Protein AF-A0A087GUI4-F1 (afdb_monomer)

Foldseek 3Di:
DAEEEQEDEPDPQSVVQLLVCCVPVVVVQVVYAYEYEYEQPDPPPDDDPDPPPVDDDDPPPPVDDPDVVNVVVSQVVSVVVRVVRVVVSQVVCVVSVGHHHYDDDPDDVLVVVQVCCVVVVHAEYEYEPPPDPVSVVSCLPDNHWYWYQYDDDDDDDSPDTDTSDDDDDDDDDDDDDDDDDDDDDDDDDDDDDDDDDDDDDDDPDDPPDDDDDDDDDDDDDDPDPDDDDDDDDPDDPDPDPPPDDDDPVPDDDDPPPDDDDQDACDDCVSPRNDLNPQDDDDQSSDDDDGDDPQDDPPPDTPVRVDDDDPCVNVPHDDDDDQADEDELVLVQVLDDAAAEEAAPVVCVVSVSDDDDDPHVPHWHEYEHPDADLGAYEYETQYYDPNNVVRNVVSVHHYDHDDDDDDDDDVVVVVVVVVVVVVVVVVVVVVVVVVVVPDDPPDD

Radius of gyration: 35.2 Å; Cα contacts (8 Å, |Δi|>4): 403; chains: 1; bounding box: 82×106×88 Å

Solvent-accessible surface area (backbone atoms only — not comparable to full-atom values): 29006 Å² total; per-residue (Å²): 121,53,25,36,35,40,51,38,61,96,51,70,64,29,52,56,48,48,54,49,45,60,70,75,40,42,77,52,42,77,67,31,58,33,36,38,35,32,62,55,69,77,64,87,83,57,79,71,78,81,74,80,67,96,67,81,88,80,85,78,80,70,88,68,74,80,50,68,65,59,54,50,53,52,50,52,51,26,50,55,50,27,50,54,53,45,51,54,51,46,52,54,33,52,76,72,74,42,82,65,48,78,48,74,76,93,74,62,67,70,62,50,54,53,51,49,36,63,76,69,57,41,42,36,42,37,38,44,56,87,53,58,71,70,57,57,68,64,51,75,79,49,96,38,42,42,41,47,44,62,91,66,75,78,100,79,55,94,79,63,76,54,77,65,82,86,76,91,83,90,84,90,80,81,90,80,91,83,87,90,84,84,88,85,81,89,82,91,86,83,90,84,89,79,90,83,84,81,86,84,79,92,74,91,68,93,86,85,83,80,86,86,78,88,79,83,81,81,83,80,82,80,83,76,82,81,79,85,78,86,76,85,81,76,88,66,95,66,83,79,77,72,90,72,78,90,45,86,90,75,64,74,79,61,90,79,74,75,73,86,79,85,74,63,60,58,52,60,91,75,72,29,16,81,56,54,81,51,61,67,93,50,80,84,51,49,89,73,87,69,80,61,94,73,66,59,88,83,50,84,29,67,86,70,73,49,81,71,59,84,53,56,71,79,70,48,81,79,91,70,87,76,49,48,78,44,41,35,46,62,51,57,74,64,67,72,55,75,69,39,67,49,31,79,63,50,38,38,75,72,62,78,45,85,69,54,84,74,50,65,79,38,49,44,27,44,37,44,53,66,68,59,88,62,37,34,34,39,50,32,56,44,66,38,70,66,23,49,57,51,36,54,73,40,64,28,49,81,44,72,50,84,71,85,80,79,90,72,59,69,71,59,51,52,54,50,50,54,49,53,51,52,52,51,53,52,51,51,53,50,52,52,54,55,65,69,66,62,75,82,82,82,129

Mean predicted aligned error: 20.37 Å

Sequence (443 aa):
MKNVMVIIDESNSSYDLLIWVLANLKDTIESSKFFIFAKQPQNSFTPTSVLSSSVGSAQMFYPFSSNAELMGLAQAKNMKIALGILDKAKKICLNHGIKAETLTDVGDPKTIIRKTIQEQKIDLLVMSDQQTRTLKKCLNNTNCSLLVARNGLRKDYLRHLYLSSSLSLKLFSSSSMATPLSLSSNPLISRQSHRLSFPSTSFKGNVSVLVSNPCKNLSLKLQSKRRTLIVAATSSSGEAVASERFRLDNLGPQPGSRKRQKRKGRGISAGQGASCGFGMRGQKSRSGPGIMRGFEGGQTALYRRLPKLRGIAGGMRSGLPKYIPINLKDVETAGFEDGDEVSLETLKSKGLINPSGRERRLPLKILGTGELSMKLTFKARAFSTGAKEKLEASGCTLTVLPGRKKWVKPSVAKNLARADEYFAKKRAAAAAAEAASEPPASA

Secondary structure (DSSP, 8-state):
---EEEEE-SSHHHHHHHHHHHHHSHHHHHTS-EEEEEPPPPPTTS-------SS------------HHHHHHHHHHHHHHHHHHHHHHHHHHHHTT---EEE--SS-HHHHHHHHHHHTT--EEEEETTS-HHHHHHHTTSSSEEEEE---SSSS----EEEE--S--------------PPP----------PPPPPPP---S--SS-PPP-PPP------------------------------GGG--PPTTTSPPP---SS-STTSS-SSTT--SSSGGGSSS----TT-BTTB--HHHHSPPPTTGGGTPPPP---SEEEEHHHHHHT-PPTT-EE-HHHHHHTTS----GGGGGSPEEEE--S---S--EEEESEE-HHHHHHHHHTT-EEEEPPPPPPP--HHHHHHHHHHHHHHHHHHHHHHHHHHTTSPP---

Nearest PDB structures (foldseek):
  5mlc-assembly1_N  TM=9.576E-01  e=1.299E-24  Spinacia oleracea
  5h1s-assembly1_N  TM=9.207E-01  e=2.491E-21  Spinacia oleracea
  7p7r-assembly1_O  TM=9.161E-01  e=3.129E-14  Enterococcus faecalis V583
  6z1p-assembly1_Aq  TM=7.055E-01  e=1.259E-08  Tetrahymena thermophila SB210
  4v9f-assembly1_L  TM=6.293E-01  e=1.622E-04  Haloarcula marismortui ATCC 43049

pLDDT: mean 75.27, std 26.17, range [24.17, 98.0]

Organism: Arabis alpina (NCBI:txid50452)

InterPro domains:
  IPR001196 Large ribosomal subunit protein uL15, conserved site [PS00475] (365-395)
  IPR005749 Large ribosomal subunit protein uL15, bacteria [PTHR12934] (118-419)
  IPR005749 Large ribosomal subunit protein uL15, bacteria [TIGR01071] (248-398)
  IPR006016 UspA [PF00582] (1-149)
  IPR014729 Rossmann-like alpha/beta/alpha sandwich fold [G3DSA:3.40.50.620] (1-151)
  IPR021131 Large ribosomal subunit protein uL15/eL18 [PF00828] (326-398)
  IPR030878 Large ribosomal subunit protein uL15 [MF_01341] (248-401)
  IPR036227 Large ribosomal subunit protein uL15/eL18 superfamily [SSF52080] (249-400)

Structure (mmCIF, N/CA/C/O backbone):
data_AF-A0A087GUI4-F1
#
_entry.id   AF-A0A087GUI4-F1
#
loop_
_atom_site.group_PDB
_atom_site.id
_atom_site.type_symbol
_atom_site.label_atom_id
_atom_site.label_alt_id
_atom_site.label_comp_id
_atom_site.label_asym_id
_atom_site.label_entity_id
_atom_site.label_seq_id
_atom_site.pdbx_PDB_ins_code
_atom_site.Cartn_x
_atom_site.Cartn_y
_atom_site.Cartn_z
_atom_site.occupancy
_atom_site.B_iso_or_equiv
_atom_site.auth_seq_id
_atom_site.auth_comp_id
_atom_site.auth_asym_id
_atom_site.auth_atom_id
_atom_site.pdbx_PDB_model_num
ATOM 1 N N . MET A 1 1 ? -22.804 5.204 46.247 1.00 65.38 1 MET A N 1
ATOM 2 C CA . MET A 1 1 ? -21.548 5.971 46.101 1.00 65.38 1 MET A CA 1
ATOM 3 C C . MET A 1 1 ? -21.031 5.685 44.708 1.00 65.38 1 MET A C 1
ATOM 5 O O . MET A 1 1 ? -21.026 4.515 44.353 1.00 65.38 1 MET A O 1
ATOM 9 N N . LYS A 1 2 ? -20.743 6.708 43.898 1.00 82.50 2 LYS A N 1
ATOM 10 C CA . LYS A 1 2 ? -20.294 6.513 42.513 1.00 82.50 2 LYS A CA 1
ATOM 11 C C . LYS A 1 2 ? -18.841 6.928 42.399 1.00 82.50 2 LYS A C 1
ATOM 13 O O . LYS A 1 2 ? -18.573 8.108 42.562 1.00 82.50 2 LYS A O 1
ATOM 18 N N . ASN A 1 3 ? -17.938 6.004 42.097 1.00 91.50 3 ASN A N 1
ATOM 19 C CA . ASN A 1 3 ? -16.536 6.363 41.895 1.00 91.50 3 ASN A CA 1
ATOM 20 C C . ASN A 1 3 ? -16.397 7.158 40.592 1.00 91.50 3 ASN A C 1
ATOM 22 O O . ASN A 1 3 ? -16.812 6.691 39.524 1.00 91.50 3 ASN A O 1
ATOM 26 N N . VAL A 1 4 ? -15.824 8.359 40.680 1.00 92.19 4 VAL A N 1
ATOM 27 C CA . VAL A 1 4 ? -15.686 9.277 39.542 1.00 92.19 4 VAL A CA 1
ATOM 28 C C . VAL A 1 4 ? -14.228 9.332 39.106 1.00 92.19 4 VAL A C 1
ATOM 30 O O . VAL A 1 4 ? -13.343 9.570 39.925 1.00 92.19 4 VAL A O 1
ATOM 33 N N . MET A 1 5 ? -13.979 9.157 37.807 1.00 93.12 5 MET A N 1
ATOM 34 C CA . MET A 1 5 ? -12.657 9.338 37.206 1.00 93.12 5 MET A CA 1
ATOM 35 C C . MET A 1 5 ? -12.668 10.436 36.148 1.00 93.12 5 MET A C 1
ATOM 37 O O . MET A 1 5 ? -13.507 10.431 35.247 1.00 93.12 5 MET A O 1
ATOM 41 N N . VAL A 1 6 ? -11.697 11.348 36.218 1.00 92.88 6 VAL A N 1
ATOM 42 C CA . VAL A 1 6 ? -11.484 12.406 35.220 1.00 92.88 6 VAL A CA 1
ATOM 43 C C . VAL A 1 6 ? -10.200 12.137 34.441 1.00 92.88 6 VAL A C 1
ATOM 45 O O . VAL A 1 6 ? -9.139 11.938 35.033 1.00 92.88 6 VAL A O 1
ATOM 48 N N . ILE A 1 7 ? -10.284 12.157 33.108 1.00 91.50 7 ILE A N 1
ATOM 49 C CA . ILE A 1 7 ? -9.112 12.026 32.232 1.00 91.50 7 ILE A CA 1
ATOM 50 C C . ILE A 1 7 ? -8.542 13.410 31.920 1.00 91.50 7 ILE A C 1
ATOM 52 O O . ILE A 1 7 ? -9.232 14.248 31.336 1.00 91.50 7 ILE A O 1
ATOM 56 N N . ILE A 1 8 ? -7.264 13.621 32.233 1.00 90.62 8 ILE A N 1
ATOM 57 C CA . ILE A 1 8 ? -6.557 14.891 32.036 1.00 90.62 8 ILE A CA 1
ATOM 58 C C . ILE A 1 8 ? -5.400 14.724 31.048 1.00 90.62 8 ILE A C 1
ATOM 60 O O . ILE A 1 8 ? -4.653 13.748 31.095 1.00 90.62 8 ILE A O 1
ATOM 64 N N . ASP A 1 9 ? -5.249 15.719 30.174 1.00 86.94 9 ASP A N 1
ATOM 65 C CA . ASP A 1 9 ? -4.128 15.871 29.247 1.00 86.94 9 ASP A CA 1
ATOM 66 C C . ASP A 1 9 ? -3.457 17.249 29.454 1.00 86.94 9 ASP A C 1
ATOM 68 O O . ASP A 1 9 ? -3.846 18.036 30.319 1.00 86.94 9 ASP A O 1
ATOM 72 N N . GLU A 1 10 ? -2.476 17.598 28.617 1.00 84.62 10 GLU A N 1
ATOM 73 C CA . GLU A 1 10 ? -1.816 18.918 28.628 1.00 84.62 10 GLU A CA 1
ATOM 74 C C . GLU A 1 10 ? -2.743 20.086 28.238 1.00 84.62 10 GLU A C 1
ATOM 76 O O . GLU A 1 10 ? -2.404 21.250 28.448 1.00 84.62 10 GLU A O 1
ATOM 81 N N . SER A 1 11 ? -3.916 19.805 27.660 1.00 83.00 11 SER A N 1
ATOM 82 C CA . SER A 1 11 ? -4.822 20.839 27.153 1.00 83.00 11 SER A CA 1
ATOM 83 C C . SER A 1 11 ? -5.456 21.667 28.278 1.00 83.00 11 SER A C 1
ATOM 85 O O . SER A 1 11 ? -5.848 21.129 29.311 1.00 83.00 11 SER A O 1
ATOM 87 N N . ASN A 1 12 ? -5.680 22.966 28.052 1.00 83.88 12 ASN A N 1
ATOM 88 C CA . ASN A 1 12 ? -6.435 23.795 29.006 1.00 83.88 12 ASN A CA 1
ATOM 89 C C . ASN A 1 12 ? -7.871 23.278 29.204 1.00 83.88 12 ASN A C 1
ATOM 91 O O . ASN A 1 12 ? -8.374 23.273 30.322 1.00 83.88 12 ASN A O 1
ATOM 95 N N . SER A 1 13 ? -8.478 22.719 28.149 1.00 82.25 13 SER A N 1
ATOM 96 C CA . SER A 1 13 ? -9.845 22.188 28.200 1.00 82.25 13 SER A CA 1
ATOM 97 C C . SER A 1 13 ? -10.047 21.066 29.223 1.00 82.25 13 SER A C 1
ATOM 99 O O . SER A 1 13 ? -11.127 20.952 29.794 1.00 82.25 13 SER A O 1
ATOM 101 N N . SER A 1 14 ? -9.023 20.240 29.475 1.00 86.56 14 SER A N 1
ATOM 102 C CA . SER A 1 14 ? -9.097 19.188 30.494 1.00 86.56 14 SER A CA 1
ATOM 103 C C . SER A 1 14 ? -9.055 19.748 31.914 1.00 86.56 14 SER A C 1
ATOM 105 O O . SER A 1 14 ? -9.712 19.200 32.793 1.00 86.56 14 SER A O 1
ATOM 107 N N . TYR A 1 15 ? -8.335 20.851 32.142 1.00 89.38 15 TYR A N 1
ATOM 108 C CA . TYR A 1 15 ? -8.313 21.517 33.447 1.00 89.38 15 TYR A CA 1
ATOM 109 C C . TYR A 1 15 ? -9.598 22.307 33.703 1.00 89.38 15 TYR A C 1
ATOM 111 O O . TYR A 1 15 ? -10.134 22.237 34.804 1.00 89.38 15 TYR A O 1
ATOM 119 N N . ASP A 1 16 ? -10.138 22.987 32.690 1.00 87.75 16 ASP A N 1
ATOM 120 C CA . ASP A 1 16 ? -11.435 23.668 32.797 1.00 87.75 16 ASP A CA 1
ATOM 121 C C . ASP A 1 16 ? -12.556 22.664 33.120 1.00 87.75 16 ASP A C 1
ATOM 123 O O . ASP A 1 16 ? -13.412 22.912 33.969 1.00 87.75 16 ASP A O 1
ATOM 127 N N . LEU A 1 17 ? -12.507 21.484 32.491 1.00 88.88 17 LEU A N 1
ATOM 128 C CA . LEU A 1 17 ? -13.404 20.371 32.785 1.00 88.88 17 LEU A CA 1
ATOM 129 C C . LEU A 1 17 ? -13.223 19.846 34.214 1.00 88.88 17 LEU A C 1
ATOM 131 O O . LEU A 1 17 ? -14.220 19.573 34.877 1.00 88.88 17 LEU A O 1
ATOM 135 N N . LEU A 1 18 ? -11.983 19.724 34.701 1.00 91.56 18 LEU A N 1
ATOM 136 C CA . LEU A 1 18 ? -11.718 19.326 36.084 1.00 91.56 18 LEU A CA 1
ATOM 137 C C . LEU A 1 18 ? -12.356 20.318 37.064 1.00 91.56 18 LEU A C 1
ATOM 139 O O . LEU A 1 18 ? -13.073 19.899 37.965 1.00 91.56 18 LEU A O 1
ATOM 143 N N . ILE A 1 19 ? -12.150 21.621 36.860 1.00 91.25 19 ILE A N 1
ATOM 144 C CA . ILE A 1 19 ? -12.748 22.676 37.693 1.00 91.25 19 ILE A CA 1
ATOM 145 C C . ILE A 1 19 ? -14.277 22.574 37.663 1.00 91.25 19 ILE A C 1
ATOM 147 O O . ILE A 1 19 ? -14.925 22.631 38.706 1.00 91.25 19 ILE A O 1
ATOM 151 N N . TRP A 1 20 ? -14.861 22.354 36.483 1.00 89.12 20 TRP A N 1
ATOM 152 C CA . TRP A 1 20 ? -16.303 22.173 36.346 1.00 89.12 20 TRP A CA 1
ATOM 153 C C . TRP A 1 20 ? -16.817 20.936 37.098 1.00 89.12 20 TRP A C 1
ATOM 155 O O . TRP A 1 20 ? -17.852 21.015 37.759 1.00 89.12 20 TRP A O 1
ATOM 165 N N . VAL A 1 21 ? -16.101 19.809 37.039 1.00 91.25 21 VAL A N 1
ATOM 166 C CA . VAL A 1 21 ? -16.446 18.590 37.788 1.00 91.25 21 VAL A CA 1
ATOM 167 C C . VAL A 1 21 ? -16.410 18.856 39.290 1.00 91.25 21 VAL A C 1
ATOM 169 O O . VAL A 1 21 ? -17.364 18.518 39.982 1.00 91.25 21 VAL A O 1
ATOM 172 N N . LEU A 1 22 ? -15.363 19.516 39.788 1.00 90.94 22 LEU A N 1
ATOM 173 C CA . LEU A 1 22 ? -15.242 19.849 41.210 1.00 90.94 22 LEU A CA 1
ATOM 174 C C . LEU A 1 22 ? -16.355 20.801 41.678 1.00 90.94 22 LEU A C 1
ATOM 176 O O . LEU A 1 22 ? -16.807 20.690 42.812 1.00 90.94 22 LEU A O 1
ATOM 180 N N . ALA A 1 23 ? -16.828 21.701 40.811 1.00 88.69 23 ALA A N 1
ATOM 181 C CA . ALA A 1 23 ? -17.910 22.628 41.133 1.00 88.69 23 ALA A CA 1
ATOM 182 C C . ALA A 1 23 ? -19.306 21.976 41.125 1.00 88.69 23 ALA A C 1
ATOM 184 O O . ALA A 1 23 ? -20.126 22.297 41.977 1.00 88.69 23 ALA A O 1
ATOM 185 N N . ASN A 1 24 ? -19.591 21.077 40.174 1.00 88.50 24 ASN A N 1
ATOM 186 C CA . ASN A 1 24 ? -20.950 20.553 39.952 1.00 88.50 24 ASN A CA 1
ATOM 187 C C . ASN A 1 24 ? -21.192 19.156 40.530 1.00 88.50 24 ASN A C 1
ATOM 189 O O . ASN A 1 24 ? -22.338 18.759 40.708 1.00 88.50 24 ASN A O 1
ATOM 193 N N . LEU A 1 25 ? -20.132 18.386 40.781 1.00 87.44 25 LEU A N 1
ATOM 194 C CA . LEU A 1 25 ? -20.215 17.018 41.298 1.00 87.44 25 LEU A CA 1
ATOM 195 C C . LEU A 1 25 ? -19.666 16.900 42.725 1.00 87.44 25 LEU A C 1
ATOM 197 O O . LEU A 1 25 ? -19.401 15.786 43.179 1.00 87.44 25 LEU A O 1
ATOM 201 N N . LYS A 1 26 ? -19.526 18.022 43.440 1.00 85.56 26 LYS A N 1
ATOM 202 C CA . LYS A 1 26 ? -18.936 18.092 44.783 1.00 85.56 26 LYS A CA 1
ATOM 203 C C . LYS A 1 26 ? -19.547 17.070 45.751 1.00 85.56 26 LYS A C 1
ATOM 205 O O . LYS A 1 26 ? -18.813 16.249 46.288 1.00 85.56 26 LYS A O 1
ATOM 210 N N . ASP A 1 27 ? -20.875 17.005 45.840 1.00 86.44 27 ASP A N 1
ATOM 211 C CA . ASP A 1 27 ? -21.594 16.092 46.747 1.00 86.44 27 ASP A CA 1
ATOM 212 C C . ASP A 1 27 ? -21.314 14.605 46.447 1.00 86.44 27 ASP A C 1
ATOM 214 O O . ASP A 1 27 ? -21.201 13.756 47.336 1.00 86.44 27 ASP A O 1
ATOM 218 N N . THR A 1 28 ? -21.169 14.267 45.161 1.00 85.31 28 THR A N 1
ATOM 219 C CA . THR A 1 28 ? -20.848 12.894 44.740 1.00 85.31 28 THR A CA 1
ATOM 220 C C . THR A 1 28 ? -19.389 12.541 44.995 1.00 85.31 28 THR A C 1
ATOM 222 O O . THR A 1 28 ? -19.084 11.385 45.276 1.00 85.31 28 THR A O 1
ATOM 225 N N . ILE A 1 29 ? -18.500 13.529 44.911 1.00 87.25 29 ILE A N 1
ATOM 226 C CA . ILE A 1 29 ? -17.059 13.367 45.085 1.00 87.25 29 ILE A CA 1
ATOM 227 C C . ILE A 1 29 ? -16.701 13.276 46.568 1.00 87.25 29 ILE A C 1
ATOM 229 O O . ILE A 1 29 ? -15.887 12.442 46.932 1.00 87.25 29 ILE A O 1
ATOM 233 N N . GLU A 1 30 ? -17.329 14.067 47.437 1.00 85.94 30 GLU A N 1
ATOM 234 C CA . GLU A 1 30 ? -17.088 13.999 48.886 1.00 85.94 30 GLU A CA 1
ATOM 235 C C . GLU A 1 30 ? -17.546 12.666 49.490 1.00 85.94 30 GLU A C 1
ATOM 237 O O . GLU A 1 30 ? -16.928 12.150 50.418 1.00 85.94 30 GLU A O 1
ATOM 242 N N . SER A 1 31 ? -18.602 12.072 48.930 1.00 85.25 31 SER A N 1
ATOM 243 C CA . SER A 1 31 ? -19.139 10.784 49.378 1.00 85.25 31 SER A CA 1
ATOM 244 C C . SER A 1 31 ? -18.445 9.557 48.767 1.00 85.25 31 SER A C 1
ATOM 246 O O . SER A 1 31 ? -18.799 8.429 49.115 1.00 85.25 31 SER A O 1
ATOM 248 N N . SER A 1 32 ? -17.495 9.726 47.840 1.00 87.12 32 SER A N 1
ATOM 249 C CA . SER A 1 32 ? -16.876 8.618 47.099 1.00 87.12 32 SER A CA 1
ATOM 250 C C . SER A 1 32 ? -15.391 8.844 46.805 1.00 87.12 32 SER A C 1
ATOM 252 O O . SER A 1 32 ? -14.798 9.840 47.207 1.00 87.12 32 SER A O 1
ATOM 254 N N . LYS A 1 33 ? -14.749 7.889 46.123 1.00 90.94 33 LYS A N 1
ATOM 255 C CA . LYS A 1 33 ? -13.359 8.049 45.690 1.00 90.94 33 LYS A CA 1
ATOM 256 C C . LYS A 1 33 ? -13.294 8.795 44.363 1.00 90.94 33 LYS A C 1
ATOM 258 O O . LYS A 1 33 ? -13.982 8.443 43.400 1.00 90.94 33 LYS A O 1
ATOM 263 N N . PHE A 1 34 ? -12.417 9.793 44.313 1.00 94.00 34 PHE A N 1
ATOM 264 C CA . PHE A 1 34 ? -12.180 10.608 43.132 1.00 94.00 34 PHE A CA 1
ATOM 265 C C . PHE A 1 34 ? -10.814 10.312 42.524 1.00 94.00 34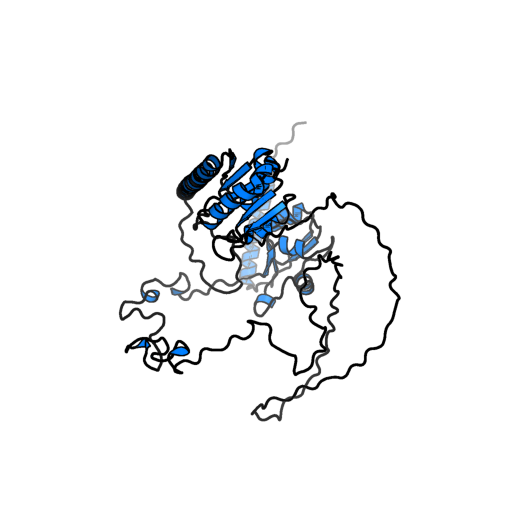 PHE A C 1
ATOM 267 O O . PHE A 1 34 ? -9.778 10.497 43.167 1.00 94.00 34 PHE A O 1
ATOM 274 N N . PHE A 1 35 ? -10.826 9.875 41.267 1.00 94.31 35 PHE A N 1
ATOM 275 C CA . PHE A 1 35 ? -9.639 9.460 40.535 1.00 94.31 35 PHE A CA 1
ATOM 276 C C . PHE A 1 35 ? -9.299 10.447 39.421 1.00 94.31 35 PHE A C 1
ATOM 278 O O . PHE A 1 35 ? -10.157 10.886 38.652 1.00 94.31 35 PHE A O 1
ATOM 285 N N . ILE A 1 36 ? -8.014 10.744 39.276 1.00 94.44 36 ILE A N 1
ATOM 286 C CA . ILE A 1 36 ? -7.479 11.530 38.170 1.00 94.44 36 ILE A CA 1
ATOM 287 C C . ILE A 1 36 ? -6.539 10.645 37.373 1.00 94.44 36 ILE A C 1
ATOM 289 O O . ILE A 1 36 ? -5.540 10.150 37.894 1.00 94.44 36 ILE A O 1
ATOM 293 N N . PHE A 1 37 ? -6.842 10.480 36.092 1.00 93.38 37 PHE A N 1
ATOM 294 C CA . PHE A 1 37 ? -6.019 9.707 35.177 1.00 93.38 37 PHE A CA 1
ATOM 295 C C . PHE A 1 37 ? -5.335 10.634 34.177 1.00 93.38 37 PHE A C 1
ATOM 297 O O . PHE A 1 37 ? -6.010 11.350 33.433 1.00 93.38 37 PHE A O 1
ATOM 304 N N . ALA A 1 38 ? -4.003 10.602 34.127 1.00 90.88 38 ALA A N 1
ATOM 305 C CA . ALA A 1 38 ? -3.240 11.304 33.102 1.00 90.88 38 ALA A CA 1
ATOM 306 C C . ALA A 1 38 ? -2.753 10.317 32.046 1.00 90.88 38 ALA A C 1
ATOM 308 O O . ALA A 1 38 ? -2.105 9.310 32.340 1.00 90.88 38 ALA A O 1
ATOM 309 N N . LYS A 1 39 ? -3.039 10.624 30.784 1.00 81.31 39 LYS A N 1
ATOM 310 C CA . LYS A 1 39 ? -2.530 9.837 29.668 1.00 81.31 39 LYS A CA 1
ATOM 311 C C . LYS A 1 39 ? -1.052 10.164 29.443 1.00 81.31 39 LYS A C 1
ATOM 313 O O . LYS A 1 39 ? -0.693 11.327 29.278 1.00 81.31 39 LYS A O 1
ATOM 318 N N . GLN A 1 40 ? -0.203 9.142 29.323 1.00 77.88 40 GLN A N 1
ATOM 319 C CA . GLN A 1 40 ? 1.161 9.362 28.842 1.00 77.88 40 GLN A CA 1
ATOM 320 C C . GLN A 1 40 ? 1.131 9.868 27.384 1.00 77.88 40 GLN A C 1
ATOM 322 O O . GLN A 1 40 ? 0.459 9.255 26.534 1.00 77.88 40 GLN A O 1
ATOM 327 N N . PRO A 1 41 ? 1.836 10.971 27.061 1.00 68.12 41 PRO A N 1
ATOM 328 C CA . PRO A 1 41 ? 1.940 11.438 25.686 1.00 68.12 41 PRO A CA 1
ATOM 329 C C . PRO A 1 41 ? 2.508 10.317 24.808 1.00 68.12 41 PRO A C 1
ATOM 331 O O . PRO A 1 41 ? 3.388 9.559 25.211 1.00 68.12 41 PRO A O 1
ATOM 334 N N . GLN A 1 42 ? 1.934 10.145 23.618 1.00 61.38 42 GLN A N 1
ATOM 335 C CA . GLN A 1 42 ? 2.342 9.070 22.717 1.00 61.38 42 GLN A CA 1
ATOM 336 C C . GLN A 1 42 ? 3.705 9.419 22.116 1.00 61.38 42 GLN A C 1
ATOM 338 O O . GLN A 1 42 ? 3.867 10.507 21.563 1.00 61.38 42 GLN A O 1
ATOM 343 N N . ASN A 1 43 ? 4.665 8.496 22.184 1.00 56.34 43 ASN A N 1
ATOM 344 C CA . ASN A 1 43 ? 5.925 8.650 21.465 1.00 56.34 43 ASN A CA 1
ATOM 345 C C . ASN A 1 43 ? 5.648 8.644 19.962 1.00 56.34 43 ASN A C 1
ATOM 347 O O . ASN A 1 43 ? 5.170 7.653 19.421 1.00 56.34 43 ASN A O 1
ATOM 351 N N . SER A 1 44 ? 6.012 9.721 19.271 1.00 46.41 44 SER A N 1
ATOM 352 C CA . SER A 1 44 ? 5.939 9.832 17.806 1.00 46.41 44 SER A CA 1
ATOM 353 C C . SER A 1 44 ? 6.822 8.821 17.056 1.00 46.41 44 SER A C 1
ATOM 355 O O . SER A 1 44 ? 6.779 8.768 15.830 1.00 46.41 44 SER A O 1
ATOM 357 N N . PHE A 1 45 ? 7.606 8.013 17.775 1.00 46.81 45 PHE A N 1
ATOM 358 C CA . PHE A 1 45 ? 8.432 6.937 17.228 1.00 46.81 45 PHE A CA 1
ATOM 359 C C . PHE A 1 45 ? 7.688 5.615 17.027 1.00 46.81 45 PHE A C 1
ATOM 361 O O . PHE A 1 45 ? 8.177 4.766 16.283 1.00 46.81 45 PHE A O 1
ATOM 368 N N . THR A 1 46 ? 6.509 5.421 17.628 1.00 40.97 46 THR A N 1
ATOM 369 C CA . THR A 1 46 ? 5.658 4.288 17.261 1.00 40.97 46 THR A CA 1
ATOM 370 C C . THR A 1 46 ? 4.772 4.714 16.090 1.00 40.97 46 THR A C 1
ATOM 372 O O . THR A 1 46 ? 3.999 5.670 16.218 1.00 40.97 46 THR A O 1
ATOM 375 N N . PRO A 1 47 ? 4.856 4.053 14.918 1.00 32.00 47 PRO A N 1
ATOM 376 C CA . PRO A 1 47 ? 3.899 4.307 13.860 1.00 32.00 47 PRO A CA 1
ATOM 377 C C . PRO A 1 47 ? 2.536 3.941 14.432 1.00 32.00 47 PRO A C 1
ATOM 379 O O . PRO A 1 47 ? 2.266 2.784 14.759 1.00 32.00 47 PRO A O 1
ATOM 382 N N . THR A 1 48 ? 1.692 4.956 14.613 1.00 34.09 48 THR A N 1
ATOM 383 C CA . THR A 1 48 ? 0.296 4.756 14.972 1.00 34.09 48 THR A CA 1
ATOM 384 C C . THR A 1 48 ? -0.243 3.728 13.997 1.00 34.09 48 THR A C 1
ATOM 386 O O . THR A 1 48 ? -0.133 3.955 12.794 1.00 34.09 48 THR A O 1
ATOM 389 N N . SER A 1 49 ? -0.713 2.595 14.532 1.00 34.81 49 SER A N 1
ATOM 390 C CA . SER A 1 49 ? -1.491 1.563 13.840 1.00 34.81 49 SER A CA 1
ATOM 391 C C . SER A 1 49 ? -1.786 1.936 12.392 1.00 34.81 49 SER A C 1
ATOM 393 O O . SER A 1 49 ? -2.613 2.809 12.128 1.00 34.81 49 SER A O 1
ATOM 395 N N . VAL A 1 50 ? -1.040 1.306 11.482 1.00 29.11 50 VAL A N 1
ATOM 396 C CA . VAL A 1 50 ? -1.165 1.444 10.035 1.00 29.11 50 VAL A CA 1
ATOM 397 C C . VAL A 1 50 ? -2.639 1.294 9.669 1.00 29.11 50 VAL A C 1
ATOM 399 O O . VAL A 1 50 ? -3.166 0.196 9.506 1.00 29.11 50 VAL A O 1
ATOM 402 N N . LEU A 1 51 ? -3.313 2.435 9.532 1.00 29.27 51 LEU A N 1
ATOM 403 C CA . LEU A 1 51 ? -4.372 2.595 8.564 1.00 29.27 51 LEU A CA 1
ATOM 404 C C . LEU A 1 51 ? -3.697 2.308 7.233 1.00 29.27 51 LEU A C 1
ATOM 406 O O . LEU A 1 51 ? -2.959 3.130 6.697 1.00 29.27 51 LEU A O 1
ATOM 410 N N . SER A 1 52 ? -3.912 1.091 6.753 1.00 27.86 52 SER A N 1
ATOM 411 C CA . SER A 1 52 ? -3.689 0.714 5.371 1.00 27.86 52 SER A CA 1
ATOM 412 C C . SER A 1 52 ? -4.531 1.646 4.496 1.00 27.86 52 SER A C 1
ATOM 414 O O . SER A 1 52 ? -5.681 1.348 4.179 1.00 27.86 52 SER A O 1
ATOM 416 N N . SER A 1 53 ? -3.980 2.801 4.121 1.00 28.92 53 SER A N 1
ATOM 417 C CA . SER A 1 53 ? -4.439 3.533 2.950 1.00 28.92 53 SER A CA 1
ATOM 418 C C . SER A 1 53 ? -4.018 2.723 1.730 1.00 28.92 53 SER A C 1
ATOM 420 O O . SER A 1 53 ? -2.833 2.545 1.459 1.00 28.92 53 SER A O 1
ATOM 422 N N . SER A 1 54 ? -5.002 2.219 0.989 1.00 35.59 54 SER A N 1
ATOM 423 C CA . SER A 1 54 ? -4.854 1.391 -0.215 1.00 35.59 54 SER A CA 1
ATOM 424 C C . SER A 1 54 ? -4.289 2.138 -1.434 1.00 35.59 54 SER A C 1
ATOM 426 O O . SER A 1 54 ? -4.489 1.724 -2.572 1.00 35.59 54 SER A O 1
ATOM 428 N N . VAL A 1 55 ? -3.558 3.233 -1.231 1.00 35.31 55 VAL A N 1
ATOM 429 C CA . VAL A 1 55 ? -2.995 4.051 -2.305 1.00 35.31 55 VAL A CA 1
ATOM 430 C C . VAL A 1 55 ? -1.636 4.615 -1.896 1.00 35.31 55 VAL A C 1
ATOM 432 O O . VAL A 1 55 ? -1.553 5.567 -1.133 1.00 35.31 55 VAL A O 1
ATOM 435 N N . GLY A 1 56 ? -0.583 4.028 -2.470 1.00 30.23 56 GLY A N 1
ATOM 436 C CA . GLY A 1 56 ? 0.564 4.775 -2.993 1.00 30.23 56 GLY A CA 1
ATOM 437 C C . GLY A 1 56 ? 1.686 5.204 -2.037 1.00 30.23 56 GLY A C 1
ATOM 438 O O . GLY A 1 56 ? 1.579 6.208 -1.350 1.00 30.23 56 GLY A O 1
ATOM 439 N N . SER A 1 57 ? 2.832 4.531 -2.207 1.00 32.38 57 SER A N 1
ATOM 440 C CA . SER A 1 57 ? 4.222 5.035 -2.146 1.00 32.38 57 SER A CA 1
ATOM 441 C C . SER A 1 57 ? 4.813 5.617 -0.845 1.00 32.38 57 SER A C 1
ATOM 443 O O . SER A 1 57 ? 4.378 6.643 -0.342 1.00 32.38 57 SER A O 1
ATOM 445 N N . ALA A 1 58 ? 5.965 5.025 -0.485 1.00 30.97 58 ALA A N 1
ATOM 446 C CA . ALA A 1 58 ? 7.026 5.484 0.423 1.00 30.97 58 ALA A CA 1
ATOM 447 C C . ALA A 1 58 ? 6.916 5.090 1.910 1.00 30.97 58 ALA A C 1
ATOM 449 O O . ALA A 1 58 ? 6.741 5.924 2.790 1.00 30.97 58 ALA A O 1
ATOM 450 N N . GLN A 1 59 ? 7.191 3.814 2.209 1.00 29.16 59 GLN A N 1
ATOM 451 C CA . GLN A 1 59 ? 7.939 3.493 3.428 1.00 29.16 59 GLN A CA 1
ATOM 452 C C . GLN A 1 59 ? 9.398 3.914 3.204 1.00 29.16 59 GLN A C 1
ATOM 454 O O . GLN A 1 59 ? 10.164 3.201 2.554 1.00 29.16 59 GLN A O 1
ATOM 459 N N . MET A 1 60 ? 9.787 5.081 3.721 1.00 28.59 60 MET A N 1
ATOM 460 C CA . MET A 1 60 ? 11.192 5.313 4.048 1.00 28.59 60 MET A CA 1
ATOM 461 C C . MET A 1 60 ? 11.532 4.371 5.205 1.00 28.59 60 MET A C 1
ATOM 463 O O . MET A 1 60 ? 11.199 4.638 6.355 1.00 28.59 60 MET A O 1
ATOM 467 N N . PHE A 1 61 ? 12.145 3.233 4.885 1.00 31.62 61 PHE A N 1
ATOM 468 C CA . PHE A 1 61 ? 12.854 2.423 5.867 1.00 31.62 61 PHE A CA 1
ATOM 469 C C . PHE A 1 61 ? 14.037 3.253 6.381 1.00 31.62 61 PHE A C 1
ATOM 471 O O . PHE A 1 61 ? 15.075 3.331 5.727 1.00 31.62 61 PHE A O 1
ATOM 478 N N . TYR A 1 62 ? 13.879 3.896 7.536 1.00 30.41 62 TYR A N 1
ATOM 479 C CA . TYR A 1 62 ? 15.030 4.231 8.369 1.00 30.41 62 TYR A CA 1
ATOM 480 C C . TYR A 1 62 ? 15.563 2.916 8.962 1.00 30.41 62 TYR A C 1
ATOM 482 O O . TYR A 1 62 ? 14.779 2.177 9.554 1.00 30.41 62 TYR A O 1
ATOM 490 N N . PRO A 1 63 ? 16.863 2.593 8.829 1.00 32.56 63 PRO A N 1
ATOM 491 C CA . PRO A 1 63 ? 17.448 1.376 9.384 1.00 32.56 63 PRO A CA 1
ATOM 492 C C . PRO A 1 63 ? 17.878 1.557 10.848 1.00 32.56 63 PRO A C 1
ATOM 494 O O . PRO A 1 63 ? 18.758 0.845 11.318 1.00 32.56 63 PRO A O 1
ATOM 497 N N . PHE A 1 64 ? 17.283 2.497 11.586 1.00 35.19 64 PHE A N 1
ATOM 498 C CA . PHE A 1 64 ? 17.441 2.521 13.033 1.00 35.19 64 PHE A CA 1
ATOM 499 C C . PHE A 1 64 ? 16.389 1.593 13.628 1.00 35.19 64 PHE A C 1
ATOM 501 O O . PHE A 1 64 ? 15.236 1.970 13.822 1.00 35.19 64 PHE A O 1
ATOM 508 N N . SER A 1 65 ? 16.812 0.356 13.891 1.00 43.72 65 SER A N 1
ATOM 509 C CA . SER A 1 65 ? 16.282 -0.422 15.010 1.00 43.72 65 SER A CA 1
ATOM 510 C C . SER A 1 65 ? 16.005 0.534 16.176 1.00 43.72 65 SER A C 1
ATOM 512 O O . SER A 1 65 ? 16.887 1.304 16.564 1.00 43.72 65 SER A O 1
ATOM 514 N N . SER A 1 66 ? 14.780 0.552 16.697 1.00 49.94 66 SER A N 1
ATOM 515 C CA . SER A 1 66 ? 14.470 1.295 17.915 1.00 49.94 66 SER A CA 1
ATOM 516 C C . SER A 1 66 ? 15.281 0.678 19.053 1.00 49.94 66 SER A C 1
ATOM 518 O O . SER A 1 66 ? 14.885 -0.357 19.587 1.00 49.94 66 SER A O 1
ATOM 520 N N . ASN A 1 67 ? 16.424 1.282 19.394 1.00 61.84 67 ASN A N 1
ATOM 521 C CA . ASN A 1 67 ? 17.209 0.893 20.563 1.00 61.84 67 ASN A CA 1
ATOM 522 C C . ASN A 1 67 ? 16.267 0.834 21.773 1.00 61.84 67 ASN A C 1
ATOM 524 O O . ASN A 1 67 ? 15.555 1.808 22.041 1.00 61.84 67 ASN A O 1
ATOM 528 N N . ALA A 1 68 ? 16.253 -0.291 22.493 1.00 75.31 68 ALA A N 1
ATOM 529 C CA . ALA A 1 68 ? 15.435 -0.457 23.696 1.00 75.31 68 ALA A CA 1
ATOM 530 C C . ALA A 1 68 ? 15.703 0.674 24.708 1.00 75.31 68 ALA A C 1
ATOM 532 O O . ALA A 1 68 ? 14.778 1.179 25.339 1.00 75.31 68 ALA A O 1
ATOM 533 N N . GLU A 1 69 ? 16.947 1.155 24.756 1.00 75.25 69 GLU A N 1
ATOM 534 C CA . GLU A 1 69 ? 17.376 2.309 25.547 1.00 75.25 69 GLU A CA 1
ATOM 535 C C . GLU A 1 69 ? 16.668 3.612 25.154 1.00 75.25 69 GLU A C 1
ATOM 537 O O . GLU A 1 69 ? 16.177 4.329 26.020 1.00 75.25 69 GLU A O 1
ATOM 542 N N . LEU A 1 70 ? 16.541 3.916 23.856 1.00 75.06 70 LEU A N 1
ATOM 543 C CA . LEU A 1 70 ? 15.844 5.123 23.395 1.00 75.06 70 LEU A CA 1
ATOM 544 C C . LEU A 1 70 ? 14.345 5.053 23.703 1.00 75.06 70 LEU A C 1
ATOM 546 O O . LEU A 1 70 ? 13.742 6.061 24.074 1.00 75.06 70 LEU A O 1
ATOM 550 N N . MET A 1 71 ? 13.750 3.863 23.589 1.00 75.88 71 MET A N 1
ATOM 551 C CA . MET A 1 71 ? 12.357 3.638 23.978 1.00 75.88 71 MET A CA 1
ATOM 552 C C . MET A 1 71 ? 12.166 3.812 25.487 1.00 75.88 71 MET A C 1
ATOM 554 O O . MET A 1 71 ? 11.212 4.478 25.891 1.00 75.88 71 MET A O 1
ATOM 558 N N . GLY A 1 72 ? 13.095 3.301 26.300 1.00 80.31 72 GLY A N 1
ATOM 559 C CA . GLY A 1 72 ? 13.112 3.489 27.751 1.00 80.31 72 GLY A CA 1
ATOM 560 C C . GLY A 1 72 ? 13.269 4.957 28.155 1.00 80.31 72 GLY A C 1
ATOM 561 O O . GLY A 1 72 ? 12.491 5.457 28.965 1.00 80.31 72 GLY A O 1
ATOM 562 N N . LEU A 1 73 ? 14.193 5.694 27.529 1.00 83.44 73 LEU A N 1
ATOM 563 C CA . LEU A 1 73 ? 14.382 7.131 27.768 1.00 83.44 73 LEU A CA 1
ATOM 564 C C . LEU A 1 73 ? 13.135 7.945 27.407 1.00 83.44 73 LEU A C 1
ATOM 566 O O . LEU A 1 73 ? 12.724 8.838 28.151 1.00 83.44 73 LEU A O 1
ATOM 570 N N . ALA A 1 74 ? 12.506 7.632 26.275 1.00 81.50 74 ALA A N 1
ATOM 571 C CA . ALA A 1 74 ? 11.294 8.310 25.845 1.00 81.50 74 ALA A CA 1
ATOM 572 C C . ALA A 1 74 ? 10.101 7.986 26.766 1.00 81.50 74 ALA A C 1
ATOM 574 O O . ALA A 1 74 ? 9.336 8.883 27.117 1.00 81.50 74 ALA A O 1
ATOM 575 N N . GLN A 1 75 ? 9.967 6.734 27.220 1.00 84.44 75 GLN A N 1
ATOM 576 C CA . GLN A 1 75 ? 8.979 6.345 28.235 1.00 84.44 75 GLN A CA 1
ATOM 577 C C . GLN A 1 75 ? 9.212 7.072 29.566 1.00 84.44 75 GLN A C 1
ATOM 579 O O . GLN A 1 75 ? 8.270 7.644 30.111 1.00 84.44 75 GLN A O 1
ATOM 584 N N . ALA A 1 76 ? 10.456 7.136 30.049 1.00 86.12 76 ALA A N 1
ATOM 585 C CA . ALA A 1 76 ? 10.809 7.844 31.279 1.00 86.12 76 ALA A CA 1
ATOM 586 C C . ALA A 1 76 ? 10.473 9.342 31.195 1.00 86.12 76 ALA A C 1
ATOM 588 O O . ALA A 1 76 ? 9.893 9.915 32.121 1.00 86.12 76 ALA A O 1
ATOM 589 N N . LYS A 1 77 ? 10.760 9.979 30.052 1.00 87.75 77 LYS A N 1
ATOM 590 C CA . LYS A 1 77 ? 10.392 11.379 29.801 1.00 87.75 77 LYS A CA 1
ATOM 591 C C . LYS A 1 77 ? 8.875 11.581 29.825 1.00 87.75 77 LYS A C 1
ATOM 593 O O . LYS A 1 77 ? 8.399 12.512 30.473 1.00 87.75 77 LYS A O 1
ATOM 598 N N . ASN A 1 78 ? 8.116 10.713 29.162 1.00 86.62 78 ASN A N 1
ATOM 599 C CA . ASN A 1 78 ? 6.655 10.809 29.124 1.00 86.62 78 ASN A CA 1
ATOM 600 C C . ASN A 1 78 ? 6.025 10.561 30.494 1.00 86.62 78 ASN A C 1
ATOM 602 O O . ASN A 1 78 ? 5.057 11.231 30.848 1.00 86.62 78 ASN A O 1
ATOM 606 N N . MET A 1 79 ? 6.597 9.649 31.281 1.00 88.94 79 MET A N 1
ATOM 607 C CA . MET A 1 79 ? 6.188 9.418 32.661 1.00 88.94 79 MET A CA 1
ATOM 608 C C . MET A 1 79 ? 6.416 10.667 33.518 1.00 88.94 79 MET A C 1
ATOM 610 O O . MET A 1 79 ? 5.510 11.083 34.233 1.00 88.94 79 MET A O 1
ATOM 614 N N . LYS A 1 80 ? 7.567 11.341 33.374 1.00 91.31 80 LYS A N 1
ATOM 615 C CA . LYS A 1 80 ? 7.847 12.613 34.063 1.00 91.31 80 LYS A CA 1
ATOM 616 C C . LYS A 1 80 ? 6.841 13.712 33.698 1.00 91.31 80 LYS A C 1
ATOM 618 O O . LYS A 1 80 ? 6.397 14.448 34.574 1.00 91.31 80 LYS A O 1
ATOM 623 N N . ILE A 1 81 ? 6.461 13.810 32.423 1.00 90.00 81 ILE A N 1
ATOM 624 C CA . ILE A 1 81 ? 5.440 14.763 31.957 1.00 90.00 81 ILE A CA 1
ATOM 625 C C . ILE A 1 81 ? 4.072 14.432 32.571 1.00 90.00 81 ILE A C 1
ATOM 627 O O . ILE A 1 81 ? 3.413 15.319 33.110 1.00 90.00 81 ILE A O 1
ATOM 631 N N . ALA A 1 82 ? 3.665 13.160 32.541 1.00 91.00 82 ALA A N 1
ATOM 632 C CA . ALA A 1 82 ? 2.391 12.716 33.101 1.00 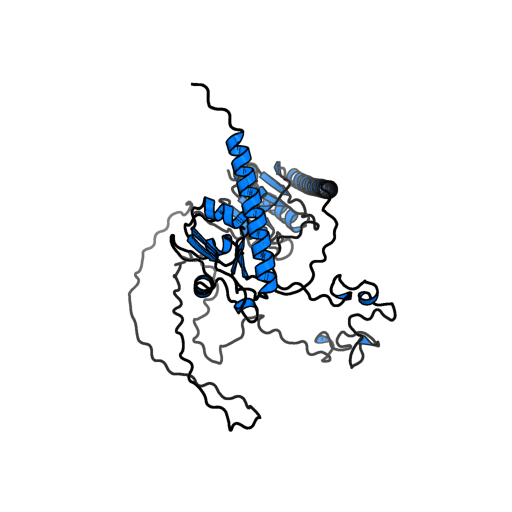91.00 82 ALA A CA 1
ATOM 633 C C . ALA A 1 82 ? 2.301 12.977 34.615 1.00 91.00 82 ALA A C 1
ATOM 635 O O . ALA A 1 82 ? 1.281 13.479 35.084 1.00 91.00 82 ALA A O 1
ATOM 636 N N . LEU A 1 83 ? 3.380 12.729 35.364 1.00 93.12 83 LEU A N 1
ATOM 637 C CA . LEU A 1 83 ? 3.463 13.076 36.785 1.00 93.12 83 LEU A CA 1
ATOM 638 C C . LEU A 1 83 ? 3.310 14.587 37.012 1.00 93.12 83 LEU A C 1
ATOM 640 O O . LEU A 1 83 ? 2.528 14.995 37.863 1.00 93.12 83 LEU A O 1
ATOM 644 N N . GLY A 1 84 ? 3.951 15.427 36.192 1.00 93.62 84 GLY A N 1
ATOM 645 C CA . GLY A 1 84 ? 3.782 16.883 36.272 1.00 93.62 84 GLY A CA 1
ATOM 646 C C . GLY A 1 84 ? 2.340 17.356 36.021 1.00 93.62 84 GLY A C 1
ATOM 647 O O . GLY A 1 84 ? 1.860 18.272 36.691 1.00 93.62 84 GLY A O 1
ATOM 648 N N . ILE A 1 85 ? 1.624 16.711 35.092 1.00 93.62 85 ILE A N 1
ATOM 649 C CA . ILE A 1 85 ? 0.193 16.956 34.831 1.00 93.62 85 ILE A CA 1
ATOM 650 C C . ILE A 1 85 ? -0.649 16.562 36.051 1.00 93.62 85 ILE A C 1
ATOM 652 O O . ILE A 1 85 ? -1.507 17.334 36.486 1.00 93.62 85 ILE A O 1
ATOM 656 N N . LEU A 1 86 ? -0.386 15.385 36.627 1.00 94.50 86 LEU A N 1
ATOM 657 C CA . LEU A 1 86 ? -1.084 14.900 37.817 1.00 94.50 86 LEU A CA 1
ATOM 658 C C . LEU A 1 86 ? -0.845 15.791 39.036 1.00 94.50 86 LEU A C 1
ATOM 660 O O . LEU A 1 86 ? -1.794 16.081 39.757 1.00 94.50 86 LEU A O 1
ATOM 664 N N . ASP A 1 87 ? 0.381 16.259 39.258 1.00 95.06 87 ASP A N 1
ATOM 665 C CA . ASP A 1 87 ? 0.708 17.145 40.377 1.00 95.06 87 ASP A CA 1
ATOM 666 C C . ASP A 1 87 ? -0.002 18.492 40.248 1.00 95.06 87 ASP A C 1
ATOM 668 O O . ASP A 1 87 ? -0.529 19.028 41.226 1.00 95.06 87 ASP A O 1
ATOM 672 N N . LYS A 1 88 ? -0.081 19.032 39.027 1.00 94.38 88 LYS A N 1
ATOM 673 C CA . LYS A 1 88 ? -0.862 20.241 38.752 1.00 94.38 88 LYS A CA 1
ATOM 674 C C . LYS A 1 88 ? -2.350 20.017 39.031 1.00 94.38 88 LYS A C 1
ATOM 676 O O . LYS A 1 88 ? -2.979 20.862 39.663 1.00 94.38 88 LYS A O 1
ATOM 681 N N . ALA A 1 89 ? -2.906 18.887 38.599 1.00 95.12 89 ALA A N 1
ATOM 682 C CA . ALA A 1 89 ? -4.303 18.546 38.851 1.00 95.12 89 ALA A CA 1
ATOM 683 C C . ALA A 1 89 ? -4.593 18.329 40.347 1.00 95.12 89 ALA A C 1
ATOM 685 O O . ALA A 1 89 ? -5.568 18.868 40.862 1.00 95.12 89 ALA A O 1
ATOM 686 N N . LYS A 1 90 ? -3.701 17.639 41.070 1.00 95.62 90 LYS A N 1
ATOM 687 C CA . LYS A 1 90 ? -3.755 17.479 42.532 1.00 95.62 90 LYS A CA 1
ATOM 688 C C . LYS A 1 90 ? -3.803 18.824 43.244 1.00 95.62 90 LYS A C 1
ATOM 690 O O . LYS A 1 90 ? -4.643 19.004 44.115 1.00 95.62 90 LYS A O 1
ATOM 695 N N . LYS A 1 91 ? -2.954 19.784 42.855 1.00 96.12 91 LYS A N 1
ATOM 696 C CA . LYS A 1 91 ? -2.975 21.146 43.419 1.00 96.12 91 LYS A CA 1
ATOM 697 C C . LYS A 1 91 ? -4.332 21.827 43.224 1.00 96.12 91 LYS A C 1
ATOM 699 O O . LYS A 1 91 ? -4.837 22.440 44.155 1.00 96.12 91 LYS A O 1
ATOM 704 N N . ILE A 1 92 ? -4.946 21.680 42.048 1.00 94.81 92 ILE A N 1
ATOM 705 C CA . ILE A 1 92 ? -6.289 22.221 41.780 1.00 94.81 92 ILE A CA 1
ATOM 706 C C . ILE A 1 92 ? -7.326 21.558 42.695 1.00 94.81 92 ILE A C 1
ATOM 708 O O . ILE A 1 92 ? -8.123 22.256 43.313 1.00 94.81 92 ILE A O 1
ATOM 712 N N . CYS A 1 93 ? -7.293 20.235 42.848 1.00 94.19 93 CYS A N 1
ATOM 713 C CA . CYS A 1 93 ? -8.213 19.527 43.741 1.00 94.19 93 CYS A CA 1
ATOM 714 C C . CYS A 1 93 ? -8.035 19.921 45.212 1.00 94.19 93 CYS A C 1
ATOM 716 O O . CYS A 1 93 ? -9.032 20.151 45.894 1.00 94.19 93 CYS A O 1
ATOM 718 N N . LEU A 1 94 ? -6.790 20.085 45.673 1.00 94.50 94 LEU A N 1
ATOM 719 C CA . LEU A 1 94 ? -6.484 20.557 47.025 1.00 94.50 94 LEU A CA 1
ATOM 720 C C . LEU A 1 94 ? -7.045 21.961 47.277 1.00 94.50 94 LEU A C 1
ATOM 722 O O . LEU A 1 94 ? -7.638 22.188 48.327 1.00 94.50 94 LEU A O 1
ATOM 726 N N . ASN A 1 95 ? -6.945 22.869 46.301 1.00 94.19 95 ASN A N 1
ATOM 727 C CA . ASN A 1 95 ? -7.538 24.208 46.400 1.00 94.19 95 ASN A CA 1
ATOM 728 C C . ASN A 1 95 ? -9.071 24.171 46.526 1.00 94.19 95 ASN A C 1
ATOM 730 O O . ASN A 1 95 ? -9.661 25.076 47.106 1.00 94.19 95 ASN A O 1
ATOM 734 N N . HIS A 1 96 ? -9.714 23.124 46.002 1.00 91.56 96 HIS A N 1
ATOM 735 C CA . HIS A 1 96 ? -11.152 22.884 46.137 1.00 91.56 96 HIS A CA 1
ATOM 736 C C . HIS A 1 96 ? -11.519 21.992 47.341 1.00 91.56 96 HIS A C 1
ATOM 738 O O . HIS A 1 96 ? -12.690 21.660 47.508 1.00 91.56 96 HIS A O 1
ATOM 744 N N . GLY A 1 97 ? -10.548 21.615 48.183 1.00 90.31 97 GLY A N 1
ATOM 745 C CA . GLY A 1 97 ? -10.760 20.809 49.392 1.00 90.31 97 GLY A CA 1
ATOM 746 C C . GLY A 1 97 ? -10.943 19.306 49.152 1.00 90.31 97 GLY A C 1
ATOM 747 O O . GLY A 1 97 ? -11.309 18.584 50.074 1.00 90.31 97 GLY A O 1
ATOM 748 N N . ILE A 1 98 ? -10.681 18.811 47.939 1.00 90.88 98 ILE A N 1
ATOM 749 C CA . ILE A 1 98 ? -10.922 17.416 47.547 1.00 90.88 98 ILE A CA 1
ATOM 750 C C . ILE A 1 98 ? -9.590 16.664 47.433 1.00 90.88 98 ILE A C 1
ATOM 752 O O . ILE A 1 98 ? -8.684 17.071 46.701 1.00 90.88 98 ILE A O 1
ATOM 756 N N . LYS A 1 99 ? -9.476 15.522 48.122 1.00 91.56 99 LYS A N 1
ATOM 757 C CA . LYS A 1 99 ? -8.334 14.604 47.982 1.00 91.56 99 LYS A CA 1
ATOM 758 C C . LYS A 1 99 ? -8.564 13.674 46.788 1.00 91.56 99 LYS A C 1
ATOM 760 O O . LYS A 1 99 ? -9.518 12.906 46.782 1.00 91.56 99 LYS A O 1
ATOM 765 N N . ALA A 1 100 ? -7.683 13.750 45.791 1.00 92.38 100 ALA A N 1
ATOM 766 C CA . ALA A 1 100 ? -7.763 12.955 44.567 1.00 92.38 100 ALA A CA 1
ATOM 767 C C . ALA A 1 100 ? -6.673 11.873 44.512 1.00 92.38 100 ALA A C 1
ATOM 769 O O . ALA A 1 100 ? -5.493 12.164 44.736 1.00 92.38 100 ALA A O 1
ATOM 770 N N . GLU A 1 101 ? -7.051 10.649 44.145 1.00 93.06 101 GLU A N 1
ATOM 771 C CA . GLU A 1 101 ? -6.117 9.564 43.836 1.00 93.06 101 GLU A CA 1
ATOM 772 C C . GLU A 1 101 ? -5.656 9.684 42.375 1.00 93.06 101 GLU A C 1
ATOM 774 O O . GLU A 1 101 ? -6.458 9.896 41.467 1.00 93.06 101 GLU A O 1
ATOM 779 N N . THR A 1 102 ? -4.350 9.584 42.124 1.00 93.69 102 THR A N 1
ATOM 780 C CA . THR A 1 102 ? -3.783 9.782 40.780 1.00 93.69 102 THR A CA 1
ATOM 781 C C . THR A 1 102 ? -3.287 8.488 40.174 1.00 93.69 102 THR A C 1
ATOM 783 O O . THR A 1 102 ? -2.529 7.768 40.819 1.00 93.69 102 THR A O 1
ATOM 786 N N . LEU A 1 103 ? -3.646 8.250 38.915 1.00 91.25 103 LEU A N 1
ATOM 787 C CA . LEU A 1 103 ? -3.332 7.033 38.178 1.00 91.25 103 LEU A CA 1
ATOM 788 C C . LEU A 1 103 ? -2.572 7.362 36.886 1.00 91.25 103 LEU A C 1
ATOM 790 O O . LEU A 1 103 ? -3.009 8.198 36.090 1.00 91.25 103 LEU A O 1
ATOM 794 N N . THR A 1 104 ? -1.458 6.664 36.668 1.00 88.12 104 THR A N 1
ATOM 795 C CA . THR A 1 104 ? -0.671 6.671 35.426 1.00 88.12 104 THR A CA 1
ATO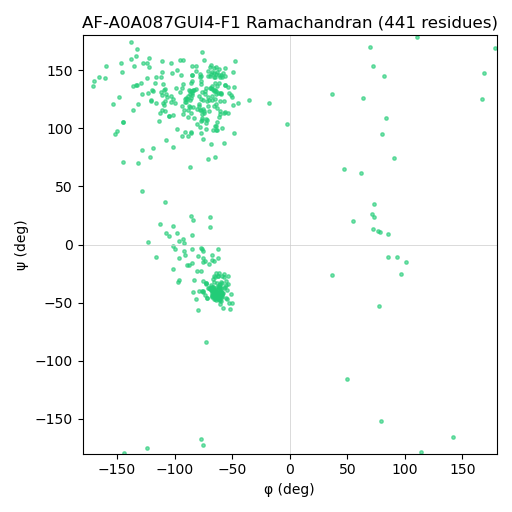M 796 C C . THR A 1 104 ? -0.025 5.311 35.231 1.00 88.12 104 THR A C 1
ATOM 798 O O . THR A 1 104 ? 0.731 4.892 36.101 1.00 88.12 104 THR A O 1
ATOM 801 N N . ASP A 1 105 ? -0.224 4.699 34.065 1.00 83.88 105 ASP A N 1
ATOM 802 C CA . ASP A 1 105 ? 0.441 3.449 33.687 1.00 83.88 105 ASP A CA 1
ATOM 803 C C . ASP A 1 105 ? 1.129 3.568 32.322 1.00 83.88 105 ASP A C 1
ATOM 805 O O . ASP A 1 105 ? 0.753 4.388 31.475 1.00 83.88 105 ASP A O 1
ATOM 809 N N . VAL A 1 106 ? 2.139 2.721 32.108 1.00 80.75 106 VAL A N 1
ATOM 810 C CA . VAL A 1 106 ? 2.865 2.584 30.838 1.00 80.75 106 VAL A CA 1
ATOM 811 C C . VAL A 1 106 ? 2.130 1.587 29.939 1.00 80.75 106 VAL A C 1
ATOM 813 O O . VAL A 1 106 ? 1.918 0.439 30.322 1.00 80.75 106 VAL A O 1
ATOM 816 N N . GLY A 1 107 ? 1.766 2.003 28.722 1.00 78.06 107 GLY A N 1
ATOM 817 C CA . GLY A 1 107 ? 1.137 1.126 27.729 1.00 78.06 107 GLY A CA 1
ATOM 818 C C . GLY A 1 107 ? 0.042 1.799 26.903 1.00 78.06 107 GLY A C 1
ATOM 819 O O . GLY A 1 107 ? -0.093 3.025 26.873 1.00 78.06 107 GLY A O 1
ATOM 820 N N . ASP A 1 108 ? -0.748 0.981 26.207 1.00 79.19 108 ASP A N 1
ATOM 821 C CA . ASP A 1 108 ? -1.853 1.482 25.397 1.00 79.19 108 ASP A CA 1
ATOM 822 C C . ASP A 1 108 ? -2.954 2.077 26.292 1.00 79.19 108 ASP A C 1
ATOM 824 O O . ASP A 1 108 ? -3.538 1.382 27.125 1.00 79.19 108 ASP A O 1
ATOM 828 N N . PRO A 1 109 ? -3.349 3.346 26.088 1.00 80.00 109 PRO A N 1
ATOM 829 C CA . PRO A 1 109 ? -4.287 4.025 26.982 1.00 80.00 109 PRO A CA 1
ATOM 830 C C . PRO A 1 109 ? -5.659 3.338 27.020 1.00 80.00 109 PRO A C 1
ATOM 832 O O . PRO A 1 109 ? -6.372 3.411 28.010 1.00 80.00 109 PRO A O 1
ATOM 835 N N . LYS A 1 110 ? -6.041 2.638 25.947 1.00 81.19 110 LYS A N 1
ATOM 836 C CA . LYS A 1 110 ? -7.321 1.922 25.860 1.00 81.19 110 LYS A CA 1
ATOM 837 C C . LYS A 1 110 ? -7.391 0.734 26.813 1.00 81.19 110 LYS A C 1
ATOM 839 O O . LYS A 1 110 ? -8.438 0.507 27.409 1.00 81.19 110 LYS A O 1
ATOM 844 N N . THR A 1 111 ? -6.322 -0.056 26.880 1.00 85.00 111 THR A N 1
ATOM 845 C CA . THR A 1 111 ? -6.272 -1.256 27.720 1.00 85.00 111 THR A CA 1
ATOM 846 C C . THR A 1 111 ? -6.107 -0.850 29.173 1.00 85.00 111 THR A C 1
ATOM 848 O O . THR A 1 111 ? -6.833 -1.365 30.015 1.00 85.00 111 THR A O 1
ATOM 851 N N . ILE A 1 112 ? -5.265 0.154 29.433 1.00 87.69 112 ILE A N 1
ATOM 852 C CA . ILE A 1 112 ? -5.065 0.737 30.761 1.00 87.69 112 ILE A CA 1
ATOM 853 C C . ILE A 1 112 ? -6.377 1.277 31.321 1.00 87.69 112 ILE A C 1
ATOM 855 O O . ILE A 1 112 ? -6.789 0.840 32.383 1.00 87.69 112 ILE A O 1
ATOM 859 N N . ILE A 1 113 ? -7.085 2.155 30.597 1.00 88.44 113 ILE A N 1
ATOM 860 C CA . ILE A 1 113 ? -8.333 2.743 31.112 1.00 88.44 113 ILE A CA 1
ATOM 861 C C . ILE A 1 113 ? -9.381 1.656 31.396 1.00 88.44 113 ILE A C 1
ATOM 863 O O . ILE A 1 113 ? -10.125 1.743 32.364 1.00 88.44 113 ILE A O 1
ATOM 867 N N . ARG A 1 114 ? -9.453 0.601 30.576 1.00 88.25 114 ARG A N 1
ATOM 868 C CA . ARG A 1 114 ? -10.371 -0.519 30.840 1.00 88.25 114 ARG A CA 1
ATOM 869 C C . ARG A 1 114 ? -9.976 -1.304 32.086 1.00 88.25 114 ARG A C 1
ATOM 871 O O . ARG A 1 114 ? -10.850 -1.631 32.882 1.00 88.25 114 ARG A O 1
ATOM 878 N N . LYS A 1 115 ? -8.681 -1.579 32.241 1.00 89.81 115 LYS A N 1
ATOM 879 C CA . LYS A 1 115 ? -8.117 -2.255 33.409 1.00 89.81 115 LYS A CA 1
ATOM 880 C C . LYS A 1 115 ? -8.392 -1.446 34.680 1.00 89.81 115 LYS A C 1
ATOM 882 O O . LYS A 1 115 ? -8.953 -1.989 35.622 1.00 89.81 115 LYS A O 1
ATOM 887 N N . THR A 1 116 ? -8.142 -0.136 34.666 1.00 89.75 116 THR A N 1
ATOM 888 C CA . THR A 1 116 ? -8.386 0.737 35.823 1.00 89.75 116 THR A CA 1
ATOM 889 C C . THR A 1 116 ? -9.870 0.870 36.163 1.00 89.75 116 THR A C 1
ATOM 891 O O . THR A 1 116 ? -10.217 0.842 37.340 1.00 89.75 116 THR A O 1
ATOM 894 N N . ILE A 1 117 ? -10.765 0.943 35.166 1.00 90.19 117 ILE A N 1
ATOM 895 C CA . ILE A 1 117 ? -12.223 0.932 35.396 1.00 90.19 117 ILE A CA 1
ATOM 896 C C . ILE A 1 117 ? -12.657 -0.340 36.130 1.00 90.19 117 ILE A C 1
ATOM 898 O O . ILE A 1 117 ? -13.489 -0.264 37.033 1.00 90.19 117 ILE A O 1
ATOM 902 N N . GLN A 1 118 ? -12.103 -1.495 35.752 1.00 88.94 118 GLN A N 1
ATOM 903 C CA . GLN A 1 118 ? -12.420 -2.777 36.382 1.00 88.94 118 GLN A CA 1
ATOM 904 C C . GLN A 1 118 ? -11.827 -2.891 37.793 1.00 88.94 118 GLN A C 1
ATOM 906 O O . GLN A 1 118 ? -12.539 -3.280 38.715 1.00 88.94 118 GLN A O 1
ATOM 911 N N . GLU A 1 119 ? -10.557 -2.521 37.971 1.00 90.50 119 GLU A N 1
ATOM 912 C CA . GLU A 1 119 ? -9.841 -2.631 39.249 1.00 90.50 119 GLU A CA 1
ATOM 913 C C . GLU A 1 119 ? -10.391 -1.677 40.311 1.00 90.50 119 GLU A C 1
ATOM 915 O O . GLU A 1 119 ? -10.639 -2.085 41.444 1.00 90.50 119 GLU A O 1
ATOM 920 N N . GLN A 1 120 ? -10.638 -0.420 39.939 1.00 90.19 120 GLN A N 1
ATOM 921 C CA . GLN A 1 120 ? -11.105 0.620 40.862 1.00 90.19 120 GLN A CA 1
ATOM 922 C C . GLN A 1 120 ? -12.636 0.735 40.921 1.00 90.19 120 GLN A C 1
ATOM 924 O O . GLN A 1 120 ? -13.161 1.587 41.638 1.00 90.19 120 GLN A O 1
ATOM 929 N N . LYS A 1 121 ? -13.362 -0.117 40.177 1.00 90.00 121 LYS A N 1
ATOM 930 C CA . LYS A 1 121 ? -14.834 -0.118 40.064 1.00 90.00 121 LYS A CA 1
ATOM 931 C C . LYS A 1 121 ? -15.381 1.293 39.816 1.00 90.00 121 LYS A C 1
ATOM 933 O O . LYS A 1 121 ? -16.037 1.879 40.673 1.00 90.00 121 LYS A O 1
ATOM 938 N N . ILE A 1 122 ? -15.032 1.866 38.666 1.00 91.06 122 ILE A N 1
ATOM 939 C CA . ILE A 1 122 ? -15.359 3.256 38.311 1.00 91.06 122 ILE A CA 1
ATOM 940 C C . ILE A 1 122 ? -16.751 3.322 37.675 1.00 91.06 122 ILE A C 1
ATOM 942 O O . ILE A 1 122 ? -17.004 2.656 36.670 1.00 91.06 122 ILE A O 1
ATOM 946 N N . ASP A 1 123 ? -17.628 4.172 38.213 1.00 88.75 123 ASP A N 1
ATOM 947 C CA . ASP A 1 123 ? -19.033 4.276 37.789 1.00 88.75 123 ASP A CA 1
ATOM 948 C C . ASP A 1 123 ? -19.278 5.405 36.781 1.00 88.75 123 ASP A C 1
ATOM 950 O O . ASP A 1 123 ? -20.164 5.303 35.923 1.00 88.75 123 ASP A O 1
ATOM 954 N N . LEU A 1 124 ? -18.510 6.495 36.890 1.00 89.88 124 LEU A N 1
ATOM 955 C CA . LEU A 1 124 ? -18.617 7.676 36.036 1.00 89.88 124 LEU A CA 1
ATOM 956 C C . LEU A 1 124 ? -17.237 8.096 35.526 1.00 89.88 124 LEU A C 1
ATOM 958 O O . LEU A 1 124 ? -16.350 8.448 36.301 1.00 89.88 124 LEU A O 1
ATOM 962 N N . LEU A 1 125 ? -17.083 8.112 34.205 1.00 90.81 125 LEU A N 1
ATOM 963 C CA . LEU A 1 125 ? -15.887 8.571 33.515 1.00 90.81 125 LEU A CA 1
ATOM 964 C C . LEU A 1 125 ? -16.153 9.904 32.821 1.00 90.81 125 LEU A C 1
ATOM 966 O O . LEU A 1 125 ? -17.037 9.999 31.968 1.00 90.81 125 LEU A O 1
ATOM 970 N N . VAL A 1 126 ? -15.350 10.917 33.138 1.00 89.56 126 VAL A N 1
ATOM 971 C CA . VAL A 1 126 ? -15.468 12.260 32.567 1.00 89.56 126 VAL A CA 1
ATOM 972 C C . VAL A 1 126 ? -14.278 12.581 31.664 1.00 89.56 126 VAL A C 1
ATOM 974 O O . VAL A 1 126 ? -13.119 12.407 32.047 1.00 89.56 126 VAL A O 1
ATOM 977 N N . MET A 1 127 ? -14.561 13.076 30.457 1.00 88.00 127 MET A N 1
ATOM 978 C CA . MET A 1 127 ? -13.542 13.433 29.466 1.00 88.00 127 MET A CA 1
ATOM 979 C C . MET A 1 127 ? -13.921 14.634 28.598 1.00 88.00 127 MET A C 1
ATOM 981 O O . MET A 1 127 ? -15.099 14.931 28.389 1.00 88.00 127 MET A O 1
ATOM 985 N N . SER A 1 128 ? -12.913 15.309 28.038 1.00 81.81 128 SER A N 1
ATOM 986 C CA . SER A 1 128 ? -13.131 16.430 27.120 1.00 81.81 128 SER A CA 1
ATOM 987 C C . SER A 1 128 ? -13.347 15.959 25.677 1.00 81.81 128 SER A C 1
ATOM 989 O O . SER A 1 128 ? -12.861 14.911 25.239 1.00 81.81 128 SER A O 1
ATOM 991 N N . ASP A 1 129 ? -14.064 16.753 24.880 1.00 75.81 129 ASP A N 1
ATOM 992 C CA . ASP A 1 129 ? -14.306 16.435 23.471 1.00 75.81 129 ASP A CA 1
ATOM 993 C C . ASP A 1 129 ? -13.040 16.549 22.602 1.00 75.81 129 ASP A C 1
ATOM 995 O O . ASP A 1 129 ? -12.976 15.963 21.522 1.00 75.81 129 ASP A O 1
ATOM 999 N N . GLN A 1 130 ? -11.995 17.226 23.076 1.00 68.69 130 GLN A N 1
ATOM 1000 C CA . GLN A 1 130 ? -10.716 17.285 22.364 1.00 68.69 130 GLN A CA 1
ATOM 1001 C C . GLN A 1 130 ? -9.913 15.981 22.473 1.00 68.69 130 GLN A C 1
ATOM 1003 O O . GLN A 1 130 ? -9.016 15.744 21.661 1.00 68.69 130 GLN A O 1
ATOM 1008 N N . GLN A 1 131 ? -10.266 15.091 23.406 1.00 68.75 131 GLN A N 1
ATOM 1009 C CA . GLN A 1 131 ? -9.620 13.789 23.511 1.00 68.75 131 GLN A CA 1
ATOM 1010 C C . GLN A 1 131 ? -9.909 12.908 22.296 1.00 68.75 131 GLN A C 1
ATOM 1012 O O . GLN A 1 131 ? -10.974 12.962 21.668 1.00 68.75 131 GLN A O 1
ATOM 1017 N N . THR A 1 132 ? -8.924 12.071 21.954 1.00 62.03 132 THR A N 1
ATOM 1018 C CA . THR A 1 132 ? -8.905 11.318 20.695 1.00 62.03 132 THR A CA 1
ATOM 1019 C C . THR A 1 132 ? -10.214 10.560 20.457 1.00 62.03 132 THR A C 1
ATOM 1021 O O . THR A 1 132 ? -10.664 9.772 21.290 1.00 62.03 132 THR A O 1
ATOM 1024 N N . ARG A 1 133 ? -10.807 10.740 19.269 1.00 65.12 133 ARG A N 1
ATOM 1025 C CA . ARG A 1 133 ? -12.039 10.048 18.838 1.00 65.12 133 ARG A CA 1
ATOM 1026 C C . ARG A 1 133 ? -11.937 8.521 18.964 1.00 65.12 133 ARG A C 1
ATOM 1028 O O . ARG A 1 133 ? -12.944 7.840 19.134 1.00 65.12 133 ARG A O 1
ATOM 1035 N N . THR A 1 134 ? -10.719 7.991 18.875 1.00 62.56 134 THR A N 1
ATOM 1036 C CA . THR A 1 134 ? -10.390 6.577 19.071 1.00 62.56 134 THR A CA 1
ATOM 1037 C C . THR A 1 134 ? -10.586 6.115 20.513 1.00 62.56 134 THR A C 1
ATOM 1039 O O . THR A 1 134 ? -11.092 5.011 20.690 1.00 62.56 134 THR A O 1
ATOM 1042 N N . LEU A 1 135 ? -10.244 6.924 21.523 1.00 71.44 135 LEU A N 1
ATOM 1043 C CA . LEU A 1 135 ? -10.518 6.609 22.931 1.00 71.44 135 LEU A CA 1
ATOM 1044 C C . LEU A 1 135 ? -12.023 6.590 23.203 1.00 71.44 135 LEU A C 1
ATOM 1046 O O . LEU A 1 135 ? -12.522 5.590 23.709 1.00 71.44 135 LEU A O 1
ATOM 1050 N N . LYS A 1 136 ? -12.760 7.608 22.740 1.00 71.88 136 LYS A N 1
ATOM 1051 C CA . LYS A 1 136 ? -14.228 7.677 22.882 1.00 71.88 136 LYS A CA 1
ATOM 1052 C C . LYS A 1 136 ? -14.928 6.423 22.363 1.00 71.88 136 LYS A C 1
ATOM 1054 O O . LYS A 1 136 ? -15.690 5.792 23.079 1.00 71.88 136 LYS A O 1
ATOM 1059 N N . LYS A 1 137 ? -14.599 5.994 21.137 1.00 67.12 137 LYS A N 1
ATOM 1060 C CA . LYS A 1 137 ? -15.173 4.771 20.548 1.00 67.12 137 LYS A CA 1
ATOM 1061 C C . LYS A 1 137 ? -14.894 3.510 21.372 1.00 67.12 137 LYS A C 1
ATOM 1063 O O . LYS A 1 137 ? -15.707 2.597 21.353 1.00 67.12 137 LYS A O 1
ATOM 1068 N N . CYS A 1 138 ? -13.743 3.431 22.039 1.00 64.62 138 CYS A N 1
ATOM 1069 C CA . CYS A 1 138 ? -13.352 2.235 22.788 1.00 64.62 138 CYS A CA 1
ATOM 1070 C C . CYS A 1 138 ? -14.022 2.148 24.164 1.00 64.62 138 CYS A C 1
ATOM 1072 O O . CYS A 1 138 ? -14.126 1.044 24.700 1.00 64.62 138 CYS A O 1
ATOM 1074 N N . LEU A 1 139 ? -14.457 3.280 24.716 1.00 69.25 139 LEU A N 1
ATOM 1075 C CA . LEU A 1 139 ? -15.086 3.373 26.034 1.00 69.25 139 LEU A CA 1
ATOM 1076 C C . LEU A 1 139 ? -16.603 3.161 25.985 1.00 69.25 139 LEU A C 1
ATOM 1078 O O . LEU A 1 139 ? -17.195 2.777 26.980 1.00 69.25 139 LEU A O 1
ATOM 1082 N N . ASN A 1 140 ? -17.227 3.275 24.811 1.00 64.06 140 ASN A N 1
ATOM 1083 C CA . ASN A 1 140 ? -18.663 3.014 24.645 1.00 64.06 140 ASN A CA 1
ATOM 1084 C C . ASN A 1 140 ? -19.097 1.563 24.953 1.00 64.06 140 ASN A C 1
ATOM 1086 O O . ASN A 1 140 ? -20.290 1.305 25.034 1.00 64.06 140 ASN A O 1
ATOM 1090 N N . ASN A 1 141 ? -18.157 0.623 25.101 1.00 64.69 141 ASN A N 1
ATOM 1091 C CA . ASN A 1 141 ? -18.445 -0.789 25.384 1.00 64.69 141 ASN A CA 1
ATOM 1092 C C . ASN A 1 141 ? -18.165 -1.182 26.850 1.00 64.69 141 ASN A C 1
ATOM 1094 O O . ASN A 1 141 ? -18.155 -2.370 27.159 1.00 64.69 141 ASN A O 1
ATOM 1098 N N . THR A 1 142 ? -17.853 -0.230 27.736 1.00 67.31 142 THR A N 1
ATOM 1099 C CA . THR A 1 142 ? -17.608 -0.507 29.165 1.00 67.31 142 THR A CA 1
ATOM 1100 C C . THR A 1 142 ? -18.854 -0.231 30.003 1.00 67.31 142 THR A C 1
ATOM 1102 O O . THR A 1 142 ? -19.592 0.695 29.690 1.00 67.31 142 THR A O 1
ATOM 1105 N N . ASN A 1 143 ? -19.037 -0.956 31.110 1.00 73.81 143 ASN A N 1
ATOM 1106 C CA . ASN A 1 143 ? -20.171 -0.803 32.039 1.00 73.81 143 ASN A CA 1
ATOM 1107 C C . ASN A 1 143 ? -20.171 0.521 32.849 1.00 73.81 143 ASN A C 1
ATOM 1109 O O . ASN A 1 143 ? -20.883 0.615 33.842 1.00 73.81 143 ASN A O 1
ATOM 1113 N N . CYS A 1 144 ? -19.374 1.530 32.467 1.00 82.44 144 CYS A N 1
ATOM 1114 C CA . CYS A 1 144 ? -19.299 2.823 33.155 1.00 82.44 144 CYS A CA 1
ATOM 1115 C C . CYS A 1 144 ? -20.082 3.902 32.395 1.00 82.44 144 CYS A C 1
ATOM 1117 O O . CYS A 1 144 ? -20.125 3.914 31.161 1.00 82.44 144 CYS A O 1
ATOM 1119 N N . SER A 1 145 ? -20.647 4.851 33.135 1.00 85.75 145 SER A N 1
ATOM 1120 C CA . SER A 1 145 ? -21.319 6.023 32.572 1.00 85.75 145 SER A CA 1
ATOM 1121 C C . SER A 1 145 ? -20.267 6.965 31.980 1.00 85.75 145 SER A C 1
ATOM 1123 O O . SER A 1 145 ? -19.366 7.391 32.696 1.00 85.75 145 SER A O 1
ATOM 1125 N N . LEU A 1 146 ? -20.366 7.323 30.697 1.00 86.25 146 LEU A N 1
ATOM 1126 C CA . LEU A 1 146 ? -19.427 8.253 30.058 1.00 86.25 146 LEU A CA 1
ATOM 1127 C C . LEU A 1 146 ? -20.042 9.652 29.935 1.00 86.25 146 LEU A C 1
ATOM 1129 O O . LEU A 1 146 ? -21.095 9.818 29.316 1.00 86.25 146 LEU A O 1
ATOM 1133 N N . LEU A 1 147 ? -19.348 10.660 30.465 1.00 85.56 147 LEU A N 1
ATOM 1134 C CA . LEU A 1 147 ? -19.688 12.073 30.329 1.00 85.56 147 LEU A CA 1
ATOM 1135 C C . LEU A 1 147 ? -18.618 12.771 29.482 1.00 85.56 147 LEU A C 1
ATOM 1137 O O . LEU A 1 147 ? -17.460 12.898 29.880 1.00 85.56 147 LEU A O 1
ATOM 1141 N N . VAL A 1 148 ? -19.013 13.215 28.287 1.00 81.44 148 VAL A N 1
ATOM 1142 C CA . VAL A 1 148 ? -18.126 13.924 27.353 1.00 81.44 148 VAL A CA 1
ATOM 1143 C C . VAL A 1 148 ? -18.524 15.393 27.287 1.00 81.44 148 VAL A C 1
ATOM 1145 O O . VAL A 1 148 ? -19.602 15.718 26.789 1.00 81.44 148 VAL A O 1
ATOM 1148 N N . ALA A 1 149 ? -17.645 16.286 27.737 1.00 72.81 149 ALA A N 1
ATOM 1149 C CA . ALA A 1 149 ? -17.875 17.726 27.665 1.00 72.81 149 ALA A CA 1
ATOM 1150 C C . ALA A 1 149 ? -17.402 18.285 26.312 1.00 72.81 149 ALA A C 1
ATOM 1152 O O . ALA A 1 149 ? -16.215 18.209 25.979 1.00 72.81 149 ALA A O 1
ATOM 1153 N N . ARG A 1 150 ? -18.324 18.849 25.518 1.00 64.50 150 ARG A N 1
ATOM 1154 C CA . ARG A 1 150 ? -17.990 19.543 24.264 1.00 64.50 150 ARG A CA 1
ATOM 1155 C C . ARG A 1 150 ? -17.576 20.983 24.520 1.00 64.50 150 ARG A C 1
ATOM 1157 O O . ARG A 1 150 ? -18.291 21.724 25.183 1.00 64.50 150 ARG A O 1
ATOM 1164 N N . ASN A 1 151 ? -16.473 21.395 23.899 1.00 57.66 151 ASN A N 1
ATOM 1165 C CA . ASN A 1 151 ? -16.110 22.804 23.851 1.00 57.66 151 ASN A CA 1
ATOM 1166 C C . ASN A 1 151 ? -17.021 23.537 22.864 1.00 57.66 151 ASN A C 1
ATOM 1168 O O . ASN A 1 151 ? -16.945 23.325 21.654 1.00 57.66 151 ASN A O 1
ATOM 1172 N N . GLY A 1 152 ? -17.848 24.427 23.405 1.00 44.12 152 GLY A N 1
ATOM 1173 C CA . GLY A 1 152 ? -18.650 25.387 22.666 1.00 44.12 152 GLY A CA 1
ATOM 1174 C C . GLY A 1 152 ? -18.887 26.625 23.523 1.00 44.12 152 GLY A C 1
ATOM 1175 O O . GLY A 1 152 ? -19.847 26.656 24.275 1.00 44.12 152 GLY A O 1
ATOM 1176 N N . LEU A 1 153 ? -18.025 27.630 23.329 1.00 32.69 153 LEU A N 1
ATOM 1177 C CA . LEU A 1 153 ? -18.118 29.024 23.800 1.00 32.69 153 LEU A CA 1
ATOM 1178 C C . LEU A 1 153 ? -17.674 29.319 25.250 1.00 32.69 153 LEU A C 1
ATOM 1180 O O . LEU A 1 153 ? -17.762 28.498 26.152 1.00 32.69 153 LEU A O 1
ATOM 1184 N N . ARG A 1 154 ? -17.084 30.516 25.398 1.00 37.56 154 ARG A N 1
ATOM 1185 C CA . ARG A 1 154 ? -16.393 31.072 26.576 1.00 37.56 154 ARG A CA 1
ATOM 1186 C C . ARG A 1 154 ? -17.195 30.952 27.879 1.00 37.56 154 ARG A C 1
ATOM 1188 O O . ARG A 1 154 ? -18.407 31.098 27.833 1.00 37.56 154 ARG A O 1
ATOM 1195 N N . LYS A 1 155 ? -16.442 30.805 28.984 1.00 35.75 155 LYS A N 1
ATOM 1196 C CA . LYS A 1 155 ? -16.680 31.030 30.435 1.00 35.75 155 LYS A CA 1
ATOM 1197 C C . LYS A 1 155 ? -18.045 30.737 31.088 1.00 35.75 155 LYS A C 1
ATOM 1199 O O . LYS A 1 155 ? -18.015 30.374 32.256 1.00 35.75 155 LYS A O 1
ATOM 1204 N N . ASP A 1 156 ? -19.177 30.767 30.389 1.00 39.03 156 ASP A N 1
ATOM 1205 C CA . ASP A 1 156 ? -20.481 30.829 31.060 1.00 39.03 156 ASP A CA 1
ATOM 1206 C C . ASP A 1 156 ? -21.402 29.617 30.856 1.00 39.03 156 ASP A C 1
ATOM 1208 O O . ASP A 1 156 ? -22.377 29.500 31.588 1.00 39.03 156 ASP A O 1
ATOM 1212 N N . TYR A 1 157 ? -21.136 28.657 29.956 1.00 40.38 157 TYR A N 1
ATOM 1213 C CA . TYR A 1 157 ? -22.095 27.555 29.746 1.00 40.38 157 TYR A CA 1
ATOM 1214 C C . TYR A 1 157 ? -21.478 26.218 29.301 1.00 40.38 157 TYR A C 1
ATOM 1216 O O . TYR A 1 157 ? -21.349 25.939 28.113 1.00 40.38 157 TYR A O 1
ATOM 1224 N N . LEU A 1 158 ? -21.247 25.299 30.247 1.00 39.53 158 LEU A N 1
ATOM 1225 C CA . LEU A 1 158 ? -21.206 23.852 29.974 1.00 39.53 158 LEU A CA 1
ATOM 1226 C C . LEU A 1 158 ? -22.633 23.274 30.059 1.00 39.53 158 LEU A C 1
ATOM 1228 O O . LEU A 1 158 ? -22.967 22.521 30.967 1.00 39.53 158 LEU A O 1
ATOM 1232 N N . ARG A 1 159 ? -23.512 23.667 29.123 1.00 37.22 159 ARG A N 1
ATOM 1233 C CA . ARG A 1 159 ? -24.929 23.228 29.078 1.00 37.22 159 ARG A CA 1
ATOM 1234 C C . ARG A 1 159 ? -25.223 22.048 28.144 1.00 37.22 159 ARG A C 1
ATOM 1236 O O . ARG A 1 159 ? -26.371 21.630 28.044 1.00 37.22 159 ARG A O 1
ATOM 1243 N N . HIS A 1 160 ? -24.221 21.461 27.490 1.00 37.03 160 HIS A N 1
ATOM 1244 C CA . HIS A 1 160 ? -24.425 20.278 26.645 1.00 37.03 160 HIS A CA 1
ATOM 1245 C C . HIS A 1 160 ? -23.627 19.076 27.147 1.00 37.03 160 HIS A C 1
ATOM 1247 O O . HIS A 1 160 ? -22.541 18.769 26.655 1.00 37.03 160 HIS A O 1
ATOM 1253 N N . LEU A 1 161 ? -24.217 18.392 28.126 1.00 40.19 161 LEU A N 1
ATOM 1254 C CA . LEU A 1 161 ? -23.832 17.060 28.576 1.00 40.19 161 LEU A CA 1
ATOM 1255 C C . LEU A 1 161 ? -24.716 16.038 27.859 1.00 40.19 161 LEU A C 1
ATOM 1257 O O . LEU A 1 161 ? -25.934 16.186 27.837 1.00 40.19 161 LEU A O 1
ATOM 1261 N N . TYR A 1 162 ? -24.119 14.997 27.286 1.00 41.50 162 TYR A N 1
ATOM 1262 C CA . TYR A 1 162 ? -24.860 13.831 26.805 1.00 41.50 162 TYR A CA 1
ATOM 1263 C C . TYR A 1 162 ? -24.351 12.597 27.544 1.00 41.50 162 TYR A C 1
ATOM 1265 O O . TYR A 1 162 ? -23.156 12.302 27.495 1.00 41.50 162 TYR A O 1
ATOM 1273 N N . LEU A 1 163 ? -25.260 11.882 28.212 1.00 38.53 163 LEU A N 1
ATOM 1274 C CA . LEU A 1 163 ? -25.023 10.522 28.692 1.00 38.53 163 LEU A CA 1
ATOM 1275 C C . LEU A 1 163 ? -25.127 9.567 27.499 1.00 38.53 163 LEU A C 1
ATOM 1277 O O . LEU A 1 163 ? -26.157 9.528 26.827 1.00 38.53 163 LEU A O 1
ATOM 1281 N N . SER A 1 164 ? -24.100 8.756 27.254 1.00 36.41 164 SER A N 1
ATOM 1282 C CA . SER A 1 164 ? -24.263 7.546 26.441 1.00 36.41 164 SER A CA 1
ATOM 1283 C C . SER A 1 164 ? -24.675 6.394 27.362 1.00 36.41 164 SER A C 1
ATOM 1285 O O . SER A 1 164 ? -23.817 5.771 27.981 1.00 36.41 164 SER A O 1
ATOM 1287 N N . SER A 1 165 ? -25.975 6.139 27.518 1.00 31.33 165 SER A N 1
ATOM 1288 C CA . SER A 1 165 ? -26.465 5.037 28.352 1.00 31.33 165 SER A CA 1
ATOM 1289 C C . SER A 1 165 ? -26.615 3.738 27.553 1.00 31.33 165 SER A C 1
ATOM 1291 O O . SER A 1 165 ? -27.366 3.648 26.585 1.00 31.33 165 SER A O 1
ATOM 1293 N N . SER A 1 166 ? -25.927 2.699 28.020 1.00 31.19 166 SER A N 1
ATOM 1294 C CA . SER A 1 166 ? -26.285 1.297 27.809 1.00 31.19 166 SER A CA 1
ATOM 1295 C C . SER A 1 166 ? -26.291 0.614 29.172 1.00 31.19 166 SER A C 1
ATOM 1297 O O . SER A 1 166 ? -25.281 0.039 29.554 1.00 31.19 166 SER A O 1
ATOM 1299 N N . LEU A 1 167 ? -27.386 0.779 29.922 1.00 27.31 167 LEU A N 1
ATOM 1300 C CA . LEU A 1 167 ? -27.921 -0.121 30.959 1.00 27.31 167 LEU A CA 1
ATOM 1301 C C . LEU A 1 167 ? -29.001 0.627 31.759 1.00 27.31 167 LEU A C 1
ATOM 1303 O O . LEU A 1 167 ? -28.787 1.735 32.246 1.00 27.31 167 LEU A O 1
ATOM 1307 N N . SER A 1 168 ? -30.185 0.018 31.825 1.00 30.50 168 SER A N 1
ATOM 1308 C CA . SER A 1 168 ? -31.356 0.467 32.581 1.00 30.50 168 SER A CA 1
ATOM 1309 C C . SER A 1 168 ? -31.067 0.565 34.076 1.00 30.50 168 SER A C 1
ATOM 1311 O O . SER A 1 168 ? -30.406 -0.323 34.601 1.00 30.50 168 SER A O 1
ATOM 1313 N N . LEU A 1 169 ? -31.676 1.536 34.769 1.00 24.17 169 LEU A N 1
ATOM 1314 C CA . LEU A 1 169 ? -32.300 1.316 36.079 1.00 24.17 169 LEU A CA 1
ATOM 1315 C C . LEU A 1 169 ? -33.223 2.476 36.488 1.00 24.17 169 LEU A C 1
ATOM 1317 O O . LEU A 1 169 ? -32.989 3.643 36.188 1.00 24.17 169 LEU A O 1
ATOM 1321 N N . LYS A 1 170 ? -34.295 2.055 37.160 1.00 29.03 170 LYS A N 1
ATOM 1322 C CA . LYS A 1 170 ? -35.413 2.793 37.751 1.00 29.03 170 LYS A CA 1
ATOM 1323 C C . LYS A 1 170 ? -34.941 3.780 38.825 1.00 29.03 170 LYS A C 1
ATOM 1325 O O . LYS A 1 170 ? -34.077 3.409 39.612 1.00 29.03 170 LYS A O 1
ATOM 1330 N N . LEU A 1 171 ? -35.590 4.946 38.911 1.00 24.56 171 LEU A N 1
ATOM 1331 C CA . LEU A 1 171 ? -36.225 5.521 40.117 1.00 24.56 171 LEU A CA 1
ATOM 1332 C C . LEU A 1 171 ? -36.627 6.992 39.875 1.00 24.56 171 LEU A C 1
ATOM 1334 O O . LEU A 1 171 ? -35.935 7.713 39.167 1.00 24.56 171 LEU A O 1
ATOM 1338 N N . PHE A 1 172 ? -37.723 7.390 40.532 1.00 24.92 172 PHE A N 1
ATOM 1339 C CA . PHE A 1 172 ? -38.391 8.702 40.581 1.00 24.92 172 PHE A CA 1
ATOM 1340 C C . PHE A 1 172 ? -39.319 9.093 39.418 1.00 24.92 172 PHE A C 1
ATOM 1342 O O . PHE A 1 172 ? -38.916 9.737 38.457 1.00 24.92 172 PHE A O 1
ATOM 1349 N N . SER A 1 173 ? -40.618 8.838 39.607 1.00 25.69 173 SER A N 1
ATOM 1350 C CA . SER A 1 173 ? -41.647 9.850 39.333 1.00 25.69 173 SER A CA 1
ATOM 1351 C C . SER A 1 173 ? -42.883 9.597 40.196 1.00 25.69 173 SER A C 1
ATOM 1353 O O . SER A 1 173 ? -43.492 8.529 40.146 1.00 25.69 173 SER A O 1
ATOM 1355 N N . SER A 1 174 ? -43.210 10.603 40.996 1.00 25.73 174 SER A N 1
ATOM 1356 C CA . SER A 1 174 ? -44.455 10.797 41.728 1.00 25.73 174 SER A CA 1
ATOM 1357 C C . SER A 1 174 ? -45.678 10.829 40.804 1.00 25.73 174 SER A C 1
ATOM 1359 O O . SER A 1 174 ? -45.614 11.310 39.677 1.00 25.73 174 SER A O 1
ATOM 1361 N N . SER A 1 175 ? -46.781 10.327 41.349 1.00 28.50 175 SER A N 1
ATOM 1362 C CA . SER A 1 175 ? -48.185 10.463 40.944 1.00 28.50 175 SER A CA 1
ATOM 1363 C C . SER A 1 175 ? -48.552 11.620 39.996 1.00 28.50 175 SER A C 1
ATOM 1365 O O . SER A 1 175 ? -48.490 12.781 40.396 1.00 28.50 175 SER A O 1
ATOM 1367 N N . SER A 1 176 ? -49.127 11.300 38.832 1.00 26.70 176 SER A N 1
ATOM 1368 C CA . SER A 1 176 ? -50.433 11.840 38.421 1.00 26.70 176 SER A CA 1
ATOM 1369 C C . SER A 1 176 ? -51.066 10.966 37.327 1.00 26.70 176 SER A C 1
ATOM 1371 O O . SER A 1 176 ? -50.387 10.361 36.500 1.00 26.70 176 SER A O 1
ATOM 1373 N N . MET A 1 177 ? -52.387 10.832 37.411 1.00 28.77 177 MET A N 1
ATOM 1374 C CA . MET A 1 177 ? -53.254 10.026 36.552 1.00 28.77 177 MET A CA 1
ATOM 1375 C C . MET A 1 177 ? -53.506 10.715 35.203 1.00 28.77 177 MET A C 1
ATOM 1377 O O . MET A 1 177 ? -53.787 11.910 35.207 1.00 28.77 177 MET A O 1
ATOM 1381 N N . ALA A 1 178 ? -53.531 9.963 34.093 1.00 26.16 178 ALA A N 1
ATOM 1382 C CA . ALA A 1 178 ? -54.504 10.153 33.003 1.00 26.16 178 ALA A CA 1
ATOM 1383 C C . ALA A 1 178 ? -54.466 9.016 31.951 1.00 26.16 178 ALA A C 1
ATOM 1385 O O . ALA A 1 178 ? -53.414 8.556 31.520 1.00 26.16 178 ALA A O 1
ATOM 1386 N N . THR A 1 179 ? -55.677 8.611 31.577 1.00 28.09 179 THR A N 1
ATOM 1387 C CA . THR A 1 179 ? -56.230 7.568 30.683 1.00 28.09 179 THR A CA 1
ATOM 1388 C C . THR A 1 179 ? -55.663 7.393 29.252 1.00 28.09 179 THR A C 1
ATOM 1390 O O . THR A 1 179 ? -55.174 8.361 28.671 1.00 28.09 179 THR A O 1
ATOM 1393 N N . PRO A 1 180 ? -55.829 6.202 28.618 1.00 28.42 180 PRO A N 1
ATOM 1394 C CA . PRO A 1 180 ? -55.382 5.910 27.252 1.00 28.42 180 PRO A CA 1
ATOM 1395 C C . PRO A 1 180 ? -56.485 6.138 26.197 1.00 28.42 180 PRO A C 1
ATOM 1397 O O . PRO A 1 180 ? -57.649 5.825 26.435 1.00 28.42 180 PRO A O 1
ATOM 1400 N N . LEU A 1 181 ? -56.114 6.594 24.996 1.00 26.23 181 LEU A N 1
ATOM 1401 C CA . LEU A 1 181 ? -56.961 6.512 23.798 1.00 26.23 181 LEU A CA 1
ATOM 1402 C C . LEU A 1 181 ? -56.235 5.780 22.663 1.00 26.23 181 LEU A C 1
ATOM 1404 O O . LEU A 1 181 ? -55.017 5.846 22.509 1.00 26.23 181 LEU A O 1
ATOM 1408 N N . SER A 1 182 ? -57.038 5.010 21.941 1.00 26.27 182 SER A N 1
ATOM 1409 C CA . SER A 1 182 ? -56.730 3.866 21.093 1.00 26.27 182 SER A CA 1
ATOM 1410 C C . SER A 1 182 ? -56.238 4.225 19.686 1.00 26.27 182 SER A C 1
ATOM 1412 O O . SER A 1 182 ? -56.640 5.218 19.088 1.00 26.27 182 SER A O 1
ATOM 1414 N N . LEU A 1 183 ? -55.389 3.355 19.128 1.00 26.08 183 LEU A N 1
ATOM 1415 C CA . LEU A 1 183 ? -55.024 3.318 17.709 1.00 26.08 183 LEU A CA 1
ATOM 1416 C C . LEU A 1 183 ? -56.063 2.504 16.926 1.00 26.08 183 LEU A C 1
ATOM 1418 O O . LEU A 1 183 ? -56.324 1.354 17.277 1.00 26.08 183 LEU A O 1
ATOM 1422 N N . SER A 1 184 ? -56.592 3.066 15.837 1.00 26.30 184 SER A N 1
ATOM 1423 C CA . SER A 1 184 ? -57.311 2.316 14.803 1.00 26.30 184 SER A CA 1
ATOM 1424 C C . SER A 1 184 ? -56.440 2.092 13.561 1.00 26.30 184 SER A C 1
ATOM 1426 O O . SER A 1 184 ? -55.434 2.759 13.318 1.00 26.30 184 SER A O 1
ATOM 1428 N N . SER A 1 185 ? -56.807 1.049 12.828 1.00 30.28 185 SER A N 1
ATOM 1429 C CA . SER A 1 185 ? -55.975 0.216 11.967 1.00 30.28 185 SER A CA 1
ATOM 1430 C C . SER A 1 185 ? -56.278 0.352 10.467 1.00 30.28 185 SER A C 1
ATOM 1432 O O . SER A 1 185 ? -57.447 0.298 10.099 1.00 30.28 185 SER A O 1
ATOM 1434 N N . ASN A 1 186 ? -55.213 0.268 9.644 1.00 27.38 186 ASN A N 1
ATOM 1435 C CA . ASN A 1 186 ? -55.149 -0.339 8.287 1.00 27.38 186 ASN A CA 1
ATOM 1436 C C . ASN A 1 186 ? -55.880 0.359 7.102 1.00 27.38 186 ASN A C 1
ATOM 1438 O O . ASN A 1 186 ? -56.743 1.194 7.334 1.00 27.38 186 ASN A O 1
ATOM 1442 N N . PRO A 1 187 ? -55.677 -0.051 5.818 1.00 41.19 187 PRO A N 1
ATOM 1443 C CA . PRO A 1 187 ? -54.483 -0.578 5.118 1.00 41.19 187 PRO A CA 1
ATOM 1444 C C . PRO A 1 187 ? -54.266 -0.021 3.667 1.00 41.19 187 PRO A C 1
ATOM 1446 O O . PRO A 1 187 ? -55.098 0.683 3.118 1.00 41.19 187 PRO A O 1
ATOM 1449 N N . LEU A 1 188 ? -53.122 -0.402 3.060 1.00 31.52 188 LEU A N 1
ATOM 1450 C CA . LEU A 1 188 ? -52.844 -0.751 1.637 1.00 31.52 188 LEU A CA 1
ATOM 1451 C C . LEU A 1 188 ? -53.540 0.007 0.478 1.00 31.52 188 LEU A C 1
ATOM 1453 O O . LEU A 1 188 ? -54.750 -0.060 0.366 1.00 31.52 188 LEU A O 1
ATOM 1457 N N . ILE A 1 189 ? -52.763 0.497 -0.511 1.00 25.70 189 ILE A N 1
ATOM 1458 C CA . ILE A 1 189 ? -53.081 0.396 -1.960 1.00 25.70 189 ILE A CA 1
ATOM 1459 C C . ILE A 1 189 ? -51.823 0.579 -2.842 1.00 25.70 189 ILE A C 1
ATOM 1461 O O . ILE A 1 189 ? -50.807 1.152 -2.456 1.00 25.70 189 ILE A O 1
ATOM 1465 N N . SER A 1 190 ? -51.933 -0.039 -4.014 1.00 26.84 190 SER A N 1
ATOM 1466 C CA . SER A 1 190 ? -50.999 -0.532 -5.027 1.00 26.84 190 SER A CA 1
ATOM 1467 C C . SER A 1 190 ? -49.967 0.401 -5.673 1.00 26.84 190 SER A C 1
ATOM 1469 O O . SER A 1 190 ? -50.199 1.574 -5.948 1.00 26.84 190 SER A O 1
ATOM 1471 N N . ARG A 1 191 ? -48.864 -0.242 -6.084 1.00 28.17 191 ARG A N 1
ATOM 1472 C CA . ARG A 1 191 ? -47.887 0.200 -7.089 1.00 28.17 191 ARG A CA 1
ATOM 1473 C C . ARG A 1 191 ? -48.521 0.373 -8.476 1.00 28.17 191 ARG A C 1
ATOM 1475 O O . ARG A 1 191 ? -49.167 -0.554 -8.950 1.00 28.17 191 ARG A O 1
ATOM 1482 N N . GLN A 1 192 ? -48.134 1.431 -9.189 1.00 27.05 192 GLN A N 1
ATOM 1483 C CA . GLN A 1 192 ? -47.944 1.392 -10.643 1.00 27.05 192 GLN A CA 1
ATOM 1484 C C . GLN A 1 192 ? -46.646 2.115 -11.020 1.00 27.05 192 GLN A C 1
ATOM 1486 O O . GLN A 1 192 ? -46.283 3.147 -10.459 1.00 27.05 192 GLN A O 1
ATOM 1491 N N . SER A 1 193 ? -45.902 1.488 -11.923 1.00 31.66 193 SER A N 1
ATOM 1492 C CA . SER A 1 193 ? -44.572 1.859 -12.389 1.00 31.66 193 SER A CA 1
ATOM 1493 C C . SER A 1 193 ? -44.652 2.587 -13.727 1.00 31.66 193 SER A C 1
ATOM 1495 O O . SER A 1 193 ? -45.071 1.977 -14.709 1.00 31.66 193 SER A O 1
ATOM 1497 N N . HIS A 1 194 ? -44.144 3.818 -13.806 1.00 24.70 194 HIS A N 1
ATOM 1498 C CA . HIS A 1 194 ? -43.847 4.466 -15.084 1.00 24.70 194 HIS A CA 1
ATOM 1499 C C . HIS A 1 194 ? -42.359 4.823 -15.169 1.00 24.70 194 HIS A C 1
ATOM 1501 O O . HIS A 1 194 ? -41.786 5.446 -14.277 1.00 24.70 194 HIS A O 1
ATOM 1507 N N . ARG A 1 195 ? -41.733 4.319 -16.239 1.00 29.88 195 ARG A N 1
ATOM 1508 C CA . ARG A 1 195 ? -40.329 4.508 -16.620 1.00 29.88 195 ARG A CA 1
ATOM 1509 C C . ARG A 1 195 ? -40.085 5.978 -16.956 1.00 29.88 195 ARG A C 1
ATOM 1511 O O . ARG A 1 195 ? -40.836 6.538 -17.747 1.00 29.88 195 ARG A O 1
ATOM 1518 N N . LEU A 1 196 ? -39.009 6.563 -16.432 1.00 25.81 196 LEU A N 1
ATOM 1519 C CA . LEU A 1 196 ? -38.533 7.873 -16.873 1.00 25.81 196 LEU A CA 1
ATOM 1520 C C . LEU A 1 196 ? -37.317 7.718 -17.789 1.00 25.81 196 LEU A C 1
ATOM 1522 O O . LEU A 1 196 ? -36.305 7.115 -17.433 1.00 25.81 196 LEU A O 1
ATOM 1526 N N . SER A 1 197 ? -37.489 8.262 -18.988 1.00 27.14 197 SER A N 1
ATOM 1527 C CA . SER A 1 197 ? -36.518 8.503 -20.049 1.00 27.14 197 SER A CA 1
ATOM 1528 C C . SER A 1 197 ? -35.501 9.576 -19.648 1.00 27.14 197 SER A C 1
ATOM 1530 O O . SER A 1 197 ? -35.883 10.628 -19.136 1.00 27.14 197 SER A O 1
ATOM 1532 N N . PHE A 1 198 ? -34.218 9.345 -19.932 1.00 29.42 198 PHE A N 1
ATOM 1533 C CA . PHE A 1 198 ? -33.161 10.353 -19.795 1.00 29.42 198 PHE A CA 1
ATOM 1534 C C . PHE A 1 198 ? -32.954 11.103 -21.125 1.00 29.42 198 PHE A C 1
ATOM 1536 O O . PHE A 1 198 ? -32.926 10.447 -22.168 1.00 29.42 198 PHE A O 1
ATOM 1543 N N . PRO A 1 199 ? -32.773 12.439 -21.122 1.00 31.39 199 PRO A N 1
ATOM 1544 C CA . PRO A 1 199 ? -32.455 13.190 -22.331 1.00 31.39 199 PRO A CA 1
ATOM 1545 C C . PRO A 1 199 ? -30.974 13.046 -22.720 1.00 31.39 199 PRO A C 1
ATOM 1547 O O . PRO A 1 199 ? -30.080 12.975 -21.876 1.00 31.39 199 PRO A O 1
ATOM 1550 N N . SER A 1 200 ? -30.746 13.002 -24.032 1.00 35.19 200 SER A N 1
ATOM 1551 C CA . SER A 1 200 ? -29.470 12.821 -24.726 1.00 35.19 200 SER A CA 1
ATOM 1552 C C . SER A 1 200 ? -28.518 14.011 -24.571 1.00 35.19 200 SER A C 1
ATOM 1554 O O . SER A 1 200 ? -28.908 15.157 -24.796 1.00 35.19 200 SER A O 1
ATOM 1556 N N . THR A 1 201 ? -27.246 13.739 -24.279 1.00 36.06 201 THR A N 1
ATOM 1557 C CA . THR A 1 201 ? -26.153 14.709 -24.431 1.00 36.06 201 THR A CA 1
ATOM 1558 C C . THR A 1 201 ? -25.620 14.695 -25.868 1.00 36.06 201 THR A C 1
ATOM 1560 O O . THR A 1 201 ? -25.597 13.661 -26.536 1.00 36.06 201 THR A O 1
ATOM 1563 N N . SER A 1 202 ? -25.200 15.860 -26.362 1.00 37.94 202 SER A N 1
ATOM 1564 C CA . SER A 1 202 ? -24.720 16.081 -27.728 1.00 37.94 202 SER A CA 1
ATOM 1565 C C . SER A 1 202 ? -23.303 15.534 -27.939 1.00 37.94 202 SER A C 1
ATOM 1567 O O . SER A 1 202 ? -22.298 16.217 -27.740 1.00 37.94 202 SER A O 1
ATOM 1569 N N . PHE A 1 203 ? -23.221 14.278 -28.370 1.00 36.94 203 PHE A N 1
ATOM 1570 C CA . PHE A 1 203 ? -21.999 13.661 -28.878 1.00 36.94 203 PHE A CA 1
ATOM 1571 C C . PHE A 1 203 ? -21.755 14.103 -30.332 1.00 36.94 203 PHE A C 1
ATOM 1573 O O . PHE A 1 203 ? -22.578 13.848 -31.207 1.00 36.94 203 PHE A O 1
ATOM 1580 N N . LYS A 1 204 ? -20.628 14.776 -30.604 1.00 46.81 204 LYS A N 1
ATOM 1581 C CA . LYS A 1 204 ? -20.154 15.073 -31.968 1.00 46.81 204 LYS A CA 1
ATOM 1582 C C . LYS A 1 204 ? -19.178 13.979 -32.412 1.00 46.81 204 LYS A C 1
ATOM 1584 O O . LYS A 1 204 ? -17.986 14.062 -32.140 1.00 46.81 204 LYS A O 1
ATOM 1589 N N . GLY A 1 205 ? -19.706 12.968 -33.091 1.00 43.75 205 GLY A N 1
ATOM 1590 C CA . GLY A 1 205 ? -18.960 11.917 -33.786 1.00 43.75 205 GLY A CA 1
ATOM 1591 C C . GLY A 1 205 ? -19.922 11.098 -34.648 1.00 43.75 205 GLY A C 1
ATOM 1592 O O . GLY A 1 205 ? -21.053 10.874 -34.230 1.00 43.75 205 GLY A O 1
ATOM 1593 N N . ASN A 1 206 ? -19.508 10.707 -35.857 1.00 47.47 206 ASN A N 1
ATOM 1594 C CA . ASN A 1 206 ? -20.356 10.001 -36.825 1.00 47.47 206 ASN A CA 1
ATOM 1595 C C . ASN A 1 206 ? -20.806 8.631 -36.284 1.00 47.47 206 ASN A C 1
ATOM 1597 O O . ASN A 1 206 ? -19.980 7.758 -36.024 1.00 47.47 206 ASN A O 1
ATOM 1601 N N . VAL A 1 207 ? -22.121 8.452 -36.121 1.00 46.03 207 VAL A N 1
ATOM 1602 C CA . VAL A 1 207 ? -22.762 7.233 -35.605 1.00 46.03 207 VAL A CA 1
ATOM 1603 C C . VAL A 1 207 ? -23.322 6.434 -36.780 1.00 46.03 207 VAL A C 1
ATOM 1605 O O . VAL A 1 207 ? -24.494 6.555 -37.113 1.00 46.03 207 VAL A O 1
ATOM 1608 N N . SER A 1 208 ? -22.494 5.620 -37.431 1.00 43.81 208 SER A N 1
ATOM 1609 C CA . SER A 1 208 ? -22.985 4.613 -38.389 1.00 43.81 208 SER A CA 1
ATOM 1610 C C . SER A 1 208 ? -22.564 3.184 -38.050 1.00 43.81 208 SER A C 1
ATOM 1612 O O . SER A 1 208 ? -22.938 2.259 -38.760 1.00 43.81 208 SER A O 1
ATOM 1614 N N . VAL A 1 209 ? -21.854 2.956 -36.936 1.00 46.28 209 VAL A N 1
ATOM 1615 C CA . VAL A 1 209 ? -21.447 1.602 -36.523 1.00 46.28 209 VAL A CA 1
ATOM 1616 C C . VAL A 1 209 ? -21.461 1.462 -34.998 1.00 46.28 209 VAL A C 1
ATOM 1618 O O . VAL A 1 209 ? -20.409 1.383 -34.378 1.00 46.28 209 VAL A O 1
ATOM 1621 N N . LEU A 1 210 ? -22.636 1.443 -34.359 1.00 39.03 210 LEU A N 1
ATOM 1622 C CA . LEU A 1 210 ? -22.779 0.931 -32.986 1.00 39.03 210 LEU A CA 1
ATOM 1623 C C . LEU A 1 210 ? -24.134 0.225 -32.824 1.00 39.03 210 LEU A C 1
ATOM 1625 O O . LEU A 1 210 ? -25.177 0.865 -32.730 1.00 39.03 210 LEU A O 1
ATOM 1629 N N . VAL A 1 211 ? -24.098 -1.108 -32.780 1.00 38.78 211 VAL A N 1
ATOM 1630 C CA . VAL A 1 211 ? -25.235 -1.978 -32.441 1.00 38.78 211 VAL A CA 1
ATOM 1631 C C . VAL A 1 211 ? -25.311 -2.113 -30.916 1.00 38.78 211 VAL A C 1
ATOM 1633 O O . VAL A 1 211 ? -24.301 -2.391 -30.267 1.00 38.78 211 VAL A O 1
ATOM 1636 N N . SER A 1 212 ? -26.491 -1.906 -30.324 1.00 37.34 212 SER A N 1
ATOM 1637 C CA . SER A 1 212 ? -26.719 -2.053 -28.883 1.00 37.34 212 SER A CA 1
ATOM 1638 C C . SER A 1 212 ? -27.069 -3.502 -28.518 1.00 37.34 212 SER A C 1
ATOM 1640 O O . SER A 1 212 ? -27.970 -4.103 -29.095 1.00 37.34 212 SER A O 1
ATOM 1642 N N . ASN A 1 213 ? -26.374 -4.065 -27.524 1.00 33.00 213 ASN A N 1
ATOM 1643 C CA . ASN A 1 213 ? -26.752 -5.333 -26.893 1.00 33.00 213 ASN A CA 1
ATOM 1644 C C . ASN A 1 213 ? -27.512 -5.062 -25.579 1.00 33.00 213 ASN A C 1
ATOM 1646 O O . ASN A 1 213 ? -27.056 -4.240 -24.779 1.00 33.00 213 ASN A O 1
ATOM 1650 N N . PRO A 1 214 ? -28.636 -5.750 -25.303 1.00 31.27 214 PRO A N 1
ATOM 1651 C CA . PRO A 1 214 ? -29.405 -5.552 -24.079 1.00 31.27 214 PRO A CA 1
ATOM 1652 C C . PRO A 1 214 ? -28.751 -6.264 -22.882 1.00 31.27 214 PRO A C 1
ATOM 1654 O O . PRO A 1 214 ? -28.685 -7.492 -22.816 1.00 31.27 214 PRO A O 1
ATOM 1657 N N . CYS A 1 215 ? -28.297 -5.495 -21.891 1.00 31.02 215 CYS A N 1
ATOM 1658 C CA . CYS A 1 215 ? -27.837 -6.036 -20.612 1.00 31.02 215 CYS A CA 1
ATOM 1659 C C . CYS A 1 215 ? -29.032 -6.472 -19.745 1.00 31.02 215 CYS A C 1
ATOM 1661 O O . CYS A 1 215 ? -29.919 -5.676 -19.438 1.00 31.02 215 CYS A O 1
ATOM 1663 N N . LYS A 1 216 ? -29.032 -7.739 -19.312 1.00 32.03 216 LYS A N 1
ATOM 1664 C CA . LYS A 1 216 ? -29.959 -8.291 -18.313 1.00 32.03 216 LYS A CA 1
ATOM 1665 C C . LYS A 1 216 ? -29.704 -7.626 -16.952 1.00 32.03 216 LYS A C 1
ATOM 1667 O O . LYS A 1 216 ? -28.609 -7.736 -16.405 1.00 32.03 216 LYS A O 1
ATOM 1672 N N . ASN A 1 217 ? -30.712 -6.950 -16.402 1.00 28.59 217 ASN A N 1
ATOM 1673 C CA . ASN A 1 217 ? -30.655 -6.351 -15.067 1.00 28.59 217 ASN A CA 1
ATOM 1674 C C . ASN A 1 217 ? -30.669 -7.439 -13.979 1.00 28.59 217 ASN A C 1
ATOM 1676 O O . ASN A 1 217 ? -31.640 -8.180 -13.849 1.00 28.59 217 ASN A O 1
ATOM 1680 N N . LEU A 1 218 ? -29.611 -7.496 -13.167 1.00 30.08 218 LEU A N 1
ATOM 1681 C CA . LEU A 1 218 ? -29.573 -8.233 -11.903 1.00 30.08 218 LEU A CA 1
ATOM 1682 C C . LEU A 1 218 ? -30.321 -7.432 -10.828 1.00 30.08 218 LEU A C 1
ATOM 1684 O O . LEU A 1 218 ? -29.908 -6.335 -10.454 1.00 30.08 218 LEU A O 1
ATOM 1688 N N . SER A 1 219 ? -31.423 -7.979 -10.317 1.00 30.12 219 SER A N 1
ATOM 1689 C CA . SER A 1 219 ? -32.151 -7.421 -9.178 1.00 30.12 219 SER A CA 1
ATOM 1690 C C . SER A 1 219 ? -31.418 -7.738 -7.870 1.00 30.12 219 SER A C 1
ATOM 1692 O O . SER A 1 219 ? -31.465 -8.869 -7.386 1.00 30.12 219 SER A O 1
ATOM 1694 N N . LEU A 1 220 ? -30.766 -6.746 -7.264 1.00 28.55 220 LEU A N 1
ATOM 1695 C CA . LEU A 1 220 ? -30.248 -6.859 -5.898 1.00 28.55 220 LEU A CA 1
ATOM 1696 C C . LEU A 1 220 ? -31.409 -6.728 -4.896 1.00 28.55 220 LEU A C 1
ATOM 1698 O O . LEU A 1 220 ? -31.948 -5.641 -4.690 1.00 28.55 220 LEU A O 1
ATOM 1702 N N . LYS A 1 221 ? -31.800 -7.840 -4.258 1.00 27.31 221 LYS A N 1
ATOM 1703 C CA . LYS A 1 221 ? -32.668 -7.834 -3.069 1.00 27.31 221 LYS A CA 1
ATOM 1704 C C . LYS A 1 221 ? -31.855 -7.330 -1.875 1.00 27.31 221 LYS A C 1
ATOM 1706 O O . LYS A 1 221 ? -31.043 -8.061 -1.318 1.00 27.31 221 LYS A O 1
ATOM 1711 N N . LEU A 1 222 ? -32.092 -6.087 -1.465 1.00 29.31 222 LEU A N 1
ATOM 1712 C CA . LEU A 1 222 ? -31.579 -5.557 -0.204 1.00 29.31 222 LEU A CA 1
ATOM 1713 C C . LEU A 1 222 ? -32.457 -6.095 0.942 1.00 29.31 222 LEU A C 1
ATOM 1715 O O . LEU A 1 222 ? -33.566 -5.609 1.159 1.00 29.31 222 LEU A O 1
ATOM 1719 N N . GLN A 1 223 ? -31.992 -7.113 1.670 1.00 31.92 223 GLN A N 1
ATOM 1720 C CA . GLN A 1 223 ? -32.623 -7.498 2.935 1.00 31.92 223 GLN A CA 1
ATOM 1721 C C . GLN A 1 223 ? -32.205 -6.506 4.025 1.00 31.92 223 GLN A C 1
ATOM 1723 O O . GLN A 1 223 ? -31.141 -6.615 4.628 1.00 31.92 223 GLN A O 1
ATOM 1728 N N . SER A 1 224 ? -33.049 -5.508 4.277 1.00 34.19 224 SER A N 1
ATOM 1729 C CA . SER A 1 224 ? -32.925 -4.663 5.463 1.00 34.19 224 SER A CA 1
ATOM 1730 C C . SER A 1 224 ? -33.528 -5.402 6.662 1.00 34.19 224 SER A C 1
ATOM 1732 O O . SER A 1 224 ? -34.748 -5.479 6.802 1.00 34.19 224 SER A O 1
ATOM 1734 N N . LYS A 1 225 ? -32.682 -5.950 7.544 1.00 31.50 225 LYS A N 1
ATOM 1735 C CA . LYS A 1 225 ? -33.093 -6.307 8.911 1.00 31.50 225 LYS A CA 1
ATOM 1736 C C . LYS A 1 225 ? -33.452 -5.005 9.636 1.00 31.50 225 LYS A C 1
ATOM 1738 O O . LYS A 1 225 ? -32.567 -4.254 10.047 1.00 31.50 225 LYS A O 1
ATOM 1743 N N . ARG A 1 226 ? -34.750 -4.720 9.766 1.00 30.20 226 ARG A N 1
ATOM 1744 C CA . ARG A 1 226 ? -35.264 -3.607 10.575 1.00 30.20 226 ARG A CA 1
ATOM 1745 C C . ARG A 1 226 ? -34.894 -3.844 12.042 1.00 30.20 226 ARG A C 1
ATOM 1747 O O . ARG A 1 226 ? -35.502 -4.672 12.708 1.00 30.20 226 ARG A O 1
ATOM 1754 N N . ARG A 1 227 ? -33.904 -3.107 12.550 1.00 32.75 227 ARG A N 1
ATOM 1755 C CA . ARG A 1 227 ? -33.753 -2.877 13.993 1.00 32.75 227 ARG A CA 1
ATOM 1756 C C . ARG A 1 227 ? -34.802 -1.845 14.394 1.00 32.75 227 ARG A C 1
ATOM 1758 O O . ARG A 1 227 ? -34.729 -0.700 13.959 1.00 32.75 227 ARG A O 1
ATOM 1765 N N . THR A 1 228 ? -35.791 -2.257 15.175 1.00 31.19 228 THR A N 1
ATOM 1766 C CA . THR A 1 228 ? -36.766 -1.359 15.800 1.00 31.19 228 THR A CA 1
ATOM 1767 C C . THR A 1 228 ? -36.071 -0.583 16.915 1.00 31.19 228 THR A C 1
ATOM 1769 O O . THR A 1 228 ? -35.729 -1.149 17.951 1.00 31.19 228 THR A O 1
ATOM 1772 N N . LEU A 1 229 ? -35.812 0.704 16.685 1.00 29.11 229 LEU A N 1
ATOM 1773 C CA . LEU A 1 229 ? -35.383 1.639 17.722 1.00 29.11 229 LEU A CA 1
ATOM 1774 C C . LEU A 1 229 ? -36.638 2.231 18.368 1.00 29.11 229 LEU A C 1
ATOM 1776 O O . LEU A 1 229 ? -37.402 2.916 17.693 1.00 29.11 229 LEU A O 1
ATOM 1780 N N . ILE A 1 230 ? -36.848 1.966 19.657 1.00 29.69 230 ILE A N 1
ATOM 1781 C CA . ILE A 1 230 ? -37.816 2.711 20.467 1.00 29.69 230 ILE A CA 1
ATOM 1782 C C . ILE A 1 230 ? -37.095 3.974 20.938 1.00 29.69 230 ILE A C 1
ATOM 1784 O O . ILE A 1 230 ? -36.169 3.905 21.744 1.00 29.69 230 ILE A O 1
ATOM 1788 N N . VAL A 1 231 ? -37.480 5.119 20.380 1.00 30.73 231 VAL A N 1
ATOM 1789 C CA . VAL A 1 231 ? -37.029 6.440 20.823 1.00 30.73 231 VAL A CA 1
ATOM 1790 C C . VAL A 1 231 ? -38.050 6.940 21.839 1.00 30.73 231 VAL A C 1
ATOM 1792 O O . VAL A 1 231 ? -39.192 7.209 21.479 1.00 30.73 231 VAL A O 1
ATOM 1795 N N . ALA A 1 232 ? -37.652 7.049 23.107 1.00 31.53 232 ALA A N 1
ATOM 1796 C CA . ALA A 1 232 ? -38.417 7.802 24.093 1.00 31.53 232 ALA A CA 1
ATOM 1797 C C . ALA A 1 232 ? -38.233 9.295 23.784 1.00 31.53 232 ALA A C 1
ATOM 1799 O O . ALA A 1 232 ? -37.139 9.838 23.942 1.00 31.53 232 ALA A O 1
ATOM 1800 N N . ALA A 1 233 ? -39.284 9.932 23.271 1.00 30.22 233 ALA A N 1
ATOM 1801 C CA . ALA A 1 233 ? -39.298 11.357 22.986 1.00 30.22 233 ALA A CA 1
ATOM 1802 C C . ALA A 1 233 ? -39.456 12.138 24.297 1.00 30.22 233 ALA A C 1
ATOM 1804 O O . ALA A 1 233 ? -40.529 12.153 24.894 1.00 30.22 233 ALA A O 1
ATOM 1805 N N . THR A 1 234 ? -38.396 12.812 24.736 1.00 33.47 234 THR A N 1
ATOM 1806 C CA . THR A 1 234 ? -38.547 14.017 25.549 1.00 33.47 234 THR A CA 1
ATOM 1807 C C . THR A 1 234 ? -38.847 15.162 24.589 1.00 33.47 234 THR A C 1
ATOM 1809 O O . THR A 1 234 ? -38.057 15.469 23.697 1.00 33.47 234 THR A O 1
ATOM 1812 N N . SER A 1 235 ? -40.034 15.748 24.718 1.00 34.97 235 SER A N 1
ATOM 1813 C CA . SER A 1 235 ? -40.507 16.856 23.894 1.00 34.97 235 SER A CA 1
ATOM 1814 C C . SER A 1 235 ? -39.710 18.126 24.195 1.00 34.97 235 SER A C 1
ATOM 1816 O O . SER A 1 235 ? -40.108 18.945 25.020 1.00 34.97 235 SER A O 1
ATOM 1818 N N . SER A 1 236 ? -38.573 18.296 23.524 1.00 34.31 236 SER A N 1
ATOM 1819 C CA . SER A 1 236 ? -38.080 19.624 23.179 1.00 34.31 236 SER A CA 1
ATOM 1820 C C . SER A 1 236 ? -38.720 20.024 21.852 1.00 34.31 236 SER A C 1
ATOM 1822 O O . SER A 1 236 ? -38.788 19.234 20.911 1.00 34.31 236 SER A O 1
ATOM 1824 N N . SER A 1 237 ? -39.250 21.240 21.803 1.00 35.94 237 SER A N 1
ATOM 1825 C CA . SER A 1 237 ? -39.892 21.863 20.648 1.00 35.94 237 SER A CA 1
ATOM 1826 C C . SER A 1 237 ? -38.896 22.077 19.500 1.00 35.94 237 SER A C 1
ATOM 1828 O O . SER A 1 237 ? -38.423 23.182 19.253 1.00 35.94 237 SER A O 1
ATOM 1830 N N . GLY A 1 238 ? -38.538 20.998 18.806 1.00 36.31 238 GLY A N 1
ATOM 1831 C CA . GLY A 1 238 ? -37.945 21.037 17.476 1.00 36.31 238 GLY A CA 1
ATOM 1832 C C . GLY A 1 238 ? -39.070 20.953 16.455 1.00 36.31 238 GLY A C 1
ATOM 1833 O O . GLY A 1 238 ? -39.782 19.952 16.424 1.00 36.31 238 GLY A O 1
ATOM 1834 N N . GLU A 1 239 ? -39.253 22.012 15.668 1.00 39.72 239 GLU A N 1
ATOM 1835 C CA . GLU A 1 239 ? -40.269 22.106 14.617 1.00 39.72 239 GLU A CA 1
ATOM 1836 C C . GLU A 1 239 ? -40.321 20.823 13.776 1.00 39.72 239 GLU A C 1
ATOM 1838 O O . GLU A 1 239 ? -39.327 20.386 13.187 1.00 39.72 239 GLU A O 1
ATOM 1843 N N . ALA A 1 240 ? -41.499 20.202 13.742 1.00 42.75 240 ALA A N 1
ATOM 1844 C CA . ALA A 1 240 ? -41.776 19.061 12.893 1.00 42.75 240 ALA A CA 1
ATOM 1845 C C . ALA A 1 240 ? -41.678 19.510 11.429 1.00 42.75 240 ALA A C 1
ATOM 1847 O O . ALA A 1 240 ? -42.590 20.146 10.905 1.00 42.75 240 ALA A O 1
ATOM 1848 N N . VAL A 1 241 ? -40.561 19.198 10.766 1.00 55.88 241 VAL A N 1
ATOM 1849 C CA . VAL A 1 241 ? -40.425 19.403 9.321 1.00 55.88 241 VAL A CA 1
ATOM 1850 C C . VAL A 1 241 ? -41.493 18.546 8.651 1.00 55.88 241 VAL A C 1
ATOM 1852 O O . VAL A 1 241 ? -41.426 17.314 8.692 1.00 55.88 241 VAL A O 1
ATOM 1855 N N . ALA A 1 242 ? -42.501 19.210 8.087 1.00 60.78 242 ALA A N 1
ATOM 1856 C CA . ALA A 1 242 ? -43.565 18.581 7.328 1.00 60.78 242 ALA A CA 1
ATOM 1857 C C . ALA A 1 242 ? -42.953 17.609 6.312 1.00 60.78 242 ALA A C 1
ATOM 1859 O O . ALA A 1 242 ? -41.960 17.923 5.652 1.00 60.78 242 ALA A O 1
ATOM 1860 N N . SER A 1 243 ? -43.521 16.408 6.193 1.00 66.38 243 SER A N 1
ATOM 1861 C CA . SER A 1 243 ? -43.107 15.425 5.193 1.00 66.38 243 SER A CA 1
ATOM 1862 C C . SER A 1 243 ? -43.534 15.903 3.802 1.00 66.38 243 SER A C 1
ATOM 1864 O O . SER A 1 243 ? -44.517 15.425 3.234 1.00 66.38 243 SER A O 1
ATOM 1866 N N . GLU A 1 244 ? -42.837 16.907 3.279 1.00 80.62 244 GLU A N 1
ATOM 1867 C CA . GLU A 1 244 ? -43.108 17.473 1.969 1.00 80.62 244 GLU A CA 1
ATOM 1868 C C . GLU A 1 244 ? -42.773 16.460 0.872 1.00 80.62 244 GLU A C 1
ATOM 1870 O O . GLU A 1 244 ? -41.727 15.805 0.866 1.00 80.62 244 GLU A O 1
ATOM 1875 N N . ARG A 1 245 ? -43.687 16.322 -0.092 1.00 90.56 245 ARG A N 1
ATOM 1876 C CA . ARG A 1 245 ? -43.496 15.470 -1.267 1.00 90.56 245 ARG A CA 1
ATOM 1877 C C . ARG A 1 245 ? -42.386 16.054 -2.141 1.00 90.56 245 ARG A C 1
ATOM 1879 O O . ARG A 1 245 ? -42.492 17.201 -2.563 1.00 90.56 245 ARG A O 1
ATOM 1886 N N . PHE A 1 246 ? -41.383 15.246 -2.497 1.00 93.62 246 PHE A N 1
ATOM 1887 C CA . PHE A 1 246 ? -40.319 15.672 -3.411 1.00 93.62 246 PHE A CA 1
ATOM 1888 C C . PHE A 1 246 ? -40.894 16.158 -4.752 1.00 93.62 246 PHE A C 1
ATOM 1890 O O . PHE A 1 246 ? -41.468 15.383 -5.522 1.00 93.62 246 PHE A O 1
ATOM 1897 N N . ARG A 1 247 ? -40.715 17.453 -5.018 1.00 93.88 247 ARG A N 1
ATOM 1898 C CA . ARG A 1 247 ? -40.924 18.128 -6.305 1.00 93.88 247 ARG A CA 1
ATOM 1899 C C . ARG A 1 247 ? -39.622 18.801 -6.716 1.00 93.88 247 ARG A C 1
ATOM 1901 O O . ARG A 1 247 ? -38.772 19.029 -5.861 1.00 93.88 247 ARG A O 1
ATOM 1908 N N . LEU A 1 248 ? -39.466 19.122 -8.000 1.00 95.69 248 LEU A N 1
ATOM 1909 C CA . LEU A 1 248 ? -38.242 19.751 -8.517 1.00 95.69 248 LEU A CA 1
ATOM 1910 C C . LEU A 1 248 ? -37.887 21.051 -7.776 1.00 95.69 248 LEU A C 1
ATOM 1912 O O . LEU A 1 248 ? -36.708 21.329 -7.582 1.00 95.69 248 LEU A O 1
ATOM 1916 N N . ASP A 1 249 ? -38.898 21.769 -7.293 1.00 94.50 249 ASP A N 1
ATOM 1917 C CA . ASP A 1 249 ? -38.764 23.077 -6.643 1.00 94.50 249 ASP A CA 1
ATOM 1918 C C . ASP A 1 249 ? -38.248 22.980 -5.194 1.00 94.50 249 ASP A C 1
ATOM 1920 O O . ASP A 1 249 ? -37.639 23.918 -4.687 1.00 94.50 249 ASP A O 1
ATOM 1924 N N . ASN A 1 250 ? -38.419 21.817 -4.548 1.00 92.19 250 ASN A N 1
ATOM 1925 C CA . ASN A 1 250 ? -38.054 21.586 -3.142 1.00 92.19 250 ASN A CA 1
ATOM 1926 C C . ASN A 1 250 ? -36.809 20.684 -3.009 1.00 92.19 250 ASN A C 1
ATOM 1928 O O . ASN A 1 250 ? -36.472 20.223 -1.917 1.00 92.19 250 ASN A O 1
ATOM 1932 N N . LEU A 1 251 ? -36.116 20.396 -4.118 1.00 92.38 251 LEU A N 1
ATOM 1933 C CA . LEU A 1 251 ? -34.855 19.657 -4.107 1.00 92.38 251 LEU A CA 1
ATOM 1934 C C . LEU A 1 251 ? -33.676 20.616 -3.927 1.00 92.38 251 LEU A C 1
ATOM 1936 O O . LEU A 1 251 ? -33.473 21.549 -4.698 1.00 92.38 251 LEU A O 1
ATOM 1940 N N . GLY A 1 252 ? -32.829 20.323 -2.947 1.00 92.56 252 GLY A N 1
ATOM 1941 C CA . GLY A 1 252 ? -31.577 21.033 -2.719 1.00 92.56 252 GLY A CA 1
ATOM 1942 C C . GLY A 1 252 ? -30.431 20.063 -2.439 1.00 92.56 252 GLY A C 1
ATOM 1943 O O . GLY A 1 252 ? -30.658 18.946 -1.968 1.00 92.56 252 GLY A O 1
ATOM 1944 N N . PRO A 1 253 ? -29.174 20.445 -2.723 1.00 95.75 253 PRO A N 1
ATOM 1945 C CA . PRO A 1 253 ? -28.032 19.661 -2.277 1.00 95.75 253 PRO A CA 1
ATOM 1946 C C . PRO A 1 253 ? -27.913 19.718 -0.748 1.00 95.75 253 PRO A C 1
ATOM 1948 O O . PRO A 1 253 ? -28.178 20.753 -0.138 1.00 95.75 253 PRO A O 1
ATOM 1951 N N . GLN A 1 254 ? -27.414 18.640 -0.135 1.00 95.94 254 GLN A N 1
ATOM 1952 C CA . GLN A 1 254 ? -27.106 18.621 1.298 1.00 95.94 254 GLN A CA 1
ATOM 1953 C C . GLN A 1 254 ? -26.169 19.793 1.663 1.00 95.94 254 GLN A C 1
ATOM 1955 O O . GLN A 1 254 ? -25.181 20.019 0.944 1.00 95.94 254 GLN A O 1
ATOM 1960 N N . PRO A 1 255 ? -26.415 20.529 2.767 1.00 94.75 255 PRO A N 1
ATOM 1961 C CA . PRO A 1 255 ? -25.568 21.644 3.173 1.00 94.75 255 PRO A CA 1
ATOM 1962 C C . PRO A 1 255 ? -24.099 21.220 3.265 1.00 94.75 255 PRO A C 1
ATOM 1964 O O . PRO A 1 255 ? -23.749 20.196 3.849 1.00 94.75 255 PRO A O 1
ATOM 1967 N N . GLY A 1 256 ? -23.226 22.004 2.630 1.00 95.25 256 GLY A N 1
ATOM 1968 C CA . GLY A 1 256 ? -21.788 21.734 2.568 1.00 95.25 256 GLY A CA 1
ATOM 1969 C C . GLY A 1 256 ? -21.333 20.784 1.451 1.00 95.25 256 GLY A C 1
ATOM 1970 O O . GLY A 1 256 ? -20.132 20.746 1.183 1.00 95.25 256 GLY A O 1
ATOM 1971 N N . SER A 1 257 ? -22.247 20.092 0.754 1.00 96.62 257 SER A N 1
ATOM 1972 C CA . SER A 1 257 ? -21.924 19.252 -0.414 1.00 96.62 257 SER A CA 1
ATOM 1973 C C . SER A 1 257 ? -21.330 20.082 -1.558 1.00 96.62 257 SER A C 1
ATOM 1975 O O . SER A 1 257 ? -20.285 19.742 -2.115 1.00 96.62 257 SER A O 1
ATOM 1977 N N . ARG A 1 258 ? -21.952 21.227 -1.867 1.00 96.12 258 ARG A N 1
ATOM 1978 C CA . ARG A 1 258 ? -21.484 22.165 -2.896 1.00 96.12 258 ARG A CA 1
ATOM 1979 C C . ARG A 1 258 ? -21.048 23.471 -2.248 1.00 96.12 258 ARG A C 1
ATOM 1981 O O . ARG A 1 258 ? -21.873 24.274 -1.822 1.00 96.12 258 ARG A O 1
ATOM 1988 N N . LYS A 1 259 ? -19.737 23.702 -2.190 1.00 95.31 259 LYS A N 1
ATOM 1989 C CA . LYS A 1 259 ? -19.167 24.978 -1.734 1.00 95.31 259 LYS A CA 1
ATOM 1990 C C . LYS A 1 259 ? -19.049 25.937 -2.916 1.00 95.31 259 LYS A C 1
ATOM 1992 O O . LYS A 1 259 ? -18.548 25.555 -3.973 1.00 95.31 259 LYS A O 1
ATOM 1997 N N . ARG A 1 260 ? -19.490 27.188 -2.743 1.00 94.25 260 ARG A N 1
ATOM 1998 C CA . ARG A 1 260 ? -19.329 28.231 -3.771 1.00 94.25 260 ARG A CA 1
ATOM 1999 C C . ARG A 1 260 ? -17.834 28.478 -4.010 1.00 94.25 260 ARG A C 1
ATOM 2001 O O . ARG A 1 260 ? -17.071 28.649 -3.060 1.00 94.25 260 ARG A O 1
ATOM 2008 N N . GLN A 1 261 ? -17.409 28.479 -5.274 1.00 94.94 261 GLN A N 1
ATOM 2009 C CA . GLN A 1 261 ? -16.019 28.762 -5.639 1.00 94.94 261 GLN A CA 1
ATOM 2010 C C . GLN A 1 261 ? -15.692 30.244 -5.430 1.00 94.94 261 GLN A C 1
ATOM 2012 O O . GLN A 1 261 ? -16.526 31.121 -5.663 1.00 94.94 261 GLN A O 1
ATOM 2017 N N . LYS A 1 262 ? -14.453 30.535 -5.026 1.00 93.62 262 LYS A N 1
ATOM 2018 C CA . LYS A 1 262 ? -13.972 31.914 -4.888 1.00 93.62 262 LYS A CA 1
ATOM 2019 C C . LYS A 1 262 ? -13.705 32.502 -6.273 1.00 93.62 262 LYS A C 1
ATOM 2021 O O . LYS A 1 262 ? -12.790 32.060 -6.965 1.00 93.62 262 LYS A O 1
ATOM 2026 N N . ARG A 1 263 ? -14.466 33.526 -6.658 1.00 95.25 263 ARG A N 1
ATOM 2027 C CA . ARG A 1 263 ? -14.225 34.309 -7.879 1.00 95.25 263 ARG A CA 1
ATOM 2028 C C . ARG A 1 263 ? -13.219 35.415 -7.556 1.00 95.25 263 ARG A C 1
ATOM 2030 O O . ARG A 1 263 ? -13.584 36.434 -6.982 1.00 95.25 263 ARG A O 1
ATOM 2037 N N . LYS A 1 264 ? -11.942 35.168 -7.853 1.00 96.19 264 LYS A N 1
ATOM 2038 C CA . LYS A 1 264 ? -10.847 36.115 -7.588 1.00 96.19 264 LYS A CA 1
ATOM 2039 C C . LYS A 1 264 ? -10.949 37.350 -8.501 1.00 96.19 264 LYS A C 1
ATOM 2041 O O . LYS A 1 264 ? -11.505 37.257 -9.594 1.00 96.19 264 LYS A O 1
ATOM 2046 N N . GLY A 1 265 ? -10.425 38.494 -8.058 1.00 94.69 265 GLY A N 1
ATOM 2047 C CA . GLY A 1 265 ? -10.390 39.725 -8.859 1.00 94.69 265 GLY A CA 1
ATOM 2048 C C . GLY A 1 265 ? -11.750 40.413 -9.005 1.00 94.69 265 GLY A C 1
ATOM 2049 O O . GLY A 1 265 ? -12.078 40.903 -10.083 1.00 94.69 265 GLY A O 1
ATOM 2050 N N . ARG A 1 266 ? -12.597 40.365 -7.969 1.00 95.88 266 ARG A N 1
ATOM 2051 C CA . ARG A 1 266 ? -13.945 40.966 -7.948 1.00 95.88 266 ARG A CA 1
ATOM 2052 C C . ARG A 1 266 ? -14.151 41.788 -6.673 1.00 95.88 266 ARG A C 1
ATOM 2054 O O . ARG A 1 266 ? -14.889 41.378 -5.785 1.00 95.88 266 ARG A O 1
ATOM 2061 N N . GLY A 1 267 ? -13.458 42.922 -6.585 1.00 94.88 267 GLY A N 1
ATOM 2062 C CA . GLY A 1 267 ? -13.537 43.834 -5.440 1.00 94.88 267 GLY A CA 1
ATOM 2063 C C . GLY A 1 267 ? -12.852 43.305 -4.174 1.00 94.88 267 GLY A C 1
ATOM 2064 O O . GLY A 1 267 ? -12.684 42.100 -3.975 1.00 94.88 267 GLY A O 1
ATOM 2065 N N . ILE A 1 268 ? -12.410 44.223 -3.312 1.00 93.94 268 ILE A N 1
ATOM 2066 C CA . ILE A 1 268 ? -11.618 43.893 -2.115 1.00 93.94 268 ILE A CA 1
ATOM 2067 C C . ILE A 1 268 ? -12.482 43.194 -1.058 1.00 93.94 268 ILE A C 1
ATOM 2069 O O . ILE A 1 268 ? -12.032 42.219 -0.461 1.00 93.94 268 ILE A O 1
ATOM 2073 N N . SER A 1 269 ? -13.743 43.606 -0.905 1.00 94.56 269 SER A N 1
ATOM 2074 C CA . SER A 1 269 ? -14.679 43.073 0.095 1.00 94.56 269 SER A CA 1
ATOM 2075 C C . SER A 1 269 ? -14.973 41.575 -0.063 1.00 94.56 269 SER A C 1
ATOM 2077 O O . SER A 1 269 ? -15.280 40.900 0.912 1.00 94.56 269 SER A O 1
ATOM 2079 N N . ALA A 1 270 ? -14.816 41.013 -1.270 1.00 89.75 270 ALA A N 1
ATOM 2080 C CA . ALA A 1 270 ? -14.934 39.572 -1.517 1.00 89.75 270 ALA A CA 1
ATOM 2081 C C . ALA A 1 270 ? -13.706 38.757 -1.034 1.00 89.75 270 ALA A C 1
ATOM 2083 O O . ALA A 1 270 ? -13.694 37.526 -1.114 1.00 89.75 270 ALA A O 1
ATOM 2084 N N . GLY A 1 271 ? -12.648 39.429 -0.565 1.00 92.81 271 GLY A N 1
ATOM 2085 C CA . GLY A 1 271 ? -11.478 38.863 0.112 1.00 92.81 271 GLY A CA 1
ATOM 2086 C C . GLY A 1 271 ? -10.248 38.611 -0.767 1.00 92.81 271 GLY A C 1
ATOM 2087 O O . GLY A 1 271 ? -9.134 38.591 -0.257 1.00 92.81 271 GLY A O 1
ATOM 2088 N N . GLN A 1 272 ? -10.398 38.412 -2.080 1.00 93.06 272 GLN A N 1
ATOM 2089 C CA . GLN A 1 272 ? -9.277 38.167 -3.015 1.00 93.06 272 GLN A CA 1
ATOM 2090 C C . GLN A 1 272 ? -9.348 39.118 -4.220 1.00 93.06 272 GLN A C 1
ATOM 2092 O O . GLN A 1 272 ? -9.262 38.686 -5.371 1.00 93.06 272 GLN A O 1
ATOM 2097 N N . GLY A 1 273 ? -9.579 40.404 -3.942 1.00 92.31 273 GLY A N 1
ATOM 2098 C CA . GLY A 1 273 ? -9.851 41.442 -4.939 1.00 92.31 273 GLY A CA 1
ATOM 2099 C C . GLY A 1 273 ? -8.625 42.001 -5.652 1.00 92.31 273 GLY A C 1
ATOM 2100 O O . GLY A 1 273 ? -8.579 41.954 -6.871 1.00 92.31 273 GLY A O 1
ATOM 2101 N N . ALA A 1 274 ? -7.646 42.516 -4.906 1.00 92.44 274 ALA A N 1
ATOM 2102 C CA . ALA A 1 274 ? -6.509 43.245 -5.474 1.00 92.44 274 ALA A CA 1
ATOM 2103 C C . ALA A 1 274 ? -5.511 42.313 -6.191 1.00 92.44 274 ALA A C 1
ATOM 2105 O O . ALA A 1 274 ? -5.601 42.085 -7.391 1.00 92.44 274 ALA A O 1
ATOM 2106 N N . SER A 1 275 ? -4.588 41.692 -5.454 1.00 94.38 275 SER A N 1
ATOM 2107 C CA . SER A 1 275 ? -3.575 40.787 -6.023 1.00 94.38 275 SER A CA 1
ATOM 2108 C C . SER A 1 275 ? -4.060 39.347 -6.203 1.00 94.38 275 SER A C 1
ATOM 2110 O O . SER A 1 275 ? -3.261 38.452 -6.468 1.00 94.38 275 SER A O 1
ATOM 2112 N N . CYS A 1 276 ? -5.356 39.076 -5.996 1.00 95.19 276 CYS A N 1
ATOM 2113 C CA . CYS A 1 276 ? -5.934 37.727 -6.067 1.00 95.19 276 CYS A CA 1
ATOM 2114 C C . CYS A 1 276 ? -5.244 36.677 -5.154 1.00 95.19 276 CYS A C 1
ATOM 2116 O O . CYS A 1 276 ? -5.372 35.464 -5.385 1.00 95.19 276 CYS A O 1
ATOM 2118 N N . GLY A 1 277 ? -4.515 37.145 -4.131 1.00 94.75 277 GLY A N 1
ATOM 2119 C CA . GLY A 1 277 ? -3.735 36.328 -3.197 1.00 94.75 277 GLY A CA 1
ATOM 2120 C C . GLY A 1 277 ? -2.324 35.974 -3.669 1.00 94.75 277 GLY A C 1
ATOM 2121 O O . GLY A 1 277 ? -1.679 35.148 -3.035 1.00 94.75 277 GLY A O 1
ATOM 2122 N N . PHE A 1 278 ? -1.846 36.560 -4.771 1.00 95.69 278 PHE A N 1
ATOM 2123 C CA . PHE A 1 278 ? -0.505 36.306 -5.311 1.00 95.69 278 PHE A CA 1
ATOM 2124 C C . PHE A 1 278 ? 0.571 37.266 -4.779 1.00 95.69 278 PHE A C 1
ATOM 2126 O O . PHE A 1 278 ? 1.755 37.027 -4.999 1.00 95.69 278 PHE A O 1
ATOM 2133 N N . GLY A 1 279 ? 0.178 38.319 -4.055 1.00 95.31 279 GLY A N 1
ATOM 2134 C CA . GLY A 1 279 ? 1.104 39.314 -3.507 1.00 95.31 279 GLY A CA 1
ATOM 2135 C C . GLY A 1 279 ? 1.564 40.342 -4.545 1.00 95.31 279 GLY A C 1
ATOM 2136 O O . GLY A 1 279 ? 0.823 40.675 -5.469 1.00 95.31 279 GLY A O 1
ATOM 2137 N N . MET A 1 280 ? 2.770 40.881 -4.358 1.00 96.81 280 MET A N 1
ATOM 2138 C CA . MET A 1 280 ? 3.373 41.873 -5.255 1.00 96.81 280 MET A CA 1
ATOM 2139 C C . MET A 1 280 ? 3.929 41.207 -6.535 1.00 96.81 280 MET A C 1
ATOM 2141 O O . MET A 1 280 ? 3.662 40.045 -6.857 1.00 96.81 280 MET A O 1
ATOM 2145 N N . ARG A 1 281 ? 4.719 41.953 -7.303 1.00 95.88 281 ARG A N 1
ATOM 2146 C CA . ARG A 1 281 ? 5.379 41.502 -8.530 1.00 95.88 281 ARG A CA 1
ATOM 2147 C C . ARG A 1 281 ? 6.424 40.427 -8.204 1.00 95.88 281 ARG A C 1
ATOM 2149 O O . ARG A 1 281 ? 7.235 40.598 -7.305 1.00 95.88 281 ARG A O 1
ATOM 2156 N N . GLY A 1 282 ? 6.420 39.337 -8.960 1.00 95.69 282 GLY A N 1
ATOM 2157 C CA . GLY A 1 282 ? 7.397 38.259 -8.853 1.00 95.69 282 GLY A CA 1
ATOM 2158 C C . GLY A 1 282 ? 7.067 37.147 -9.839 1.00 95.69 282 GLY A C 1
ATOM 2159 O O . GLY A 1 282 ? 5.990 37.137 -10.428 1.00 95.69 282 GLY A O 1
ATOM 2160 N N . GLN A 1 283 ? 7.971 36.187 -10.025 1.00 96.25 283 GLN A N 1
ATOM 2161 C CA . GLN A 1 283 ? 7.765 35.112 -11.003 1.00 96.25 283 GLN A CA 1
ATOM 2162 C C . GLN A 1 283 ? 6.471 34.314 -10.744 1.00 96.25 283 GLN A C 1
ATOM 2164 O O . GLN A 1 283 ? 5.761 33.974 -11.682 1.00 96.25 283 GLN A O 1
ATOM 2169 N N . LYS A 1 284 ? 6.114 34.075 -9.471 1.00 95.75 284 LYS A N 1
ATOM 2170 C CA . LYS A 1 284 ? 4.897 33.338 -9.068 1.00 95.75 284 LYS A CA 1
ATOM 2171 C C . LYS A 1 284 ? 3.586 34.119 -9.247 1.00 95.75 284 LYS A C 1
ATOM 2173 O O . LYS A 1 284 ? 2.526 33.509 -9.151 1.00 95.75 284 LYS A O 1
ATOM 2178 N N . SER A 1 285 ? 3.642 35.435 -9.462 1.00 96.12 285 SER A N 1
ATOM 2179 C CA . SER A 1 285 ? 2.457 36.270 -9.707 1.00 96.12 285 SER A CA 1
ATOM 2180 C C . SER A 1 285 ? 2.226 36.576 -11.189 1.00 96.12 285 SER A C 1
ATOM 2182 O O . SER A 1 285 ? 1.210 37.179 -11.533 1.00 96.12 285 SER A O 1
ATOM 2184 N N . ARG A 1 286 ? 3.133 36.151 -12.081 1.00 95.56 286 ARG A N 1
ATOM 2185 C CA . ARG A 1 286 ? 2.949 36.247 -13.536 1.00 95.56 286 ARG A CA 1
ATOM 2186 C C . ARG A 1 286 ? 2.078 35.106 -14.059 1.00 95.56 286 ARG A C 1
ATOM 2188 O O . ARG A 1 286 ? 2.004 34.035 -13.460 1.00 95.56 286 ARG A O 1
ATOM 2195 N N . SER A 1 287 ? 1.412 35.350 -15.183 1.00 96.44 287 SER A N 1
ATOM 2196 C CA . SER A 1 287 ? 0.703 34.314 -15.930 1.00 96.44 287 SER A CA 1
ATOM 2197 C C . SER A 1 287 ? 1.693 33.359 -16.605 1.00 96.44 287 SER A C 1
ATOM 2199 O O . SER A 1 287 ? 2.793 33.755 -16.987 1.00 96.44 287 SER A O 1
ATOM 2201 N N . GLY A 1 288 ? 1.284 32.100 -16.765 1.00 96.69 288 GLY A N 1
ATOM 2202 C CA . GLY A 1 288 ? 2.069 31.060 -17.432 1.00 96.69 288 GLY A CA 1
ATOM 2203 C C . GLY A 1 288 ? 2.513 29.925 -16.501 1.00 96.69 288 GLY A C 1
ATOM 2204 O O . GLY A 1 288 ? 2.150 29.902 -15.320 1.00 96.69 288 GLY A O 1
ATOM 2205 N N . PRO A 1 289 ? 3.260 28.940 -17.034 1.00 96.94 289 PRO A N 1
ATOM 2206 C CA . PRO A 1 289 ? 3.831 27.863 -16.237 1.00 96.94 289 PRO A CA 1
ATOM 2207 C C . PRO A 1 289 ? 4.771 28.419 -15.162 1.00 96.94 289 PRO A C 1
ATOM 2209 O O . PRO A 1 289 ? 5.646 29.236 -15.439 1.00 96.94 289 PRO A O 1
ATOM 2212 N N . GLY A 1 290 ? 4.589 27.973 -13.921 1.00 95.69 290 GLY A N 1
ATOM 2213 C CA . GLY A 1 290 ? 5.501 28.310 -12.832 1.00 95.69 290 GLY A CA 1
ATOM 2214 C C . GLY A 1 290 ? 6.821 27.539 -12.911 1.00 95.69 290 GLY A C 1
ATOM 2215 O O . GLY A 1 290 ? 7.082 26.777 -13.841 1.00 95.69 290 GLY A O 1
ATOM 2216 N N . ILE A 1 291 ? 7.639 27.684 -11.869 1.00 96.25 291 ILE A N 1
ATOM 2217 C CA . ILE A 1 291 ? 8.835 26.856 -11.686 1.00 96.25 291 ILE A CA 1
ATOM 2218 C C . ILE A 1 291 ? 8.469 25.369 -11.552 1.00 96.25 291 ILE A C 1
ATOM 2220 O O . ILE A 1 291 ? 7.442 25.008 -10.969 1.00 96.25 291 ILE A O 1
ATOM 2224 N N . MET A 1 292 ? 9.336 24.491 -12.060 1.00 95.75 292 MET A N 1
ATOM 2225 C CA . MET A 1 292 ? 9.210 23.046 -11.857 1.00 95.75 292 MET A CA 1
ATOM 2226 C C . MET A 1 292 ? 9.170 22.728 -10.352 1.00 95.75 292 MET A C 1
ATOM 2228 O O . MET A 1 292 ? 9.962 23.263 -9.582 1.00 95.75 292 MET A O 1
ATOM 2232 N N . ARG A 1 293 ? 8.284 21.817 -9.923 1.00 96.25 293 ARG A N 1
ATOM 2233 C CA . ARG A 1 293 ? 8.048 21.511 -8.493 1.00 96.25 293 ARG A CA 1
ATOM 2234 C C . ARG A 1 293 ? 9.294 21.072 -7.708 1.00 96.25 293 ARG A C 1
ATOM 2236 O O . ARG A 1 293 ? 9.306 21.238 -6.497 1.00 96.25 293 ARG A O 1
ATOM 2243 N N . GLY A 1 294 ? 10.309 20.518 -8.374 1.00 95.88 294 GLY A N 1
ATOM 2244 C CA . GLY A 1 294 ? 11.583 20.109 -7.766 1.00 95.88 294 GLY A CA 1
ATOM 2245 C C . GLY A 1 294 ? 12.746 21.081 -7.999 1.00 95.88 294 GLY A C 1
ATOM 2246 O O . GLY A 1 294 ? 13.893 20.666 -7.884 1.00 95.88 294 GLY A O 1
ATOM 2247 N N . PHE A 1 295 ? 12.487 22.320 -8.427 1.00 97.38 295 PHE A N 1
ATOM 2248 C CA . PHE A 1 295 ? 13.526 23.326 -8.658 1.00 97.38 295 PHE A CA 1
ATOM 2249 C C . PHE A 1 295 ? 13.817 24.133 -7.382 1.00 97.38 295 PHE A C 1
ATOM 2251 O O . PHE A 1 295 ? 12.913 24.749 -6.823 1.00 97.38 295 PHE A O 1
ATOM 2258 N N . GLU A 1 296 ? 15.085 24.163 -6.962 1.00 96.56 296 GLU A N 1
ATOM 2259 C CA . GLU A 1 296 ? 15.566 24.803 -5.722 1.00 96.56 296 GLU A CA 1
ATOM 2260 C C . GLU A 1 296 ? 16.382 26.085 -6.004 1.00 96.56 296 GLU A C 1
ATOM 2262 O O . GLU A 1 296 ? 17.387 26.355 -5.358 1.00 96.56 296 GLU A O 1
ATOM 2267 N N . GLY A 1 297 ? 15.995 26.875 -7.014 1.00 95.75 297 GLY A N 1
ATOM 2268 C CA . GLY A 1 297 ? 16.602 28.198 -7.249 1.00 95.75 297 GLY A CA 1
ATOM 2269 C C . GLY A 1 297 ? 18.026 28.182 -7.819 1.00 95.75 297 GLY A C 1
ATOM 2270 O O . GLY A 1 297 ? 18.759 29.144 -7.636 1.00 95.75 297 GLY A O 1
ATOM 2271 N N . GLY A 1 298 ? 18.423 27.102 -8.498 1.00 95.75 298 GLY A N 1
ATOM 2272 C CA . GLY A 1 298 ? 19.773 26.925 -9.056 1.00 95.75 298 GLY A CA 1
ATOM 2273 C C . GLY A 1 298 ? 20.676 26.023 -8.212 1.00 95.75 298 GLY A C 1
ATOM 2274 O O . GLY A 1 298 ? 21.655 25.488 -8.727 1.00 95.75 298 GLY A O 1
ATOM 2275 N N . GLN A 1 299 ? 20.301 25.754 -6.959 1.00 97.31 299 GLN A N 1
ATOM 2276 C CA . GLN A 1 299 ? 20.938 24.715 -6.155 1.00 97.31 299 GLN A CA 1
ATOM 2277 C C . GLN A 1 299 ? 20.704 23.329 -6.789 1.00 97.31 299 GLN A C 1
ATOM 2279 O O . GLN A 1 299 ? 19.653 23.069 -7.386 1.00 97.31 299 GLN A O 1
ATOM 2284 N N . THR A 1 300 ? 21.666 22.408 -6.656 1.00 97.25 300 THR A N 1
ATOM 2285 C CA . THR A 1 300 ? 21.506 21.019 -7.118 1.00 97.25 300 THR A CA 1
ATOM 2286 C C . THR A 1 300 ? 20.288 20.390 -6.445 1.00 97.25 300 THR A C 1
ATOM 2288 O O . THR A 1 300 ? 20.287 20.220 -5.239 1.00 97.25 300 THR A O 1
ATOM 2291 N N . ALA A 1 301 ? 19.225 20.064 -7.178 1.00 97.38 301 ALA A N 1
ATOM 2292 C CA . ALA A 1 301 ? 17.971 19.624 -6.553 1.00 97.38 301 ALA A CA 1
ATOM 2293 C C . ALA A 1 301 ? 18.116 18.326 -5.733 1.00 97.38 301 ALA A C 1
ATOM 2295 O O . ALA A 1 301 ? 18.900 17.445 -6.094 1.00 97.38 301 ALA A O 1
ATOM 2296 N N . LEU A 1 302 ? 17.297 18.154 -4.689 1.00 97.12 302 LEU A N 1
ATOM 2297 C CA . LEU A 1 302 ? 17.337 16.990 -3.793 1.00 97.12 302 LEU A CA 1
ATOM 2298 C C . LEU A 1 302 ? 17.305 15.637 -4.525 1.00 97.12 302 LEU A C 1
ATOM 2300 O O . LEU A 1 302 ? 18.080 14.737 -4.206 1.00 97.12 302 LEU A O 1
ATOM 2304 N N . TYR A 1 303 ? 16.462 15.501 -5.554 1.00 95.88 303 TYR A N 1
ATOM 2305 C CA . TYR A 1 303 ? 16.341 14.261 -6.334 1.00 95.88 303 TYR A CA 1
ATOM 2306 C C . TYR A 1 303 ? 17.590 13.934 -7.174 1.00 95.88 303 TYR A C 1
ATOM 2308 O O . TYR A 1 303 ? 17.697 12.826 -7.694 1.00 95.88 303 TYR A O 1
ATOM 2316 N N . ARG A 1 304 ? 18.515 14.893 -7.330 1.00 96.38 304 ARG A N 1
ATOM 2317 C CA . ARG A 1 304 ? 19.837 14.694 -7.946 1.00 96.38 304 ARG A CA 1
ATOM 2318 C C . ARG A 1 304 ? 20.931 14.445 -6.909 1.00 96.38 304 ARG A C 1
ATOM 2320 O O . ARG A 1 304 ? 21.888 13.753 -7.226 1.00 96.38 304 ARG A O 1
ATOM 2327 N N . ARG A 1 305 ? 20.802 15.007 -5.698 1.00 97.00 305 ARG A N 1
ATOM 2328 C CA . ARG A 1 305 ? 21.769 14.804 -4.601 1.00 97.00 305 ARG A CA 1
ATOM 2329 C C . ARG A 1 305 ? 21.748 13.371 -4.076 1.00 97.00 305 ARG A C 1
ATOM 2331 O O . ARG A 1 305 ? 22.781 12.853 -3.670 1.00 97.00 305 ARG A O 1
ATOM 2338 N N . LEU A 1 306 ? 20.573 12.745 -4.055 1.00 95.88 306 LEU A N 1
ATOM 2339 C CA . LEU A 1 306 ? 20.412 11.387 -3.545 1.00 95.88 306 LEU A CA 1
ATOM 2340 C C . LEU A 1 306 ? 20.721 10.337 -4.625 1.00 95.88 306 LEU A C 1
ATOM 2342 O O . LEU A 1 306 ? 20.314 10.506 -5.778 1.00 95.88 306 LEU A O 1
ATOM 2346 N N . PRO A 1 307 ? 21.382 9.220 -4.267 1.00 96.75 307 PRO A N 1
ATOM 2347 C CA . PRO A 1 307 ? 21.582 8.117 -5.194 1.00 96.75 307 PRO A CA 1
ATOM 2348 C C . PRO A 1 307 ? 20.244 7.458 -5.559 1.00 96.75 307 PRO A C 1
ATOM 2350 O O . PRO A 1 307 ? 19.291 7.434 -4.775 1.00 96.75 307 PRO A O 1
ATOM 2353 N N . LYS A 1 308 ? 20.175 6.873 -6.759 1.00 96.75 308 LYS A N 1
ATOM 2354 C CA . LYS A 1 308 ? 19.008 6.096 -7.198 1.00 96.75 308 LYS A CA 1
ATOM 2355 C C . LYS A 1 308 ? 18.826 4.848 -6.324 1.00 96.75 308 LYS A C 1
ATOM 2357 O O . LYS A 1 308 ? 19.789 4.281 -5.810 1.00 96.75 308 LYS A O 1
ATOM 2362 N N . LEU A 1 309 ? 17.582 4.380 -6.209 1.00 96.88 309 LEU A N 1
ATOM 2363 C CA . LEU A 1 309 ? 17.256 3.158 -5.469 1.00 96.88 309 LEU A CA 1
ATOM 2364 C C . LEU A 1 309 ? 17.999 1.935 -6.034 1.00 96.88 309 LEU A C 1
ATOM 2366 O O . LEU A 1 309 ? 18.165 1.788 -7.251 1.00 96.88 309 LEU A O 1
ATOM 2370 N N . ARG A 1 310 ? 18.401 1.031 -5.131 1.00 95.50 310 ARG A N 1
ATOM 2371 C CA . ARG A 1 310 ? 19.070 -0.233 -5.475 1.00 95.50 310 ARG A CA 1
ATOM 2372 C C . ARG A 1 310 ? 18.225 -1.059 -6.452 1.00 95.50 310 ARG A C 1
ATOM 2374 O O . ARG A 1 310 ? 16.996 -1.042 -6.403 1.00 95.50 310 ARG A O 1
ATOM 2381 N N . GLY A 1 311 ? 18.893 -1.775 -7.356 1.00 95.12 311 GLY A N 1
ATOM 2382 C CA . GLY A 1 311 ? 18.263 -2.552 -8.429 1.00 95.12 311 GLY A CA 1
ATOM 2383 C C . GLY A 1 311 ? 17.780 -1.686 -9.597 1.00 95.12 311 GLY A C 1
ATOM 2384 O O . GLY A 1 311 ? 18.197 -1.912 -10.729 1.00 95.12 311 GLY A O 1
ATOM 2385 N N . ILE A 1 312 ? 16.983 -0.648 -9.325 1.00 95.19 312 ILE A N 1
ATOM 2386 C CA . ILE A 1 312 ? 16.434 0.243 -10.363 1.00 95.19 312 ILE A CA 1
ATOM 2387 C C . ILE A 1 312 ? 17.555 0.987 -11.096 1.00 95.19 312 ILE A C 1
ATOM 2389 O O . ILE A 1 312 ? 17.516 1.097 -12.319 1.00 95.19 312 ILE A O 1
ATOM 2393 N N . ALA A 1 313 ? 18.574 1.454 -10.365 1.00 93.94 313 ALA A N 1
ATOM 2394 C CA . ALA A 1 313 ? 19.712 2.172 -10.939 1.00 93.94 313 ALA A CA 1
ATOM 2395 C C . ALA A 1 313 ? 20.431 1.389 -12.055 1.00 93.94 313 ALA A C 1
ATOM 2397 O O . ALA A 1 313 ? 20.873 1.997 -13.024 1.00 93.94 313 ALA A O 1
ATOM 2398 N N . GLY A 1 314 ? 20.504 0.059 -11.926 1.00 95.06 314 GLY A N 1
ATOM 2399 C CA . GLY A 1 314 ? 21.134 -0.841 -12.896 1.00 95.06 314 GLY A CA 1
ATOM 2400 C C . GLY A 1 314 ? 20.159 -1.514 -13.867 1.00 95.06 314 GLY A C 1
ATOM 2401 O O . GLY A 1 314 ? 20.549 -2.450 -14.552 1.00 95.06 314 GLY A O 1
ATOM 2402 N N . GLY A 1 315 ? 18.884 -1.108 -13.900 1.00 95.12 315 GLY A N 1
ATOM 2403 C CA . GLY A 1 315 ? 17.881 -1.691 -14.801 1.00 95.12 315 GLY A CA 1
ATOM 2404 C C . GLY A 1 315 ? 17.334 -3.062 -14.379 1.00 95.12 315 GLY A C 1
ATOM 2405 O O . GLY A 1 315 ? 16.633 -3.707 -15.159 1.00 95.12 315 GLY A O 1
ATOM 2406 N N . MET A 1 316 ? 17.599 -3.516 -13.148 1.00 97.56 316 MET A N 1
ATOM 2407 C CA . MET A 1 316 ? 17.004 -4.749 -12.622 1.00 97.56 316 MET A CA 1
ATOM 2408 C C . MET A 1 316 ? 15.483 -4.589 -12.504 1.00 97.56 316 MET A C 1
ATOM 2410 O O . MET A 1 316 ? 14.982 -3.608 -11.947 1.00 97.56 316 MET A O 1
ATOM 2414 N N . ARG A 1 317 ? 14.732 -5.581 -12.997 1.00 96.06 317 ARG A N 1
ATOM 2415 C CA . ARG A 1 317 ? 13.264 -5.573 -12.940 1.00 96.06 317 ARG A CA 1
ATOM 2416 C C . ARG A 1 317 ? 12.776 -5.590 -11.487 1.00 96.06 317 ARG A C 1
ATOM 2418 O O . ARG A 1 317 ? 13.260 -6.371 -10.671 1.00 96.06 317 ARG A O 1
ATOM 2425 N N . SER A 1 318 ? 11.768 -4.773 -11.180 1.00 95.56 318 SER A N 1
ATOM 2426 C CA . SER A 1 318 ? 11.158 -4.730 -9.850 1.00 95.56 318 SER A CA 1
ATOM 2427 C C . SER A 1 318 ? 10.429 -6.033 -9.498 1.00 95.56 318 SER A C 1
ATOM 2429 O O . SER A 1 318 ? 9.807 -6.687 -10.342 1.00 95.56 318 SER A O 1
ATOM 2431 N N . GLY A 1 319 ? 10.506 -6.412 -8.220 1.00 95.06 319 GLY A N 1
ATOM 2432 C CA . GLY A 1 319 ? 9.790 -7.563 -7.682 1.00 95.06 319 GLY A CA 1
ATOM 2433 C C . GLY A 1 319 ? 8.279 -7.344 -7.739 1.00 95.06 319 GLY A C 1
ATOM 2434 O O . GLY A 1 319 ? 7.763 -6.356 -7.225 1.00 95.06 319 GLY A O 1
ATOM 2435 N N . LEU A 1 320 ? 7.567 -8.280 -8.363 1.00 95.75 320 LEU A N 1
ATOM 2436 C CA . LEU A 1 320 ? 6.108 -8.270 -8.478 1.00 95.75 320 LEU A CA 1
ATOM 2437 C C . LEU A 1 320 ? 5.521 -9.409 -7.632 1.00 95.75 320 LEU A C 1
ATOM 2439 O O . LEU A 1 320 ? 6.157 -10.464 -7.511 1.00 95.75 320 LEU A O 1
ATOM 2443 N N . PRO A 1 321 ? 4.311 -9.247 -7.069 1.00 95.62 321 PRO A N 1
ATOM 2444 C CA . PRO A 1 321 ? 3.685 -10.306 -6.294 1.00 95.62 321 PRO A CA 1
ATOM 2445 C C . PRO A 1 321 ? 3.350 -11.491 -7.204 1.00 95.62 321 PRO A C 1
ATOM 2447 O O . PRO A 1 321 ? 2.784 -11.338 -8.289 1.00 95.62 321 PRO A O 1
ATOM 2450 N N . LYS A 1 322 ? 3.733 -12.683 -6.743 1.00 96.56 322 LYS A N 1
ATOM 2451 C CA . LYS A 1 322 ? 3.578 -13.954 -7.469 1.00 96.56 322 LYS A CA 1
ATOM 2452 C C . LYS A 1 322 ? 2.322 -14.729 -7.065 1.00 96.56 322 LYS A C 1
ATOM 2454 O O . LYS A 1 322 ? 1.979 -15.698 -7.732 1.00 96.56 322 LYS A O 1
ATOM 2459 N N . TYR A 1 323 ? 1.674 -14.320 -5.980 1.00 97.69 323 TYR A N 1
ATOM 2460 C CA . TYR A 1 323 ? 0.515 -14.978 -5.389 1.00 97.69 323 TYR A CA 1
ATOM 2461 C C . TYR A 1 323 ? -0.513 -13.933 -4.970 1.00 97.69 323 TYR A C 1
ATOM 2463 O O . TYR A 1 323 ? -0.150 -12.777 -4.746 1.00 97.69 323 TYR A O 1
ATOM 2471 N N . ILE A 1 324 ? -1.759 -14.368 -4.814 1.00 97.81 324 ILE A N 1
ATOM 2472 C CA . ILE A 1 324 ? -2.785 -13.644 -4.067 1.00 97.81 324 ILE A CA 1
ATOM 2473 C C . ILE A 1 324 ? -2.671 -14.095 -2.603 1.00 97.81 324 ILE A C 1
ATOM 2475 O O . ILE A 1 324 ? -2.939 -15.269 -2.333 1.00 97.81 324 ILE A O 1
ATOM 2479 N N . PRO A 1 325 ? -2.200 -13.238 -1.680 1.00 97.06 325 PRO A N 1
ATOM 2480 C CA . PRO A 1 325 ? -2.081 -13.590 -0.272 1.00 97.06 325 PRO A CA 1
ATOM 2481 C C . PRO A 1 325 ? -3.425 -13.434 0.444 1.00 97.06 325 PRO A C 1
ATOM 2483 O O . PRO A 1 325 ? -4.080 -12.407 0.293 1.00 97.06 325 PRO A O 1
ATOM 2486 N N . ILE A 1 326 ? -3.804 -14.425 1.249 1.00 97.19 326 ILE A N 1
ATOM 2487 C CA . ILE A 1 326 ? -4.984 -14.362 2.125 1.00 97.19 326 ILE A CA 1
ATOM 2488 C C . ILE A 1 326 ? -4.613 -14.867 3.504 1.00 97.19 326 ILE A C 1
ATOM 2490 O O . ILE A 1 326 ? -3.902 -15.865 3.619 1.00 97.19 326 ILE A O 1
ATOM 2494 N N . ASN A 1 327 ? -5.088 -14.178 4.538 1.00 97.12 327 ASN A N 1
ATOM 2495 C CA . ASN A 1 327 ? -4.864 -14.573 5.919 1.00 97.12 327 ASN A CA 1
ATOM 2496 C C . ASN A 1 327 ? -6.036 -15.392 6.467 1.00 97.12 327 ASN A C 1
ATOM 2498 O O . ASN A 1 327 ? -7.164 -15.272 5.998 1.00 97.12 327 ASN A O 1
ATOM 2502 N N . LEU A 1 328 ? -5.780 -16.166 7.523 1.00 95.38 328 LEU A N 1
ATOM 2503 C CA . LEU A 1 328 ? -6.819 -16.934 8.217 1.00 95.38 328 LEU A CA 1
ATOM 2504 C C . LEU A 1 328 ? -7.913 -16.034 8.819 1.00 95.38 328 LEU A C 1
ATOM 2506 O O . LEU A 1 328 ? -9.083 -16.386 8.735 1.00 95.38 328 LEU A O 1
ATOM 2510 N N . LYS A 1 329 ? -7.560 -14.831 9.305 1.00 95.31 329 LYS A N 1
ATOM 2511 C CA . LYS A 1 329 ? -8.539 -13.830 9.796 1.00 95.31 329 LYS A CA 1
ATOM 2512 C C . LYS A 1 329 ? -9.621 -13.493 8.767 1.00 95.31 329 LYS A C 1
ATOM 2514 O O . LYS A 1 329 ? -10.783 -13.297 9.116 1.00 95.31 329 LYS A O 1
ATOM 2519 N N . ASP A 1 330 ? -9.226 -13.397 7.499 1.00 94.88 330 ASP A N 1
ATOM 2520 C CA . ASP A 1 330 ? -10.131 -13.014 6.414 1.00 94.88 330 ASP A CA 1
ATOM 2521 C C . ASP A 1 330 ? -11.102 -14.160 6.094 1.00 94.88 330 ASP A C 1
ATOM 2523 O O . ASP A 1 330 ? -12.256 -13.922 5.747 1.00 94.88 330 ASP A O 1
ATOM 2527 N N . VAL A 1 331 ? -10.639 -15.404 6.252 1.00 93.88 331 VAL A N 1
ATOM 2528 C CA . VAL A 1 331 ? -11.447 -16.617 6.078 1.00 93.88 331 VAL A CA 1
ATOM 2529 C C . VAL A 1 331 ? -12.444 -16.762 7.226 1.00 93.88 331 VAL A C 1
ATOM 2531 O O . VAL A 1 331 ? -13.624 -16.964 6.971 1.00 93.88 331 VAL A O 1
ATOM 2534 N N . GLU A 1 332 ? -12.017 -16.569 8.472 1.00 91.88 332 GLU A N 1
ATOM 2535 C CA . GLU A 1 332 ? -12.906 -16.604 9.641 1.00 91.88 332 GLU A CA 1
ATOM 2536 C C . GLU A 1 332 ? -14.034 -15.560 9.530 1.00 91.88 332 GLU A C 1
ATOM 2538 O O . GLU A 1 332 ? -15.212 -15.867 9.705 1.00 91.88 332 GLU A O 1
ATOM 2543 N N . THR A 1 333 ? -13.691 -14.331 9.129 1.00 91.75 333 THR A N 1
ATOM 2544 C CA . THR A 1 333 ? -14.662 -13.232 8.964 1.00 91.75 333 THR A CA 1
ATOM 2545 C C . THR A 1 333 ? -15.690 -13.508 7.860 1.00 91.75 333 THR A C 1
ATOM 2547 O O . THR A 1 333 ? -16.788 -12.953 7.872 1.00 91.75 333 THR A O 1
ATOM 2550 N N . ALA A 1 334 ? -15.350 -14.355 6.890 1.00 88.88 334 ALA A N 1
ATOM 2551 C CA . ALA A 1 334 ? -16.208 -14.647 5.753 1.00 88.88 334 ALA A CA 1
ATOM 2552 C C . ALA A 1 334 ? -17.396 -15.562 6.071 1.00 88.88 334 ALA A C 1
ATOM 2554 O O . ALA A 1 334 ? -18.262 -15.719 5.208 1.00 88.88 334 ALA A O 1
ATOM 2555 N N . GLY A 1 335 ? -17.421 -16.186 7.255 1.00 86.75 335 GLY A N 1
ATOM 2556 C CA . GLY A 1 335 ? -18.458 -17.146 7.629 1.00 86.75 335 GLY A CA 1
ATOM 2557 C C . GLY A 1 335 ? -18.454 -18.357 6.699 1.00 86.75 335 GLY A C 1
ATOM 2558 O O . GLY A 1 335 ? -19.391 -18.568 5.930 1.00 86.75 335 GLY A O 1
ATOM 2559 N N . PHE A 1 336 ? -17.348 -19.098 6.674 1.00 91.62 336 PHE A N 1
ATOM 2560 C CA . PHE A 1 336 ? -17.362 -20.455 6.128 1.00 91.62 336 PHE A CA 1
ATOM 2561 C C . PHE A 1 336 ? -17.989 -21.406 7.147 1.00 91.62 336 PHE A C 1
ATOM 2563 O O . PHE A 1 336 ? -17.855 -21.193 8.348 1.00 91.62 336 PHE A O 1
ATOM 2570 N N . GLU A 1 337 ? -18.718 -22.400 6.661 1.00 90.75 337 GLU A N 1
ATOM 2571 C CA . GLU A 1 337 ? -19.264 -23.470 7.492 1.00 90.75 337 GLU A CA 1
ATOM 2572 C C . GLU A 1 337 ? -18.288 -24.649 7.517 1.00 90.75 337 GLU A C 1
ATOM 2574 O O . GLU A 1 337 ? -17.426 -24.779 6.642 1.00 90.75 337 GLU A O 1
ATOM 2579 N N . ASP A 1 338 ? -18.390 -25.505 8.532 1.00 90.69 338 ASP A N 1
ATOM 2580 C CA . ASP A 1 338 ? -17.543 -26.693 8.614 1.00 90.69 338 ASP A CA 1
ATOM 2581 C C . ASP A 1 338 ? -17.770 -27.597 7.391 1.00 90.69 338 ASP A C 1
ATOM 2583 O O . ASP A 1 338 ? -18.898 -27.923 7.031 1.00 90.69 338 ASP A O 1
ATOM 2587 N N . GLY A 1 339 ? -16.677 -28.001 6.744 1.00 89.75 339 GLY A N 1
ATOM 2588 C CA . GLY A 1 339 ? -16.686 -28.759 5.493 1.00 89.75 339 GLY A CA 1
ATOM 2589 C C . GLY A 1 339 ? -16.602 -27.908 4.222 1.00 89.75 339 GLY A C 1
ATOM 2590 O O . GLY A 1 339 ? -16.339 -28.467 3.156 1.00 89.75 339 GLY A O 1
ATOM 2591 N N . ASP A 1 340 ? -16.737 -26.579 4.307 1.00 93.56 340 ASP A N 1
ATOM 2592 C CA . ASP A 1 340 ? -16.641 -25.708 3.132 1.00 93.56 340 ASP A CA 1
ATOM 2593 C C . ASP A 1 340 ? -15.254 -25.757 2.467 1.00 93.56 340 ASP A C 1
ATOM 2595 O O . ASP A 1 340 ? -14.202 -25.866 3.113 1.00 93.56 340 ASP A O 1
ATOM 2599 N N . GLU A 1 341 ? -15.252 -25.571 1.1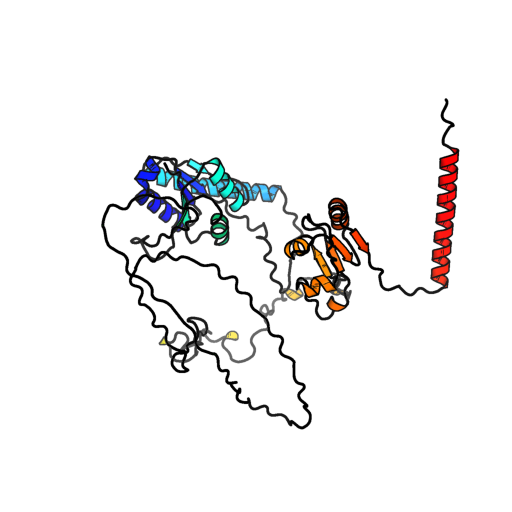43 1.00 95.38 341 GLU A N 1
ATOM 2600 C CA . GLU A 1 341 ? -14.028 -25.465 0.352 1.00 95.38 341 GLU A CA 1
ATOM 2601 C C . GLU A 1 341 ? -13.541 -24.014 0.209 1.00 95.38 341 GLU A C 1
ATOM 2603 O O . GLU A 1 341 ? -14.222 -23.130 -0.326 1.00 95.38 341 GLU A O 1
ATOM 2608 N N . VAL A 1 342 ? -12.287 -23.767 0.588 1.00 96.06 342 VAL A N 1
ATOM 2609 C CA . VAL A 1 342 ? -11.602 -22.485 0.396 1.00 96.06 342 VAL A CA 1
ATOM 2610 C C . VAL A 1 342 ? -10.733 -22.558 -0.860 1.00 96.06 342 VAL A C 1
ATOM 2612 O O . VAL A 1 342 ? -9.615 -23.080 -0.843 1.00 96.06 342 VAL A O 1
ATOM 2615 N N . SER A 1 343 ? -11.245 -22.016 -1.967 1.00 96.31 343 SER A N 1
ATOM 2616 C CA . SER A 1 343 ? -10.603 -21.973 -3.284 1.00 96.31 343 SER A CA 1
ATOM 2617 C C . SER A 1 343 ? -10.680 -20.566 -3.888 1.00 96.31 343 SER A C 1
ATOM 2619 O O . SER A 1 343 ? -11.425 -19.704 -3.424 1.00 96.31 343 SER A O 1
ATOM 2621 N N . LEU A 1 344 ? -9.930 -20.302 -4.966 1.00 95.38 344 LEU A N 1
ATOM 2622 C CA . LEU A 1 344 ? -9.994 -19.003 -5.660 1.00 95.38 344 LEU A CA 1
ATOM 2623 C C . LEU A 1 344 ? -11.399 -18.634 -6.147 1.00 95.38 344 LEU A C 1
ATOM 2625 O O . LEU A 1 344 ? -11.682 -17.450 -6.313 1.00 95.38 344 LEU A O 1
ATOM 2629 N N . GLU A 1 345 ? -12.242 -19.620 -6.436 1.00 94.75 345 GLU A N 1
ATOM 2630 C CA . GLU A 1 345 ? -13.600 -19.406 -6.933 1.00 94.75 345 GLU A CA 1
ATOM 2631 C C . GLU A 1 345 ? -14.552 -19.097 -5.782 1.00 94.75 345 GLU A C 1
ATOM 2633 O O . GLU A 1 345 ? -15.255 -18.089 -5.837 1.00 94.75 345 GLU A O 1
ATOM 2638 N N . THR A 1 346 ? -14.499 -19.871 -4.694 1.00 96.12 346 THR A N 1
ATOM 2639 C CA . THR A 1 346 ? -15.369 -19.651 -3.527 1.00 96.12 346 THR A CA 1
ATOM 2640 C C . THR A 1 346 ? -15.084 -18.309 -2.856 1.00 96.12 346 THR A C 1
ATOM 2642 O O . THR A 1 346 ? -16.005 -17.569 -2.507 1.00 96.12 346 THR A O 1
ATOM 2645 N N . LEU A 1 347 ? -13.811 -17.918 -2.792 1.00 95.62 347 LEU A N 1
ATOM 2646 C CA . LEU A 1 347 ? -13.383 -16.625 -2.258 1.00 95.62 347 LEU A CA 1
ATOM 2647 C C . LEU A 1 347 ? -13.836 -15.431 -3.120 1.00 95.62 347 LEU A C 1
ATOM 2649 O O . LEU A 1 347 ? -14.073 -14.345 -2.589 1.00 95.62 347 LEU A O 1
ATOM 2653 N N . LYS A 1 348 ? -13.986 -15.617 -4.440 1.00 95.50 348 LYS A N 1
ATOM 2654 C CA . LYS A 1 348 ? -14.585 -14.605 -5.328 1.00 95.50 348 LYS A CA 1
ATOM 2655 C C . LYS A 1 348 ? -16.094 -14.528 -5.137 1.00 95.50 348 LYS A C 1
ATOM 2657 O O . LYS A 1 348 ? -16.624 -13.426 -5.052 1.00 95.50 348 LYS A O 1
ATOM 2662 N N . SER A 1 349 ? -16.770 -15.674 -5.040 1.00 93.88 349 SER A N 1
ATOM 2663 C CA . SER A 1 349 ? -18.222 -15.742 -4.835 1.00 93.88 349 SER A CA 1
ATOM 2664 C C . SER A 1 349 ? -18.650 -15.078 -3.527 1.00 93.88 349 SER A C 1
ATOM 2666 O O . SER A 1 349 ? -19.629 -14.338 -3.514 1.00 93.88 349 SER A O 1
ATOM 2668 N N . LYS A 1 350 ? -17.874 -15.255 -2.447 1.00 93.12 350 LYS A N 1
ATOM 2669 C CA . LYS A 1 350 ? -18.087 -14.551 -1.169 1.00 93.12 350 LYS A CA 1
ATOM 2670 C C . LYS A 1 350 ? -17.628 -13.081 -1.185 1.00 93.12 350 LYS A C 1
ATOM 2672 O O . LYS A 1 350 ? -17.814 -12.372 -0.203 1.00 93.12 350 LYS A O 1
ATOM 2677 N N . GLY A 1 351 ? -17.028 -12.600 -2.278 1.00 93.62 351 GLY A N 1
ATOM 2678 C CA . GLY A 1 351 ? -16.588 -11.209 -2.427 1.00 93.62 351 GLY A CA 1
ATOM 2679 C C . GLY A 1 351 ? -15.356 -10.823 -1.600 1.00 93.62 351 GLY A C 1
ATOM 2680 O O . GLY A 1 351 ? -15.059 -9.636 -1.485 1.00 93.62 351 GLY A O 1
ATOM 2681 N N . LEU A 1 352 ? -14.624 -11.797 -1.048 1.00 93.75 352 LEU A N 1
ATOM 2682 C CA . LEU A 1 352 ? -13.402 -11.549 -0.270 1.00 93.75 352 LEU A CA 1
ATOM 2683 C C . LEU A 1 352 ? -12.234 -11.135 -1.162 1.00 93.75 352 LEU A C 1
ATOM 2685 O O . LEU A 1 352 ? -11.396 -10.328 -0.769 1.00 93.75 352 LEU A O 1
ATOM 2689 N N . ILE A 1 353 ? -12.181 -11.684 -2.378 1.00 95.12 353 ILE A N 1
ATOM 2690 C CA . ILE A 1 353 ? -11.199 -11.303 -3.392 1.00 95.12 353 ILE A CA 1
ATOM 2691 C C . ILE A 1 353 ? -11.936 -10.779 -4.616 1.00 95.12 353 ILE A C 1
ATOM 2693 O O . ILE A 1 353 ? -12.812 -11.446 -5.163 1.00 95.12 353 ILE A O 1
ATOM 2697 N N . ASN A 1 354 ? -11.482 -9.640 -5.130 1.00 95.88 354 ASN A N 1
ATOM 2698 C CA . ASN A 1 354 ? -11.880 -9.139 -6.440 1.00 95.88 354 ASN A CA 1
ATOM 2699 C C . ASN A 1 354 ? -10.642 -8.963 -7.339 1.00 95.88 354 ASN A C 1
ATOM 2701 O O . ASN A 1 354 ? -10.163 -7.841 -7.522 1.00 95.88 354 ASN A O 1
ATOM 2705 N N . PRO A 1 355 ? -10.060 -10.063 -7.862 1.00 94.75 355 PRO A N 1
ATOM 2706 C CA . PRO A 1 355 ? -8.796 -9.984 -8.578 1.00 94.75 355 PRO A CA 1
ATOM 2707 C C . PRO A 1 355 ? -8.985 -9.350 -9.960 1.00 94.75 355 PRO A C 1
ATOM 2709 O O . PRO A 1 355 ? -9.838 -9.754 -10.763 1.00 94.75 355 PRO A O 1
ATOM 2712 N N . SER A 1 356 ? -8.124 -8.384 -10.277 1.00 95.06 356 SER A N 1
ATOM 2713 C CA . SER A 1 356 ? -8.166 -7.629 -11.533 1.00 95.06 356 SER A CA 1
ATOM 2714 C C . SER A 1 356 ? -6.839 -7.700 -12.300 1.00 95.06 356 SER A C 1
ATOM 2716 O O . SER A 1 356 ? -5.780 -7.985 -11.738 1.00 95.06 356 SER A O 1
ATOM 2718 N N . GLY A 1 357 ? -6.889 -7.501 -13.624 1.00 96.31 357 GLY A N 1
ATOM 2719 C CA . GLY A 1 357 ? -5.702 -7.462 -14.488 1.00 96.31 357 GLY A CA 1
ATOM 2720 C C . GLY A 1 357 ? -4.748 -8.649 -14.283 1.00 96.31 357 GLY A C 1
ATOM 2721 O O . GLY A 1 357 ? -5.109 -9.802 -14.528 1.00 96.31 357 GLY A O 1
ATOM 2722 N N . ARG A 1 358 ? -3.527 -8.358 -13.811 1.00 94.19 358 ARG A N 1
ATOM 2723 C CA . ARG A 1 358 ? -2.470 -9.349 -13.532 1.00 94.19 358 ARG A CA 1
ATOM 2724 C C . ARG A 1 358 ? -2.895 -10.391 -12.496 1.00 94.19 358 ARG A C 1
ATOM 2726 O O . ARG A 1 358 ? -2.528 -11.555 -12.628 1.00 94.19 358 ARG A O 1
ATOM 2733 N N . GLU A 1 359 ? -3.648 -9.989 -11.478 1.00 95.56 359 GLU A N 1
ATOM 2734 C CA . GLU A 1 359 ? -3.979 -10.835 -10.326 1.00 95.56 359 GLU A CA 1
ATOM 2735 C C . GLU A 1 359 ? -4.860 -12.017 -10.707 1.00 95.56 359 GLU A C 1
ATOM 2737 O O . GLU A 1 359 ? -4.739 -13.078 -10.112 1.00 95.56 359 GLU A O 1
ATOM 2742 N N . ARG A 1 360 ? -5.663 -11.900 -11.771 1.00 95.19 360 ARG A N 1
ATOM 2743 C CA . ARG A 1 360 ? -6.498 -13.006 -12.268 1.00 95.19 360 ARG A CA 1
ATOM 2744 C C . ARG A 1 360 ? -5.698 -14.243 -12.670 1.00 95.19 360 ARG A C 1
ATOM 2746 O O . ARG A 1 360 ? -6.235 -15.342 -12.643 1.00 95.19 360 ARG A O 1
ATOM 2753 N N . ARG A 1 361 ? -4.434 -14.059 -13.065 1.00 95.19 361 ARG A N 1
ATOM 2754 C CA . ARG A 1 361 ? -3.518 -15.144 -13.448 1.00 95.19 361 ARG A CA 1
ATOM 2755 C C . ARG A 1 361 ? -2.681 -15.654 -12.273 1.00 95.19 361 ARG A C 1
ATOM 2757 O O . ARG A 1 361 ? -1.903 -16.590 -12.453 1.00 95.19 361 ARG A O 1
ATOM 2764 N N . LEU A 1 362 ? -2.776 -15.020 -11.103 1.00 96.75 362 LEU A N 1
ATOM 2765 C CA . LEU A 1 362 ? -1.976 -15.386 -9.944 1.00 96.75 362 LEU A CA 1
ATOM 2766 C C . LEU A 1 362 ? -2.651 -16.512 -9.147 1.00 96.75 362 LEU A C 1
ATOM 2768 O O . LEU A 1 362 ? -3.863 -16.491 -8.943 1.00 96.75 362 LEU A O 1
ATOM 2772 N N . PRO A 1 363 ? -1.870 -17.489 -8.666 1.00 97.06 363 PRO A N 1
ATOM 2773 C CA . PRO A 1 363 ? -2.364 -18.526 -7.772 1.00 97.06 363 PRO A CA 1
ATOM 2774 C C . PRO A 1 363 ? -2.590 -18.013 -6.341 1.00 97.06 363 PRO A C 1
ATOM 2776 O O . PRO A 1 363 ? -1.975 -17.037 -5.905 1.00 97.06 363 PRO A O 1
ATOM 2779 N N . LEU A 1 364 ? -3.422 -18.730 -5.587 1.00 97.69 364 LEU A N 1
ATOM 2780 C CA . LEU A 1 364 ? -3.707 -18.453 -4.179 1.00 97.69 364 LEU A CA 1
ATOM 2781 C C . LEU A 1 364 ? -2.576 -18.915 -3.254 1.00 97.69 364 LEU A C 1
ATOM 2783 O O . LEU A 1 364 ? -2.050 -20.022 -3.424 1.00 97.69 364 LEU A O 1
ATOM 2787 N N . LYS A 1 365 ? -2.251 -18.086 -2.255 1.00 97.88 365 LYS A N 1
ATOM 2788 C CA . LYS A 1 365 ? -1.384 -18.441 -1.129 1.00 97.88 365 LYS A CA 1
ATOM 2789 C C . LYS A 1 365 ? -2.055 -18.102 0.201 1.00 97.88 365 LYS A C 1
ATOM 2791 O O . LYS A 1 365 ? -2.458 -16.959 0.401 1.00 97.88 365 LYS A O 1
ATOM 2796 N N . ILE A 1 366 ? -2.084 -19.066 1.119 1.00 97.75 366 ILE A N 1
ATOM 2797 C CA . ILE A 1 366 ? -2.611 -18.871 2.477 1.00 97.75 366 ILE A CA 1
ATOM 2798 C C . ILE A 1 366 ? -1.479 -18.492 3.440 1.00 97.75 366 ILE A C 1
ATOM 2800 O O . ILE A 1 366 ? -0.392 -19.083 3.410 1.00 97.75 366 ILE A O 1
ATOM 2804 N N . LEU A 1 367 ? -1.742 -17.481 4.266 1.00 97.81 367 LEU A N 1
ATOM 2805 C CA . LEU A 1 367 ? -0.858 -16.917 5.282 1.00 97.81 367 LEU A CA 1
ATOM 2806 C C . LEU A 1 367 ? -1.450 -17.116 6.684 1.00 97.81 367 LEU A C 1
ATOM 2808 O O . LEU A 1 367 ? -2.657 -17.014 6.881 1.00 97.81 367 LEU A O 1
ATOM 2812 N N . GLY A 1 368 ? -0.590 -17.366 7.672 1.00 95.62 368 GLY A N 1
ATOM 2813 C CA . GLY A 1 368 ? -0.987 -17.818 9.016 1.00 95.62 368 GLY A CA 1
ATOM 2814 C C . GLY A 1 368 ? -1.391 -16.720 10.005 1.00 95.62 368 GLY A C 1
ATOM 2815 O O . GLY A 1 368 ? -1.310 -16.932 11.216 1.00 95.62 368 GLY A O 1
ATOM 2816 N N . THR A 1 369 ? -1.770 -15.528 9.541 1.00 96.12 369 THR A N 1
ATOM 2817 C CA . THR A 1 369 ? -2.216 -14.461 10.449 1.00 96.12 369 THR A CA 1
ATOM 2818 C C . THR A 1 369 ? -3.660 -14.732 10.869 1.00 96.12 369 THR A C 1
ATOM 2820 O O . THR A 1 369 ? -4.536 -14.760 10.008 1.00 96.12 369 THR A O 1
ATOM 2823 N N . GLY A 1 370 ? -3.912 -14.883 12.173 1.00 93.25 370 GLY A N 1
ATOM 2824 C CA . GLY A 1 370 ? -5.219 -15.272 12.725 1.00 93.25 370 GLY A CA 1
ATOM 2825 C C . GLY A 1 370 ? -5.235 -16.672 13.322 1.00 93.25 370 GLY A C 1
ATOM 2826 O O . GLY A 1 370 ? -4.218 -17.372 13.299 1.00 93.25 370 GLY A O 1
ATOM 2827 N N . GLU A 1 371 ? -6.396 -17.031 13.847 1.00 89.69 371 GLU A N 1
ATOM 2828 C CA . GLU A 1 371 ? -6.756 -18.360 14.335 1.00 89.69 371 GLU A CA 1
ATOM 2829 C C . GLU A 1 371 ? -7.997 -18.807 13.562 1.00 89.69 371 GLU A C 1
ATOM 2831 O O . GLU A 1 371 ? -8.728 -17.976 13.029 1.00 89.69 371 GLU A O 1
ATOM 2836 N N . LEU A 1 372 ? -8.177 -20.113 13.407 1.00 90.12 372 LEU A N 1
ATOM 2837 C CA . LEU A 1 372 ? -9.310 -20.676 12.685 1.00 90.12 372 LEU A CA 1
ATOM 2838 C C . LEU A 1 372 ? -9.834 -21.851 13.504 1.00 90.12 372 LEU A C 1
ATOM 2840 O O . LEU A 1 372 ? -9.114 -22.826 13.700 1.00 90.12 372 LEU A O 1
ATOM 2844 N N . SER A 1 373 ? -11.062 -21.743 13.999 1.00 88.12 373 SER A N 1
ATOM 2845 C CA . SER A 1 373 ? -11.727 -22.797 14.776 1.00 88.12 373 SER A CA 1
ATOM 2846 C C . SER A 1 373 ? -12.504 -23.790 13.905 1.00 88.12 373 SER A C 1
ATOM 2848 O O . SER A 1 373 ? -12.814 -24.886 14.361 1.00 88.12 373 SER A O 1
ATOM 2850 N N . MET A 1 374 ? -12.800 -23.412 12.659 1.00 90.06 374 MET A N 1
ATOM 2851 C CA . MET A 1 374 ? -13.605 -24.184 11.708 1.00 90.06 374 MET A CA 1
ATOM 2852 C C . MET A 1 374 ? -12.770 -25.215 10.947 1.00 90.06 374 MET A C 1
ATOM 2854 O O . MET A 1 374 ? -11.620 -24.951 10.583 1.00 90.06 374 MET A O 1
ATOM 2858 N N . LYS A 1 375 ? -13.378 -26.361 10.636 1.00 93.88 375 LYS A N 1
ATOM 2859 C CA . LYS A 1 375 ? -12.766 -27.439 9.848 1.00 93.88 375 LYS A CA 1
ATOM 2860 C C . LYS A 1 375 ? -13.069 -27.237 8.369 1.00 93.88 375 LYS A C 1
ATOM 2862 O O . LYS A 1 375 ? -14.122 -27.634 7.882 1.00 93.88 375 LYS A O 1
ATOM 2867 N N . LEU A 1 376 ? -12.135 -26.625 7.645 1.00 95.06 376 LEU A N 1
ATOM 2868 C CA . LEU A 1 376 ? -12.293 -26.292 6.225 1.00 95.06 376 LEU A CA 1
ATOM 2869 C C . LEU A 1 376 ? -11.372 -27.126 5.329 1.00 95.06 376 LEU A C 1
ATOM 2871 O O . LEU A 1 376 ? -10.317 -27.605 5.754 1.00 95.06 376 LEU A O 1
ATOM 2875 N N . THR A 1 377 ? -11.733 -27.238 4.051 1.00 95.75 377 THR A N 1
ATOM 2876 C CA . THR A 1 377 ? -10.876 -27.843 3.023 1.00 95.75 377 THR A CA 1
ATOM 2877 C C . THR A 1 377 ? -10.205 -26.751 2.184 1.00 95.75 377 THR A C 1
ATOM 2879 O O . THR A 1 377 ? -10.837 -26.022 1.422 1.00 95.75 377 THR A O 1
ATOM 2882 N N . PHE A 1 378 ? -8.886 -26.597 2.306 1.00 96.44 378 PHE A N 1
ATOM 2883 C CA . PHE A 1 378 ? -8.148 -25.549 1.594 1.00 96.44 378 PHE A CA 1
ATOM 2884 C C . PHE A 1 378 ? -7.583 -26.058 0.266 1.00 96.44 378 PHE A C 1
ATOM 2886 O O . PHE A 1 378 ? -6.706 -26.921 0.249 1.00 96.44 378 PHE A O 1
ATOM 2893 N N . LYS A 1 379 ? -8.005 -25.451 -0.851 1.00 96.88 379 LYS A N 1
ATOM 2894 C CA . LYS A 1 379 ? -7.457 -25.671 -2.200 1.00 96.88 379 LYS A CA 1
ATOM 2895 C C . LYS A 1 379 ? -6.639 -24.455 -2.633 1.00 96.88 379 LYS A C 1
ATOM 2897 O O . LYS A 1 379 ? -7.143 -23.517 -3.256 1.00 96.88 379 LYS A O 1
ATOM 2902 N N . ALA A 1 380 ? -5.346 -24.471 -2.315 1.00 97.31 380 ALA A N 1
ATOM 2903 C CA . ALA A 1 380 ? -4.414 -23.394 -2.651 1.00 97.31 380 ALA A CA 1
ATOM 2904 C C . ALA A 1 380 ? -3.113 -23.944 -3.247 1.00 97.31 380 ALA A C 1
ATOM 2906 O O . ALA A 1 380 ? -2.788 -25.120 -3.120 1.00 97.31 380 ALA A O 1
ATOM 2907 N N . ARG A 1 381 ? -2.334 -23.090 -3.920 1.00 97.19 381 ARG A N 1
ATOM 2908 C CA . ARG A 1 381 ? -1.056 -23.522 -4.512 1.00 97.19 381 ARG A CA 1
ATOM 2909 C C . ARG A 1 381 ? 0.084 -23.525 -3.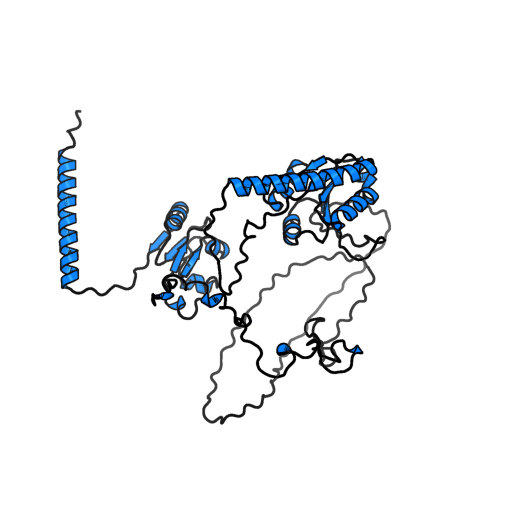499 1.00 97.19 381 ARG A C 1
ATOM 2911 O O . ARG A 1 381 ? 1.049 -24.263 -3.660 1.00 97.19 381 ARG A O 1
ATOM 2918 N N . ALA A 1 382 ? 0.026 -22.640 -2.510 1.00 97.19 382 ALA A N 1
ATOM 2919 C CA . ALA A 1 382 ? 1.082 -22.493 -1.522 1.00 97.19 382 ALA A CA 1
ATOM 2920 C C . ALA A 1 382 ? 0.512 -22.118 -0.153 1.00 97.19 382 ALA A C 1
ATOM 2922 O O . ALA A 1 382 ? -0.461 -21.374 -0.049 1.00 97.19 382 ALA A O 1
ATOM 2923 N N . PHE A 1 383 ? 1.197 -22.569 0.892 1.00 97.69 383 PHE A N 1
ATOM 2924 C CA . PHE A 1 383 ? 0.895 -22.264 2.286 1.00 97.69 383 PHE A CA 1
ATOM 2925 C C . PHE A 1 383 ? 2.182 -21.780 2.958 1.00 97.69 383 PHE A C 1
ATOM 2927 O O . PHE A 1 383 ? 3.259 -22.311 2.672 1.00 97.69 383 PHE A O 1
ATOM 2934 N N . SER A 1 384 ? 2.109 -20.749 3.804 1.00 97.62 384 SER A N 1
ATOM 2935 C CA . SER A 1 384 ? 3.227 -20.433 4.708 1.00 97.62 384 SER A CA 1
ATOM 2936 C C . SER A 1 384 ? 3.386 -21.526 5.765 1.00 97.62 384 SER A C 1
ATOM 2938 O O . SER A 1 384 ? 2.395 -22.157 6.117 1.00 97.62 384 SER A O 1
ATOM 2940 N N . THR A 1 385 ? 4.589 -21.706 6.311 1.00 96.69 385 THR A N 1
ATOM 2941 C CA . THR A 1 385 ? 4.870 -22.680 7.386 1.00 96.69 385 THR A CA 1
ATOM 2942 C C . THR A 1 385 ? 3.901 -22.520 8.557 1.00 96.69 385 THR A C 1
ATOM 2944 O O . THR A 1 385 ? 3.089 -23.406 8.790 1.00 96.69 385 THR A O 1
ATOM 2947 N N . GLY A 1 386 ? 3.818 -21.316 9.131 1.00 96.06 386 GLY A N 1
ATOM 2948 C CA . GLY A 1 386 ? 2.874 -21.027 10.216 1.00 96.06 386 GLY A CA 1
ATOM 2949 C C . GLY A 1 386 ? 1.389 -21.046 9.820 1.00 96.06 386 GLY A C 1
ATOM 2950 O O . GLY A 1 386 ? 0.535 -20.952 10.690 1.00 96.06 386 GLY A O 1
ATOM 2951 N N . ALA A 1 387 ? 1.047 -21.140 8.526 1.00 96.31 387 ALA A N 1
ATOM 2952 C CA . ALA A 1 387 ? -0.338 -21.427 8.128 1.00 96.31 387 ALA A CA 1
ATOM 2953 C C . ALA A 1 387 ? -0.609 -22.931 8.148 1.00 96.31 387 ALA A C 1
ATOM 2955 O O . ALA A 1 387 ? -1.675 -23.330 8.590 1.00 96.31 387 ALA A O 1
ATOM 2956 N N . LYS A 1 388 ? 0.341 -23.751 7.679 1.00 96.00 388 LYS A N 1
ATOM 2957 C CA . LYS A 1 388 ? 0.204 -25.211 7.683 1.00 96.00 388 LYS A CA 1
ATOM 2958 C C . LYS A 1 388 ? 0.032 -25.742 9.100 1.00 96.00 388 LYS A C 1
ATOM 2960 O O . LYS A 1 388 ? -0.967 -26.391 9.356 1.00 96.00 388 LYS A O 1
ATOM 2965 N N . GLU A 1 389 ? 0.919 -25.344 10.012 1.00 95.31 389 GLU A N 1
ATOM 2966 C CA . GLU A 1 389 ? 0.890 -25.763 11.422 1.00 95.31 389 GLU A CA 1
ATOM 2967 C C . GLU A 1 389 ? -0.463 -25.463 12.081 1.00 95.31 389 GLU A C 1
ATOM 2969 O O . GLU A 1 389 ? -1.063 -26.326 12.711 1.00 95.31 389 GLU A O 1
ATOM 2974 N N . LYS A 1 390 ? -0.988 -24.248 11.881 1.00 95.31 390 LYS A N 1
ATOM 2975 C CA . LYS A 1 390 ? -2.285 -23.843 12.437 1.00 95.31 390 LYS A CA 1
ATOM 2976 C C . LYS A 1 390 ? -3.456 -24.594 11.817 1.00 95.31 390 LYS A C 1
ATOM 2978 O O . LYS A 1 390 ? -4.373 -24.976 12.526 1.00 95.31 390 LYS A O 1
ATOM 2983 N N . LEU A 1 391 ? -3.441 -24.784 10.500 1.00 94.94 391 LEU A N 1
ATOM 2984 C CA . LEU A 1 391 ? -4.520 -25.481 9.804 1.00 94.94 391 LEU A CA 1
ATOM 2985 C C . LEU A 1 391 ? -4.537 -26.977 10.141 1.00 94.94 391 LEU A C 1
ATOM 2987 O O . LEU A 1 391 ? -5.613 -27.537 10.323 1.00 94.94 391 LEU A O 1
ATOM 2991 N N . GLU A 1 392 ? -3.368 -27.602 10.271 1.00 94.06 392 GLU A N 1
ATOM 2992 C CA . GLU A 1 392 ? -3.224 -28.989 10.722 1.00 94.06 392 GLU A CA 1
ATOM 2993 C C . GLU A 1 392 ? -3.672 -29.141 12.184 1.00 94.06 392 GLU A C 1
ATOM 2995 O O . GLU A 1 392 ? -4.433 -30.058 12.485 1.00 94.06 392 GLU A O 1
ATOM 3000 N N . ALA A 1 393 ? -3.314 -28.198 13.069 1.00 93.50 393 ALA A N 1
ATOM 3001 C CA . ALA A 1 393 ? -3.781 -28.177 14.460 1.00 93.50 393 ALA A CA 1
ATOM 3002 C C . ALA A 1 393 ? -5.311 -28.046 14.578 1.00 93.50 393 ALA A C 1
ATOM 3004 O O . ALA A 1 393 ? -5.923 -28.688 15.428 1.00 93.50 393 ALA A O 1
ATOM 3005 N N . SER A 1 394 ? -5.942 -27.267 13.695 1.00 90.12 394 SER A N 1
ATOM 3006 C CA . SER A 1 394 ? -7.405 -27.153 13.613 1.00 90.12 394 SER A CA 1
ATOM 3007 C C . SER A 1 394 ? -8.080 -28.347 12.916 1.00 90.12 394 SER A C 1
ATOM 3009 O O . SER A 1 394 ? -9.305 -28.384 12.813 1.00 90.12 394 SER A O 1
ATOM 3011 N N . GLY A 1 395 ? -7.316 -29.323 12.409 1.00 91.62 395 GLY A N 1
ATOM 3012 C CA . GLY A 1 395 ? -7.844 -30.490 11.697 1.00 91.62 395 GLY A CA 1
ATOM 3013 C C . GLY A 1 395 ? -8.401 -30.179 10.301 1.00 91.62 395 GLY A C 1
ATOM 3014 O O . GLY A 1 395 ? -9.286 -30.886 9.821 1.00 91.62 395 GLY A O 1
ATOM 3015 N N . CYS A 1 396 ? -7.922 -29.115 9.652 1.00 93.06 396 CYS A N 1
ATOM 3016 C CA . CYS A 1 396 ? -8.305 -28.751 8.287 1.00 93.06 396 CYS A CA 1
ATOM 3017 C C . CYS A 1 396 ? -7.585 -29.619 7.246 1.00 93.06 396 CYS A C 1
ATOM 3019 O O . CYS A 1 396 ? -6.413 -29.966 7.399 1.00 93.06 396 CYS A O 1
ATOM 3021 N N . THR A 1 397 ? -8.245 -29.904 6.123 1.00 94.81 397 THR A N 1
ATOM 3022 C CA . THR A 1 397 ? -7.641 -30.681 5.030 1.00 94.81 397 THR A CA 1
ATOM 3023 C C . THR A 1 397 ? -6.929 -29.759 4.040 1.00 94.81 397 THR A C 1
ATOM 3025 O O . THR A 1 397 ? -7.528 -28.828 3.495 1.00 94.81 397 THR A O 1
ATOM 3028 N N . LEU A 1 398 ? -5.646 -30.016 3.768 1.00 95.62 398 LEU A N 1
ATOM 3029 C CA . LEU A 1 398 ? -4.810 -29.179 2.900 1.00 95.62 398 LEU A CA 1
ATOM 3030 C C . LEU A 1 398 ? -4.580 -29.839 1.534 1.00 95.62 398 LEU A C 1
ATOM 3032 O O . LEU A 1 398 ? -3.830 -30.802 1.417 1.00 95.62 398 LEU A O 1
ATOM 3036 N N . THR A 1 399 ? -5.164 -29.279 0.472 1.00 95.94 399 THR A N 1
ATOM 3037 C CA . THR A 1 399 ? -4.930 -29.719 -0.913 1.00 95.94 399 THR A CA 1
ATOM 3038 C C . THR A 1 399 ? -4.028 -28.726 -1.647 1.00 95.94 399 THR A C 1
ATOM 3040 O O . THR A 1 399 ? -4.434 -27.605 -1.972 1.00 95.94 399 THR A O 1
ATOM 3043 N N . VAL A 1 400 ? -2.790 -29.142 -1.941 1.00 96.94 400 VAL A N 1
ATOM 3044 C CA . VAL A 1 400 ? -1.828 -28.336 -2.709 1.00 96.94 400 VAL A CA 1
ATOM 3045 C C . VAL A 1 400 ? -2.044 -28.543 -4.207 1.00 96.94 400 VAL A C 1
ATOM 3047 O O . VAL A 1 400 ? -1.782 -29.617 -4.743 1.00 96.94 400 VAL A O 1
ATOM 3050 N N . LEU A 1 401 ? -2.484 -27.496 -4.908 1.00 95.94 401 LEU A N 1
ATOM 3051 C CA . LEU A 1 401 ? -2.717 -27.568 -6.353 1.00 95.94 401 LEU A CA 1
ATOM 3052 C C . LEU A 1 401 ? -1.393 -27.607 -7.143 1.00 95.94 401 LEU A C 1
ATOM 3054 O O . LEU A 1 401 ? -0.506 -26.779 -6.887 1.00 95.94 401 LEU A O 1
ATOM 3058 N N . PRO A 1 402 ? -1.251 -28.497 -8.149 1.00 96.44 402 PRO A N 1
ATOM 3059 C CA . PRO A 1 402 ? -0.040 -28.578 -8.953 1.00 96.44 402 PRO A CA 1
ATOM 3060 C C . PRO A 1 402 ? 0.170 -27.298 -9.769 1.00 96.44 402 PRO A C 1
ATOM 3062 O O . PRO A 1 402 ? -0.748 -26.707 -10.338 1.00 96.44 402 PRO A O 1
ATOM 3065 N N . GLY A 1 403 ? 1.422 -26.849 -9.833 1.00 94.44 403 GLY A N 1
ATOM 3066 C CA . GLY A 1 403 ? 1.804 -25.707 -10.654 1.00 94.44 403 GLY A CA 1
ATOM 3067 C C . GLY A 1 403 ? 1.883 -26.043 -12.144 1.00 94.44 403 GLY A C 1
ATOM 3068 O O . GLY A 1 403 ? 1.985 -27.201 -12.543 1.00 94.44 403 GLY A O 1
ATOM 3069 N N . ARG A 1 404 ? 1.939 -25.003 -12.985 1.00 94.94 404 ARG A N 1
ATOM 3070 C CA . ARG A 1 404 ? 2.261 -25.169 -14.409 1.00 94.94 404 ARG A CA 1
ATOM 3071 C C . ARG A 1 404 ? 3.625 -25.853 -14.555 1.00 94.94 404 ARG A C 1
ATOM 3073 O O . ARG A 1 404 ? 4.620 -25.329 -14.049 1.00 94.94 404 ARG A O 1
ATOM 3080 N N . LYS A 1 405 ? 3.658 -26.988 -15.260 1.00 95.62 405 LYS A N 1
ATOM 3081 C CA . LYS A 1 405 ? 4.879 -27.765 -15.510 1.00 95.62 405 LYS A CA 1
ATOM 3082 C C . LYS A 1 405 ? 5.905 -26.902 -16.254 1.00 95.62 405 LYS A C 1
ATOM 3084 O O . LYS A 1 405 ? 5.578 -26.259 -17.254 1.00 95.62 405 LYS A O 1
ATOM 3089 N N . LYS A 1 406 ? 7.138 -26.860 -15.743 1.00 96.50 406 LYS A N 1
ATOM 3090 C CA . LYS A 1 406 ? 8.260 -26.201 -16.420 1.00 96.50 406 LYS A CA 1
ATOM 3091 C C . LYS A 1 406 ? 8.767 -27.145 -17.505 1.00 96.50 406 LYS A C 1
ATOM 3093 O O . LYS A 1 406 ? 9.048 -28.301 -17.213 1.00 96.50 406 LYS A O 1
ATOM 3098 N N . TRP A 1 407 ? 8.879 -26.658 -18.736 1.00 97.25 407 TRP A N 1
ATOM 3099 C CA . TRP A 1 407 ? 9.492 -27.438 -19.805 1.00 97.25 407 TRP A CA 1
ATOM 3100 C C . TRP A 1 407 ? 10.994 -27.592 -19.544 1.00 97.25 407 TRP A C 1
ATOM 3102 O O . TRP A 1 407 ? 11.669 -26.624 -19.177 1.00 97.25 407 TRP A O 1
ATOM 3112 N N . VAL A 1 408 ? 11.498 -28.812 -19.715 1.00 96.88 408 VAL A N 1
ATOM 3113 C CA . VAL A 1 408 ? 12.895 -29.183 -19.484 1.00 96.88 408 VAL A CA 1
ATOM 3114 C C . VAL A 1 408 ? 13.380 -29.987 -20.686 1.00 96.88 408 VAL A C 1
ATOM 3116 O O . VAL A 1 408 ? 12.661 -30.848 -21.190 1.00 96.88 408 VAL A O 1
ATOM 3119 N N . LYS A 1 409 ? 14.600 -29.702 -21.153 1.00 97.81 409 LYS A N 1
ATOM 3120 C CA . LYS A 1 409 ? 15.231 -30.449 -22.250 1.00 97.81 409 LYS A CA 1
ATOM 3121 C C . LYS A 1 409 ? 15.489 -31.909 -21.827 1.00 97.81 409 LYS A C 1
ATOM 3123 O O . LYS A 1 409 ? 15.904 -32.115 -20.685 1.00 97.81 409 LYS A O 1
ATOM 3128 N N . PRO A 1 410 ? 15.355 -32.907 -22.724 1.00 97.81 410 PRO A N 1
ATOM 3129 C CA . PRO A 1 410 ? 15.557 -34.318 -22.373 1.00 97.81 410 PRO A CA 1
ATOM 3130 C C . PRO A 1 410 ? 16.930 -34.628 -21.765 1.00 97.81 410 PRO A C 1
ATOM 3132 O O . PRO A 1 410 ? 17.022 -35.418 -20.834 1.00 97.81 410 PRO A O 1
ATOM 3135 N N . SER A 1 411 ? 17.997 -33.973 -22.233 1.00 97.69 411 SER A N 1
ATOM 3136 C CA . SER A 1 411 ? 19.345 -34.132 -21.665 1.00 97.69 411 SER A CA 1
ATOM 3137 C C . SER A 1 411 ? 19.421 -33.692 -20.201 1.00 97.69 411 SER A C 1
ATOM 3139 O O . SER A 1 411 ? 19.997 -34.385 -19.370 1.00 97.69 411 SER A O 1
ATOM 3141 N N . VAL A 1 412 ? 18.782 -32.570 -19.862 1.00 97.44 412 VAL A N 1
ATOM 3142 C CA . VAL A 1 412 ? 18.709 -32.077 -18.481 1.00 97.44 412 VAL A CA 1
ATOM 3143 C C . VAL A 1 412 ? 17.869 -33.022 -17.622 1.00 97.44 412 VAL A C 1
ATOM 3145 O O . VAL A 1 412 ? 18.254 -33.305 -16.495 1.00 97.44 412 VAL A O 1
ATOM 3148 N N . ALA A 1 413 ? 16.768 -33.558 -18.156 1.00 96.75 413 ALA A N 1
ATOM 3149 C CA . ALA A 1 413 ? 15.955 -34.547 -17.449 1.00 96.75 413 ALA A CA 1
ATOM 3150 C C . ALA A 1 413 ? 16.744 -35.833 -17.139 1.00 96.75 413 ALA A C 1
ATOM 3152 O O . ALA A 1 413 ? 16.675 -36.321 -16.016 1.00 96.75 413 ALA A O 1
ATOM 3153 N N . LYS A 1 414 ? 17.558 -36.329 -18.086 1.00 97.81 414 LYS A N 1
ATOM 3154 C CA . LYS A 1 414 ? 18.467 -37.468 -17.859 1.00 97.81 414 LYS A CA 1
ATOM 3155 C C . LYS A 1 414 ? 19.490 -37.179 -16.757 1.00 97.81 414 LYS A C 1
ATOM 3157 O O . LYS A 1 414 ? 19.728 -38.033 -15.911 1.00 97.81 414 LYS A O 1
ATOM 3162 N N . ASN A 1 415 ? 20.067 -35.976 -16.738 1.00 97.81 415 ASN A N 1
ATOM 3163 C CA . ASN A 1 415 ? 21.029 -35.586 -15.702 1.00 97.81 415 ASN A CA 1
ATOM 3164 C C . ASN A 1 415 ? 20.388 -35.518 -14.309 1.00 97.81 415 ASN A C 1
ATOM 3166 O O . ASN A 1 415 ? 21.008 -35.941 -13.338 1.00 97.81 415 ASN A O 1
ATOM 3170 N N . LEU A 1 416 ? 19.153 -35.014 -14.217 1.00 97.06 416 LEU A N 1
ATOM 3171 C CA . LEU A 1 416 ? 18.389 -35.007 -12.968 1.00 97.06 416 LEU A CA 1
ATOM 3172 C C . LEU A 1 416 ? 18.085 -36.437 -12.503 1.00 97.06 416 LEU A C 1
ATOM 3174 O O . LEU A 1 416 ? 18.403 -36.771 -11.369 1.00 97.06 416 LEU A O 1
ATOM 3178 N N . ALA A 1 417 ? 17.594 -37.299 -13.399 1.00 96.94 417 ALA A N 1
ATOM 3179 C CA . ALA A 1 417 ? 17.313 -38.700 -13.084 1.00 96.94 417 ALA A CA 1
ATOM 3180 C C . ALA A 1 417 ? 18.565 -39.452 -12.601 1.00 96.94 417 ALA A C 1
ATOM 3182 O O . ALA A 1 417 ? 18.522 -40.143 -11.590 1.00 96.94 417 ALA A O 1
ATOM 3183 N N . ARG A 1 418 ? 19.716 -39.242 -13.255 1.00 98.00 418 ARG A N 1
ATOM 3184 C CA . ARG A 1 418 ? 21.000 -39.818 -12.823 1.00 98.00 418 ARG A CA 1
ATOM 3185 C C . ARG A 1 418 ? 21.391 -39.371 -11.409 1.00 98.00 418 ARG A C 1
ATOM 3187 O O . ARG A 1 418 ? 21.937 -40.168 -10.648 1.00 98.00 418 ARG A O 1
ATOM 3194 N N . ALA A 1 419 ? 21.153 -38.105 -11.065 1.00 97.25 419 ALA A N 1
ATOM 3195 C CA . ALA A 1 419 ? 21.415 -37.599 -9.720 1.00 97.25 419 ALA A CA 1
ATOM 3196 C C . ALA A 1 419 ? 20.470 -38.241 -8.692 1.00 97.25 419 ALA A C 1
ATOM 3198 O O . ALA A 1 419 ? 20.932 -38.689 -7.642 1.00 97.25 419 ALA A O 1
ATOM 3199 N N . ASP A 1 420 ? 19.179 -38.342 -9.013 1.00 97.44 420 ASP A N 1
ATOM 3200 C CA . ASP A 1 420 ? 18.175 -38.976 -8.154 1.00 97.44 420 ASP A CA 1
ATOM 3201 C C . ASP A 1 420 ? 18.508 -40.454 -7.899 1.00 97.44 420 ASP A C 1
ATOM 3203 O O . ASP A 1 420 ? 18.493 -40.901 -6.752 1.00 97.44 420 ASP A O 1
ATOM 3207 N N . GLU A 1 421 ? 18.910 -41.195 -8.935 1.00 97.50 421 GLU A N 1
ATOM 3208 C CA . GLU A 1 421 ? 19.377 -42.581 -8.820 1.00 97.50 421 GLU A CA 1
ATOM 3209 C C . GLU A 1 421 ? 20.613 -42.707 -7.924 1.00 97.50 421 GLU A C 1
ATOM 3211 O O . GLU A 1 421 ? 20.684 -43.608 -7.086 1.00 97.50 421 GLU A O 1
ATOM 3216 N N . TYR A 1 422 ? 21.594 -41.812 -8.072 1.00 97.75 422 TYR A N 1
ATOM 3217 C CA . TYR A 1 422 ? 22.793 -41.810 -7.233 1.00 97.75 422 TYR A CA 1
ATOM 3218 C C . TYR A 1 422 ? 22.446 -41.593 -5.755 1.00 97.75 422 TYR A C 1
ATOM 3220 O O . TYR A 1 422 ? 22.914 -42.337 -4.890 1.00 97.75 422 TYR A O 1
ATOM 3228 N N . PHE A 1 423 ? 21.590 -40.612 -5.450 1.00 97.19 423 PHE A N 1
ATOM 3229 C CA . PHE A 1 423 ? 21.153 -40.365 -4.077 1.00 97.19 423 PHE A CA 1
ATOM 3230 C C . PHE A 1 423 ? 20.287 -41.497 -3.526 1.00 97.19 423 PHE A C 1
ATOM 3232 O O . PHE A 1 423 ? 20.440 -41.840 -2.356 1.00 97.19 423 PHE A O 1
ATOM 3239 N N . ALA A 1 424 ? 19.421 -42.101 -4.341 1.00 96.25 424 ALA A N 1
ATOM 3240 C CA . ALA A 1 424 ? 18.625 -43.255 -3.938 1.00 96.25 424 ALA A CA 1
ATOM 3241 C C . ALA A 1 424 ? 19.525 -44.439 -3.561 1.00 96.25 424 ALA A C 1
ATOM 3243 O O . ALA A 1 424 ? 19.381 -44.992 -2.473 1.00 96.25 424 ALA A O 1
ATOM 3244 N N . LYS A 1 425 ? 20.523 -44.755 -4.399 1.00 96.56 425 LYS A N 1
ATOM 3245 C CA . LYS A 1 425 ? 21.517 -45.804 -4.119 1.00 96.56 425 LYS A CA 1
ATOM 3246 C C . LYS A 1 425 ? 22.303 -45.513 -2.845 1.00 96.56 425 LYS A C 1
ATOM 3248 O O . LYS A 1 425 ? 22.461 -46.397 -2.011 1.00 96.56 425 LYS A O 1
ATOM 3253 N N . LYS A 1 426 ? 22.762 -44.272 -2.661 1.00 96.31 426 LYS A N 1
ATOM 3254 C CA . LYS A 1 426 ? 23.543 -43.890 -1.478 1.00 96.31 426 LYS A CA 1
ATOM 3255 C C . LYS A 1 426 ? 22.716 -43.931 -0.191 1.00 96.31 426 LYS A C 1
ATOM 3257 O O . LYS A 1 426 ? 23.222 -44.386 0.826 1.00 96.31 426 LYS A O 1
ATOM 3262 N N . ARG A 1 427 ? 21.454 -43.489 -0.227 1.00 95.31 427 ARG A N 1
ATOM 3263 C CA . ARG A 1 427 ? 20.535 -43.584 0.920 1.00 95.31 427 ARG A CA 1
ATOM 3264 C C . ARG A 1 427 ? 20.197 -45.033 1.254 1.00 95.31 427 ARG A C 1
ATOM 3266 O O . ARG A 1 427 ? 20.184 -45.371 2.426 1.00 95.31 427 ARG A O 1
ATOM 3273 N N . ALA A 1 428 ? 19.979 -45.879 0.248 1.00 93.50 428 ALA A N 1
ATOM 3274 C CA . ALA A 1 428 ? 19.737 -47.304 0.456 1.00 93.50 428 ALA A CA 1
ATOM 3275 C C . ALA A 1 428 ? 20.963 -48.009 1.060 1.00 93.50 428 ALA A C 1
ATOM 3277 O O . ALA A 1 428 ? 20.819 -48.765 2.011 1.00 93.50 428 ALA A O 1
ATOM 3278 N N . ALA A 1 429 ? 22.170 -47.714 0.564 1.00 92.12 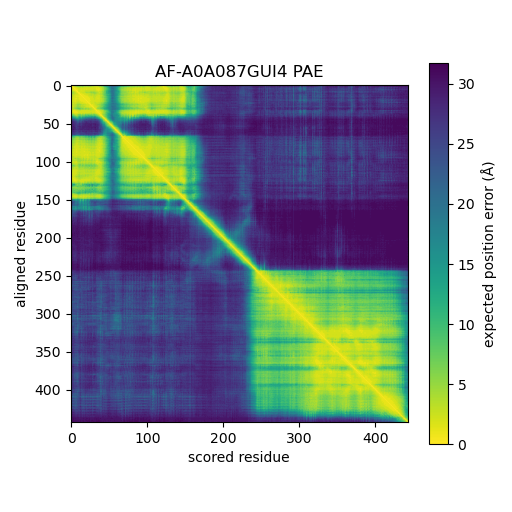429 ALA A N 1
ATOM 3279 C CA . ALA A 1 429 ? 23.408 -48.249 1.129 1.00 92.12 429 ALA A CA 1
ATOM 3280 C C . ALA A 1 429 ? 23.649 -47.766 2.571 1.00 92.12 429 ALA A C 1
ATOM 3282 O O . ALA A 1 429 ? 24.056 -48.557 3.413 1.00 92.12 429 ALA A O 1
ATOM 3283 N N . ALA A 1 430 ? 23.367 -46.491 2.866 1.00 90.06 430 ALA A N 1
ATOM 3284 C CA . ALA A 1 430 ? 23.457 -45.954 4.223 1.00 90.06 4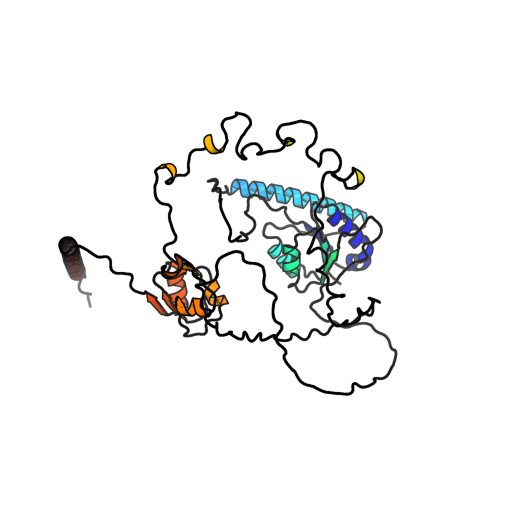30 ALA A CA 1
ATOM 3285 C C . ALA A 1 430 ? 22.443 -46.617 5.170 1.00 90.06 430 ALA A C 1
ATOM 3287 O O . ALA A 1 430 ? 22.832 -47.055 6.244 1.00 90.06 430 ALA A O 1
ATOM 3288 N N . ALA A 1 431 ? 21.186 -46.771 4.744 1.00 87.31 431 ALA A N 1
ATOM 3289 C CA . ALA A 1 431 ? 20.158 -47.455 5.528 1.00 87.31 431 ALA A CA 1
ATOM 3290 C C . ALA A 1 431 ? 20.491 -48.941 5.763 1.00 87.31 431 ALA A C 1
ATOM 3292 O O . ALA A 1 431 ? 20.247 -49.458 6.846 1.00 87.31 431 ALA A O 1
ATOM 3293 N N . ALA A 1 432 ? 21.088 -49.625 4.778 1.00 84.06 432 ALA A N 1
ATOM 3294 C CA . ALA A 1 432 ? 21.538 -51.010 4.929 1.00 84.06 432 ALA A CA 1
ATOM 3295 C C . ALA A 1 432 ? 22.732 -51.145 5.892 1.00 84.06 432 ALA A C 1
ATOM 3297 O O . ALA A 1 432 ? 22.805 -52.113 6.641 1.00 84.06 432 ALA A O 1
ATOM 3298 N N . ALA A 1 433 ? 23.654 -50.177 5.895 1.00 81.38 433 ALA A N 1
ATOM 3299 C CA . ALA A 1 433 ? 24.765 -50.142 6.844 1.00 81.38 433 ALA A CA 1
ATOM 3300 C C . ALA A 1 433 ? 24.299 -49.821 8.275 1.00 81.38 433 ALA A C 1
ATOM 3302 O O . ALA A 1 433 ? 24.805 -50.414 9.222 1.00 81.38 433 ALA A O 1
ATOM 3303 N N . GLU A 1 434 ? 23.316 -48.929 8.429 1.00 78.75 434 GLU A N 1
ATOM 3304 C CA . GLU A 1 434 ? 22.701 -48.594 9.720 1.00 78.75 434 GLU A CA 1
ATOM 3305 C C . GLU A 1 434 ? 21.944 -49.805 10.296 1.00 78.75 434 GLU A C 1
ATOM 3307 O O . GLU A 1 434 ? 22.181 -50.184 11.442 1.00 78.75 434 GLU A O 1
ATOM 3312 N N . ALA A 1 435 ? 21.169 -50.516 9.467 1.00 73.44 435 ALA A N 1
ATOM 3313 C CA . ALA A 1 435 ? 20.482 -51.754 9.851 1.00 73.44 435 ALA A CA 1
ATOM 3314 C C . ALA A 1 435 ? 21.432 -52.921 10.200 1.00 73.44 435 ALA A C 1
ATOM 3316 O O . ALA A 1 435 ? 21.082 -53.776 11.005 1.00 73.44 435 ALA A O 1
ATOM 3317 N N . ALA A 1 436 ? 22.639 -52.971 9.625 1.00 71.94 436 ALA A N 1
ATOM 3318 C CA . ALA A 1 436 ? 23.651 -53.980 9.962 1.00 71.94 436 ALA A CA 1
ATOM 3319 C C . ALA A 1 436 ? 24.426 -53.667 11.260 1.00 71.94 436 ALA A C 1
ATOM 3321 O O . ALA A 1 436 ? 25.184 -54.510 11.737 1.00 71.94 436 ALA A O 1
ATOM 3322 N N . SER A 1 437 ? 24.264 -52.460 11.814 1.00 63.34 437 SER A N 1
ATOM 3323 C CA . SER A 1 437 ? 24.936 -52.005 13.039 1.00 63.34 437 SER A CA 1
ATOM 3324 C C . SER A 1 437 ? 24.060 -52.058 14.298 1.00 63.34 437 SER A C 1
ATOM 3326 O O . SER A 1 437 ? 24.556 -51.763 15.384 1.00 63.34 437 SER A O 1
ATOM 3328 N N . GLU A 1 438 ? 22.790 -52.468 14.182 1.00 55.00 438 GLU A N 1
ATOM 3329 C CA . GLU A 1 438 ? 21.940 -52.773 15.339 1.00 55.00 438 GLU A CA 1
ATOM 3330 C C . GLU A 1 438 ? 22.358 -54.131 15.949 1.00 55.00 438 GLU A C 1
ATOM 3332 O O . GLU A 1 438 ? 22.266 -55.159 15.272 1.00 55.00 438 GLU A O 1
ATOM 3337 N N . PRO A 1 439 ? 22.850 -54.187 17.204 1.00 65.88 439 PRO A N 1
ATOM 3338 C CA . PRO A 1 439 ? 23.188 -55.454 17.849 1.00 65.88 439 PRO A CA 1
ATOM 3339 C C . PRO A 1 439 ? 21.912 -56.267 18.142 1.00 65.88 439 PRO A C 1
ATOM 3341 O O . PRO A 1 439 ? 20.880 -55.673 18.467 1.00 65.88 439 PRO A O 1
ATOM 3344 N N . PRO A 1 440 ? 21.949 -57.615 18.082 1.00 57.38 440 PRO A N 1
ATOM 3345 C CA . PRO A 1 440 ? 20.797 -58.427 18.456 1.00 57.38 440 PRO A CA 1
ATOM 334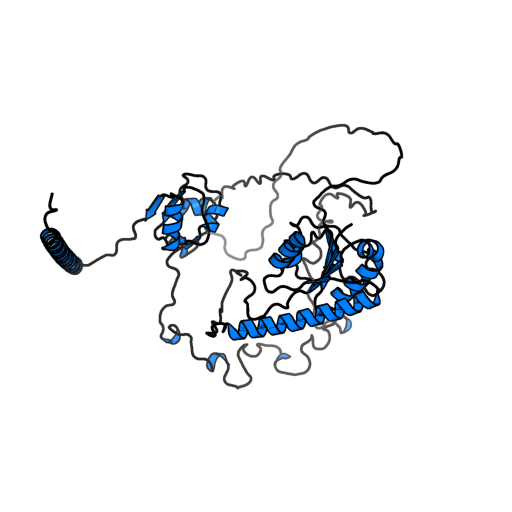6 C C . PRO A 1 440 ? 20.447 -58.157 19.922 1.00 57.38 440 PRO A C 1
ATOM 3348 O O . PRO A 1 440 ? 21.295 -58.301 20.804 1.00 57.38 440 PRO A O 1
ATOM 3351 N N . ALA A 1 441 ? 19.200 -57.754 20.171 1.00 54.22 441 ALA A N 1
ATOM 3352 C CA . ALA A 1 441 ? 18.657 -57.619 21.513 1.00 54.22 441 ALA A CA 1
ATOM 3353 C C . ALA A 1 441 ? 18.855 -58.944 22.268 1.00 54.22 441 ALA A C 1
ATOM 3355 O O . ALA A 1 441 ? 18.283 -59.970 21.901 1.00 54.22 441 ALA A O 1
ATOM 3356 N N . SER A 1 442 ? 19.708 -58.918 23.293 1.00 51.31 442 SER A N 1
ATOM 3357 C CA . SER A 1 442 ? 19.881 -60.006 24.250 1.00 51.31 442 SER A CA 1
ATOM 3358 C C . SER A 1 442 ? 18.549 -60.259 24.962 1.00 51.31 442 SER A C 1
ATO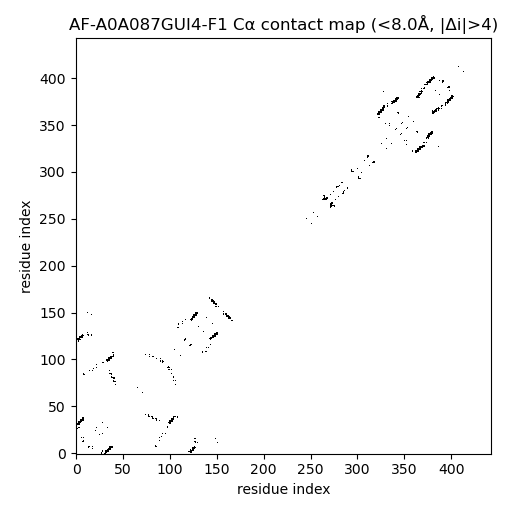M 3360 O O . SER A 1 442 ? 18.059 -59.366 25.659 1.00 51.31 442 SER A O 1
ATOM 3362 N N . ALA A 1 443 ? 17.975 -61.441 24.733 1.00 47.56 443 ALA A N 1
ATOM 3363 C CA . ALA A 1 443 ? 16.840 -61.985 25.477 1.00 47.56 443 ALA A CA 1
ATOM 3364 C C . ALA A 1 443 ? 17.254 -62.466 26.872 1.00 47.56 443 ALA A C 1
ATOM 3366 O O . ALA A 1 443 ? 18.418 -62.915 27.010 1.00 47.56 443 ALA A O 1
#